Protein AF-B9Z322-F1 (afdb_monomer)

Secondary structure (DSSP, 8-state):
-HHHHHHHHHHHHHHHHHHHHTSS-HHHHHHHHHHHH-GGGS-EEEEEEEE-TTSTHHHHHHHHHHHHHTT-SEEEEEETTEEEEEE--HHHHHHHHHHHHH-HHHHHHHHHHHHHHHTT----TTSS-GGGHHHHHHHTTS--HHHHHHTHHHHHHIIIII--TT------BT-EEEETTEEEEEEE-GGGTEEEEEESSHHHHHHHHHHHHHTT-EEEEEEEEE--SHHHHHTTHHHHHHHTHHHH---GGGHHHHHHHHHHHHTT-HHHHHHHHHHHHHHHHHHHHHHHH-----S---HHHHHHHHHHHHHHHH-PPPPPPP-GGGGHHHHHHHHT-TT--HHHHHHHHHHHHHHHHHHHHHHHHHHHHHTS------SS-HHHHHHHHHHHHHHHHHHHT-SS---HHHHHHHHHHHHHHHHHHHHHHHT--TTS-HHHHHHHHHHHHS--

Nearest PDB structures (foldseek):
  6p6i-assembly1_A  TM=1.762E-01  e=2.125E+00  Escherichia coli UTI89
  3wme-assembly1_A  TM=2.097E-01  e=7.331E+00  Cyanidioschyzon merolae strain 10D

Foldseek 3Di:
DVVVVVVVVVVVLVVLLVVQQVPADPVNLVLLLVCLQPLLPLWKKKKKWFFDLCDFLLVVLVVQLCVLCPPPQWDWFDLDPDTDIDGPDPVVVVVLSCPSRFFQLLVLVLLQVVLCVVVPDDPPSPPPPVVCPSSSRSVRRGDCVVSCVLLVVLSVLCNPWADDPPADSDADALGWHDIPVAIKGWPDTRNVRMTMMMGSDCRNVVSVVVNCVSRVGTDPMDMDIDNDDPCVSLSCNLSSCSNNVCVLCVDPVLSVLQVQLSVCVVVQVLLSNLQSLQVSLQVLLQVVCCVLQVDHDPDRDGLVRSVVVVLVVLCVLVPPDQDDQQDPVVLVVLVVVQVPDPPRDPVSVVVSVVVVVVSVVVNVVSVVVVVVVVVDPDPRQDLAAPLLVVLSVLSVVSNCCSVPVDPDDRGSSSSSSNSSSSSNSSVRSVVLVVVADPVDDSSVSSVVSSVVRVVD

Sequence (456 aa):
MQNHLINFMQAEYESRRYISRDQISFEEKKKIVQYLENPVSCGLWHLNADWLPNAGITEDIWMALKEETNGKDKIAIRSGKRQRYIGLNEVWWRKISEELHSTISFVVGFFDYLARQDAQQPEDNEQFGAEHETVQQILDLIDIEPIKKKYSEALELFKSSIWHSEFKAIMSIGDPIRLNRGTFLIQKGPRDGCLAAISWDPAPLNDLKGFLSAVGKVANTTLMPVFSPEEEVFAPYFIFLGMAFDLIIPQEHLRPLVGKAVAHFTDENYTDCVSAIGLASEDVLTQIYETLYREQLTKGLTLGQLADELHAKAAARFKKKEESVPDFSSLYPDIKAAVDDANLSPARVAELLRKLLNLSAETNRHLQARIDKIGKPERRVAIWPELVNHSVNELIRYRNAASHKSRIPIGPMECRRAVFSFVVLLRWWLRERTLIDWSKSADEILKDSVERHSKG

Structure (mmCIF, N/CA/C/O backbone):
data_AF-B9Z322-F1
#
_entry.id   AF-B9Z322-F1
#
loop_
_atom_site.group_PDB
_atom_site.id
_atom_site.type_symbol
_atom_site.label_atom_id
_atom_site.label_alt_id
_atom_site.label_comp_id
_atom_site.label_asym_id
_atom_site.label_entity_id
_atom_site.label_seq_id
_atom_site.pdbx_PDB_ins_code
_atom_site.Cartn_x
_atom_site.Cartn_y
_atom_site.Cartn_z
_atom_site.occupancy
_atom_site.B_iso_or_equiv
_atom_site.auth_seq_id
_atom_site.auth_comp_id
_atom_site.auth_asym_id
_atom_site.auth_atom_id
_atom_site.pdbx_PDB_model_num
ATOM 1 N N . MET A 1 1 ? -13.847 -27.973 -1.583 1.00 39.94 1 MET A N 1
ATOM 2 C CA . MET A 1 1 ? -13.636 -27.170 -0.356 1.00 39.94 1 MET A CA 1
ATOM 3 C C . MET A 1 1 ? -12.714 -25.968 -0.588 1.00 39.94 1 MET A C 1
ATOM 5 O O . MET A 1 1 ? -13.133 -24.875 -0.247 1.00 39.94 1 MET A O 1
ATOM 9 N N . GLN A 1 2 ? -11.551 -26.101 -1.247 1.00 31.47 2 GLN A N 1
ATOM 10 C CA . GLN A 1 2 ? -10.652 -24.961 -1.552 1.00 31.47 2 GLN A CA 1
ATOM 11 C C . GLN A 1 2 ? -11.274 -23.854 -2.435 1.00 31.47 2 GLN A C 1
ATOM 13 O O . GLN A 1 2 ? -11.102 -22.680 -2.133 1.00 31.47 2 GLN A O 1
ATOM 18 N N . ASN A 1 3 ? -12.088 -24.194 -3.445 1.00 32.53 3 ASN A N 1
ATOM 19 C CA . ASN A 1 3 ? -12.756 -23.181 -4.286 1.00 32.53 3 ASN A CA 1
ATOM 20 C C . ASN A 1 3 ? -13.844 -22.372 -3.553 1.00 32.53 3 ASN A C 1
ATOM 22 O O . ASN A 1 3 ? -14.153 -21.261 -3.964 1.00 32.53 3 ASN A O 1
ATOM 26 N N . HIS A 1 4 ? -14.413 -22.895 -2.459 1.00 31.14 4 HIS A N 1
ATOM 27 C CA . HIS A 1 4 ? -15.395 -22.147 -1.665 1.00 31.14 4 HIS A CA 1
ATOM 28 C C . HIS A 1 4 ? -14.726 -21.137 -0.729 1.00 31.14 4 HIS A C 1
ATOM 30 O O . HIS A 1 4 ? -15.278 -20.063 -0.529 1.00 31.14 4 HIS A O 1
ATOM 36 N N . LEU A 1 5 ? -13.529 -21.452 -0.218 1.00 33.03 5 LEU A N 1
ATOM 37 C CA . LEU A 1 5 ? -12.736 -20.534 0.601 1.00 33.03 5 LEU A CA 1
ATOM 38 C C . LEU A 1 5 ? -12.201 -19.367 -0.243 1.00 33.03 5 LEU A C 1
ATOM 40 O O . LEU A 1 5 ? -12.301 -18.224 0.171 1.00 33.03 5 LEU A O 1
ATOM 44 N N . ILE A 1 6 ? -11.725 -19.641 -1.464 1.00 36.16 6 ILE A N 1
ATOM 45 C CA . ILE A 1 6 ? -11.254 -18.605 -2.401 1.00 36.16 6 ILE A CA 1
ATOM 46 C C . ILE A 1 6 ? -12.399 -17.671 -2.813 1.00 36.16 6 ILE A C 1
ATOM 48 O O . ILE A 1 6 ? -12.225 -16.458 -2.778 1.00 36.16 6 ILE A O 1
ATOM 52 N N . ASN A 1 7 ? -13.585 -18.210 -3.117 1.00 34.81 7 ASN A N 1
ATOM 53 C CA . ASN A 1 7 ? -14.751 -17.390 -3.463 1.00 34.81 7 ASN A CA 1
ATOM 54 C C . ASN A 1 7 ? -15.306 -16.608 -2.259 1.00 34.81 7 ASN A C 1
ATOM 56 O O . ASN A 1 7 ? -15.783 -15.495 -2.439 1.00 34.81 7 ASN A O 1
ATOM 60 N N . PHE A 1 8 ? -15.235 -17.156 -1.041 1.00 34.00 8 PHE A N 1
ATOM 61 C CA . PHE A 1 8 ? -15.630 -16.447 0.181 1.00 34.00 8 PHE A CA 1
ATOM 62 C C . PHE A 1 8 ? -14.640 -15.327 0.527 1.00 34.00 8 PHE A C 1
ATOM 64 O O . PHE A 1 8 ? -15.067 -14.222 0.829 1.00 34.00 8 PHE A O 1
ATOM 71 N N . MET A 1 9 ? -13.332 -15.565 0.388 1.00 39.16 9 MET A N 1
ATOM 72 C CA . MET A 1 9 ? -12.303 -14.540 0.598 1.00 39.16 9 MET A CA 1
ATOM 73 C C . MET A 1 9 ? -12.303 -13.479 -0.504 1.00 39.16 9 MET A C 1
ATOM 75 O O . MET A 1 9 ? -12.105 -12.309 -0.202 1.00 39.16 9 MET A O 1
ATOM 79 N N . GLN A 1 10 ? -12.582 -13.840 -1.763 1.00 41.34 10 GLN A N 1
ATOM 80 C CA . GLN A 1 10 ? -12.844 -12.856 -2.818 1.00 41.34 10 GLN A CA 1
ATOM 81 C C . GLN A 1 10 ? -14.098 -12.044 -2.515 1.00 41.34 10 GLN A C 1
ATOM 83 O O . GLN A 1 10 ? -14.047 -10.835 -2.665 1.00 41.34 10 GLN A O 1
ATOM 88 N N . ALA A 1 11 ? -15.176 -12.662 -2.028 1.00 38.16 11 ALA A N 1
ATOM 89 C CA . ALA A 1 11 ? -16.397 -11.951 -1.659 1.00 38.16 11 ALA A CA 1
ATOM 90 C C . ALA A 1 11 ? -16.225 -11.056 -0.417 1.00 38.16 11 ALA A C 1
ATOM 92 O O . ALA A 1 11 ? -16.819 -9.987 -0.367 1.00 38.16 11 ALA A O 1
ATOM 93 N N . GLU A 1 12 ? -15.404 -11.441 0.565 1.00 39.62 12 GLU A N 1
ATOM 94 C CA . GLU A 1 12 ? -15.097 -10.624 1.751 1.00 39.62 12 GLU A CA 1
ATOM 95 C C . GLU A 1 12 ? -14.103 -9.494 1.420 1.00 39.62 12 GLU A C 1
ATOM 97 O O . GLU A 1 12 ? -14.238 -8.367 1.890 1.00 39.62 12 GLU A O 1
ATOM 102 N N . TYR A 1 13 ? -13.140 -9.755 0.533 1.00 44.41 13 TYR A N 1
ATOM 103 C CA . TYR A 1 13 ? -12.247 -8.743 -0.035 1.00 44.41 13 TYR A CA 1
ATOM 104 C C . TYR A 1 13 ? -13.001 -7.764 -0.953 1.00 44.41 13 TYR A C 1
ATOM 106 O O . TYR A 1 13 ? -12.748 -6.559 -0.930 1.00 44.41 13 TYR A O 1
ATOM 114 N N . GLU A 1 14 ? -13.969 -8.251 -1.731 1.00 42.91 14 GLU A N 1
ATOM 115 C CA . GLU A 1 14 ? -14.871 -7.438 -2.550 1.00 42.91 14 GLU A CA 1
ATOM 116 C C . GLU A 1 14 ? -15.887 -6.673 -1.688 1.00 42.91 14 GLU A C 1
ATOM 118 O O . GLU A 1 14 ? -16.144 -5.505 -1.968 1.00 42.91 14 GLU A O 1
ATOM 123 N N . SER A 1 15 ? -16.404 -7.243 -0.593 1.00 37.28 15 SER A N 1
ATOM 124 C CA . SER A 1 15 ? -17.323 -6.530 0.309 1.00 37.28 15 SER A CA 1
ATOM 125 C C . SER A 1 15 ? -16.615 -5.418 1.091 1.00 37.28 15 SER A C 1
ATOM 127 O O . SER A 1 15 ? -17.135 -4.303 1.157 1.00 37.28 15 SER A O 1
ATOM 129 N N . ARG A 1 16 ? -15.384 -5.651 1.575 1.00 43.31 16 ARG A N 1
ATOM 130 C CA . ARG A 1 16 ? -14.534 -4.601 2.170 1.00 43.31 16 ARG A CA 1
ATOM 131 C C . ARG A 1 16 ? -14.155 -3.525 1.146 1.00 43.31 16 ARG A C 1
ATOM 133 O O . ARG A 1 16 ? -14.182 -2.338 1.466 1.00 43.31 16 ARG A O 1
ATOM 140 N N . ARG A 1 17 ? -13.916 -3.905 -0.121 1.00 44.41 17 ARG A N 1
ATOM 141 C CA . ARG A 1 17 ? -13.748 -2.957 -1.245 1.00 44.41 17 ARG A CA 1
ATOM 142 C C . ARG A 1 17 ? -14.955 -2.040 -1.442 1.00 44.41 17 ARG A C 1
ATOM 144 O O . ARG A 1 17 ? -14.752 -0.891 -1.823 1.00 44.41 17 ARG A O 1
ATOM 151 N N . TYR A 1 18 ? -16.181 -2.517 -1.233 1.00 39.69 18 TYR A N 1
ATOM 152 C CA . TYR A 1 18 ? -17.381 -1.698 -1.427 1.00 39.69 18 TYR A CA 1
ATOM 153 C C . TYR A 1 18 ? -17.602 -0.695 -0.286 1.00 39.69 18 TYR A C 1
ATOM 155 O O . TYR A 1 18 ? -17.944 0.450 -0.560 1.00 39.69 18 TYR A O 1
ATOM 163 N N . ILE A 1 19 ? -17.330 -1.067 0.970 1.00 40.97 19 ILE A N 1
ATOM 164 C CA . ILE A 1 19 ? -17.556 -0.179 2.128 1.00 40.97 19 ILE A CA 1
ATOM 165 C C . ILE A 1 19 ? -16.519 0.961 2.185 1.00 40.97 19 ILE A C 1
ATOM 167 O O . ILE A 1 19 ? -16.866 2.098 2.505 1.00 40.97 19 ILE A O 1
ATOM 171 N N . SER A 1 20 ? -15.265 0.690 1.803 1.00 50.03 20 SER A N 1
ATOM 172 C CA . SER A 1 20 ? -14.172 1.677 1.806 1.00 50.03 20 SER A CA 1
ATOM 173 C C . SER A 1 20 ? -14.265 2.718 0.670 1.00 50.03 20 SER A C 1
ATOM 175 O O . SER A 1 20 ? -13.796 3.847 0.829 1.00 50.03 20 SER A O 1
ATOM 177 N N . ARG A 1 21 ? -14.856 2.382 -0.488 1.00 51.66 21 ARG A N 1
ATOM 178 C CA . ARG A 1 21 ? -14.799 3.228 -1.704 1.00 51.66 21 ARG A CA 1
ATOM 179 C C . ARG A 1 21 ? -15.650 4.492 -1.658 1.00 51.66 21 ARG A C 1
ATOM 181 O O . ARG A 1 21 ? -15.271 5.480 -2.305 1.00 51.66 21 ARG A O 1
ATOM 188 N N . ASP A 1 22 ? -16.750 4.452 -0.913 1.00 56.72 22 ASP A N 1
ATOM 189 C CA . ASP A 1 22 ? -17.701 5.563 -0.792 1.00 56.72 22 ASP A CA 1
ATOM 190 C C . ASP A 1 22 ? -17.278 6.588 0.270 1.00 56.72 22 ASP A C 1
ATOM 192 O O . ASP A 1 22 ? -17.787 7.706 0.288 1.00 56.72 22 ASP A O 1
ATOM 196 N N . GLN A 1 23 ? -16.303 6.249 1.122 1.00 63.00 23 GLN A N 1
ATOM 197 C CA . GLN A 1 23 ? -15.815 7.132 2.189 1.00 63.00 23 GLN A CA 1
ATOM 198 C C . GLN A 1 23 ? -14.607 7.990 1.787 1.00 63.00 23 GLN A C 1
ATOM 200 O O . GLN A 1 23 ? -14.258 8.918 2.511 1.00 63.00 23 GLN A O 1
ATOM 205 N N . ILE A 1 24 ? -13.984 7.711 0.635 1.00 70.75 24 ILE A N 1
ATOM 206 C CA . ILE A 1 24 ? -12.796 8.429 0.156 1.00 70.75 24 ILE A CA 1
ATOM 207 C C . ILE A 1 24 ? -13.203 9.459 -0.902 1.00 70.75 24 ILE A C 1
ATOM 209 O O . ILE A 1 24 ? -13.726 9.113 -1.971 1.00 70.75 24 ILE A O 1
ATOM 213 N N . SER A 1 25 ? -12.901 10.726 -0.632 1.00 78.69 25 SER A N 1
ATOM 214 C CA . SER A 1 25 ? -13.131 11.844 -1.547 1.00 78.69 25 SER A CA 1
ATOM 215 C C . SER A 1 25 ? -12.288 11.745 -2.827 1.00 78.69 25 SER A C 1
ATOM 217 O O . SER A 1 25 ? -11.289 11.026 -2.912 1.00 78.69 25 SER A O 1
ATOM 219 N N . PHE A 1 26 ? -12.673 12.500 -3.859 1.00 80.69 26 PHE A N 1
ATOM 220 C CA . PHE A 1 26 ? -11.922 12.559 -5.117 1.00 80.69 26 PHE A CA 1
ATOM 221 C C . PHE A 1 26 ? -10.473 13.043 -4.923 1.00 80.69 26 PHE A C 1
ATOM 223 O O . PHE A 1 26 ? -9.546 12.462 -5.490 1.00 80.69 26 PHE A O 1
ATOM 230 N N . GLU A 1 27 ? -10.263 14.060 -4.084 1.00 83.62 27 GLU A N 1
ATOM 231 C CA . GLU A 1 27 ? -8.924 14.586 -3.794 1.00 83.62 27 GLU A CA 1
ATOM 232 C C . GLU A 1 27 ? -8.055 13.568 -3.048 1.00 83.62 27 GLU A C 1
ATOM 234 O O . GLU A 1 27 ? -6.872 13.416 -3.350 1.00 83.62 27 GLU A O 1
ATOM 239 N N . GLU A 1 28 ? -8.632 12.794 -2.129 1.00 82.62 28 GLU A N 1
ATOM 240 C CA . GLU A 1 28 ? -7.906 11.710 -1.461 1.00 82.62 28 GLU A CA 1
ATOM 241 C C . GLU A 1 28 ? -7.546 10.588 -2.436 1.00 82.62 28 GLU A C 1
ATOM 243 O O . GLU A 1 28 ? -6.409 10.123 -2.424 1.00 82.62 28 GLU A O 1
ATOM 248 N N . LYS A 1 29 ? -8.450 10.206 -3.349 1.00 84.00 29 LYS A N 1
ATOM 249 C CA . LYS A 1 29 ? -8.135 9.241 -4.420 1.00 84.00 29 LYS A CA 1
ATOM 250 C C . LYS A 1 29 ? -6.946 9.713 -5.259 1.00 84.00 29 LYS A C 1
ATOM 252 O O . LYS A 1 29 ? -6.073 8.913 -5.590 1.00 84.00 29 LYS A O 1
ATOM 257 N N . LYS A 1 30 ? -6.863 11.012 -5.555 1.00 86.75 30 LYS A N 1
ATOM 258 C CA . LYS A 1 30 ? -5.724 11.607 -6.267 1.00 86.75 30 LYS A CA 1
ATOM 259 C C . LYS A 1 30 ? -4.427 11.528 -5.456 1.00 86.75 30 LYS A C 1
ATOM 261 O O . LYS A 1 30 ? -3.413 11.122 -6.021 1.00 86.75 30 LYS A O 1
ATOM 266 N N . LYS A 1 31 ? -4.456 11.845 -4.154 1.00 89.19 31 LYS A N 1
ATOM 267 C CA . LYS A 1 31 ? -3.295 11.683 -3.253 1.00 89.19 31 LYS A CA 1
ATOM 268 C C . LYS A 1 31 ? -2.826 10.224 -3.191 1.00 89.19 31 LYS A C 1
ATOM 270 O O . LYS A 1 31 ? -1.632 9.963 -3.298 1.00 89.19 31 LYS A O 1
ATOM 275 N N . ILE A 1 32 ? -3.756 9.269 -3.113 1.00 89.56 32 ILE A N 1
ATOM 276 C CA . ILE A 1 32 ? -3.451 7.829 -3.120 1.00 89.56 32 ILE A CA 1
ATOM 277 C C . ILE A 1 32 ? -2.753 7.424 -4.423 1.00 89.56 32 ILE A C 1
ATOM 279 O O . ILE A 1 32 ? -1.726 6.753 -4.386 1.00 89.56 32 ILE A O 1
ATOM 283 N N . VAL A 1 33 ? -3.274 7.850 -5.578 1.00 88.94 33 VAL A N 1
ATOM 284 C CA . VAL A 1 33 ? -2.645 7.563 -6.879 1.00 88.94 33 VAL A CA 1
ATOM 285 C C . VAL A 1 33 ? -1.241 8.164 -6.957 1.00 88.94 33 VAL A C 1
ATOM 287 O O . VAL A 1 33 ? -0.319 7.481 -7.395 1.00 88.94 33 VAL A O 1
ATOM 290 N N . GLN A 1 34 ? -1.058 9.406 -6.501 1.00 90.19 34 GLN A N 1
ATOM 291 C CA . GLN A 1 34 ? 0.258 10.053 -6.454 1.00 90.19 34 GLN A CA 1
ATOM 292 C C . GLN A 1 34 ? 1.245 9.272 -5.582 1.00 90.19 34 GLN A C 1
ATOM 294 O O . GLN A 1 34 ? 2.372 9.032 -6.007 1.00 90.19 34 GLN A O 1
ATOM 299 N N . TYR A 1 35 ? 0.805 8.809 -4.412 1.00 92.06 35 TYR A N 1
ATOM 300 C CA . TYR A 1 35 ? 1.625 7.982 -3.533 1.00 92.06 35 TYR A CA 1
ATOM 301 C C . TYR A 1 35 ? 1.987 6.641 -4.161 1.00 92.06 35 TYR A C 1
ATOM 303 O O . TYR A 1 35 ? 3.142 6.241 -4.098 1.00 92.06 35 TYR A O 1
ATOM 311 N N . LEU A 1 36 ? 1.048 5.956 -4.815 1.00 91.75 36 LEU A N 1
ATOM 312 C CA . LEU A 1 36 ? 1.343 4.676 -5.464 1.00 91.75 36 LEU A CA 1
ATOM 313 C C . LEU A 1 36 ? 2.347 4.825 -6.618 1.00 91.75 36 LEU A C 1
ATOM 315 O O . LEU A 1 36 ? 3.104 3.890 -6.877 1.00 91.75 36 LEU A O 1
ATOM 319 N N . GLU A 1 37 ? 2.377 5.985 -7.280 1.00 89.88 37 GLU A N 1
ATOM 320 C CA . GLU A 1 37 ? 3.356 6.315 -8.323 1.00 89.88 37 GLU A CA 1
ATOM 321 C C . GLU A 1 37 ? 4.710 6.782 -7.753 1.00 89.88 37 GLU A C 1
ATOM 323 O O . GLU A 1 37 ? 5.745 6.513 -8.363 1.00 89.88 37 GLU A O 1
ATOM 328 N N . ASN A 1 38 ? 4.731 7.472 -6.606 1.00 88.69 38 ASN A N 1
ATOM 329 C CA . ASN A 1 38 ? 5.957 7.962 -5.968 1.00 88.69 38 ASN A CA 1
ATOM 330 C C . ASN A 1 38 ? 5.807 8.126 -4.435 1.00 88.69 38 ASN A C 1
ATOM 332 O O . ASN A 1 38 ? 5.600 9.249 -3.953 1.00 88.69 38 ASN A O 1
ATOM 336 N N . PRO A 1 39 ? 5.975 7.040 -3.654 1.00 88.50 39 PRO A N 1
ATOM 337 C CA . PRO A 1 39 ? 5.722 7.039 -2.210 1.00 88.50 39 PRO A CA 1
ATOM 338 C C . PRO A 1 39 ? 6.538 8.070 -1.423 1.00 88.50 39 PRO A C 1
ATOM 340 O O . PRO A 1 39 ? 6.023 8.717 -0.512 1.00 88.50 39 PRO A O 1
ATOM 343 N N . VAL A 1 40 ? 7.805 8.262 -1.806 1.00 83.62 40 VAL A N 1
ATOM 344 C CA . VAL A 1 40 ? 8.765 9.128 -1.099 1.00 83.62 40 VAL A CA 1
ATOM 345 C C . VAL A 1 40 ? 8.391 10.610 -1.220 1.00 83.62 40 VAL A C 1
ATOM 347 O O . VAL A 1 40 ? 8.706 11.409 -0.342 1.00 83.62 40 VAL A O 1
ATOM 350 N N . SER A 1 41 ? 7.680 10.990 -2.285 1.00 79.50 41 SER A N 1
ATOM 351 C CA . SER A 1 41 ? 7.319 12.389 -2.543 1.00 79.50 41 SER A CA 1
ATOM 352 C C . SER A 1 41 ? 6.078 12.887 -1.793 1.00 79.50 41 SER A C 1
ATOM 354 O O . SER A 1 41 ? 5.843 14.093 -1.754 1.00 79.50 41 SER A O 1
ATOM 356 N N . CYS A 1 42 ? 5.277 11.990 -1.207 1.00 75.75 42 CYS A N 1
ATOM 357 C CA . CYS A 1 42 ? 3.936 12.340 -0.727 1.00 75.75 42 CYS A CA 1
ATOM 358 C C . CYS A 1 42 ? 3.850 12.723 0.758 1.00 75.75 42 CYS A C 1
ATOM 360 O O . CYS A 1 42 ? 2.819 13.249 1.165 1.00 75.75 42 CYS A O 1
ATOM 362 N N . GLY A 1 43 ? 4.907 12.496 1.548 1.00 77.12 43 GLY A N 1
ATOM 363 C CA . GLY A 1 43 ? 5.032 12.998 2.923 1.00 77.12 43 GLY A CA 1
ATOM 364 C C . GLY A 1 43 ? 3.911 12.573 3.874 1.00 77.12 43 GLY A C 1
ATOM 365 O O . GLY A 1 43 ? 3.165 13.414 4.370 1.00 77.12 43 GLY A O 1
ATOM 366 N N . LEU A 1 44 ? 3.803 11.269 4.139 1.00 91.00 44 LEU A N 1
ATOM 367 C CA . LEU A 1 44 ? 2.849 10.727 5.109 1.00 91.00 44 LEU A CA 1
ATOM 368 C C . LEU A 1 44 ? 3.234 11.102 6.541 1.00 91.00 44 LEU A C 1
ATOM 370 O O . LEU A 1 44 ? 4.409 11.147 6.884 1.00 91.00 44 LEU A O 1
ATOM 374 N N . TRP A 1 45 ? 2.243 11.297 7.401 1.00 93.75 45 TRP A N 1
ATOM 375 C CA . TRP A 1 45 ? 2.416 11.362 8.847 1.00 93.75 45 TRP A CA 1
ATOM 376 C C . TRP A 1 45 ? 2.083 10.022 9.475 1.00 93.75 45 TRP A C 1
ATOM 378 O O . TRP A 1 45 ? 1.161 9.341 9.031 1.00 93.75 45 TRP A O 1
ATOM 388 N N . HIS A 1 46 ? 2.815 9.674 10.526 1.00 94.44 46 HIS A N 1
ATOM 389 C CA . HIS A 1 46 ? 2.660 8.421 11.241 1.00 94.44 46 HIS A CA 1
ATOM 390 C C . HIS A 1 46 ? 2.576 8.658 12.743 1.00 94.44 46 HIS A C 1
ATOM 392 O O . HIS A 1 46 ? 3.396 9.370 13.327 1.00 94.44 46 HIS A O 1
ATOM 398 N N . LEU A 1 47 ? 1.561 8.051 13.349 1.00 96.00 47 LEU A N 1
ATOM 399 C CA . LEU A 1 47 ? 1.352 7.949 14.780 1.00 96.00 47 LEU A CA 1
ATOM 400 C C . LEU A 1 47 ? 1.682 6.524 15.212 1.00 96.00 47 LEU A C 1
ATOM 402 O O . LEU A 1 47 ? 0.996 5.595 14.800 1.00 96.00 47 LEU A O 1
ATOM 406 N N . ASN A 1 48 ? 2.660 6.385 16.098 1.00 96.06 48 ASN A N 1
ATOM 407 C CA . ASN A 1 48 ? 2.920 5.168 16.856 1.00 96.06 48 ASN A CA 1
ATOM 408 C C . ASN A 1 48 ? 2.571 5.400 18.320 1.00 96.06 48 ASN A C 1
ATOM 410 O O . ASN A 1 48 ? 2.905 6.449 18.876 1.00 96.06 48 ASN A O 1
ATOM 414 N N . ALA A 1 49 ? 1.952 4.421 18.963 1.00 97.00 49 ALA A N 1
ATOM 415 C CA . ALA A 1 49 ? 1.732 4.446 20.398 1.00 97.00 49 ALA A CA 1
ATOM 416 C C . ALA A 1 49 ? 1.677 3.040 20.992 1.00 97.00 49 ALA A C 1
ATOM 418 O O . ALA A 1 49 ? 1.203 2.105 20.344 1.00 97.00 49 ALA A O 1
ATOM 419 N N . ASP A 1 50 ? 2.091 2.913 22.248 1.00 97.06 50 ASP A N 1
ATOM 420 C CA . ASP A 1 50 ? 1.887 1.692 23.020 1.00 97.06 50 ASP A CA 1
ATOM 421 C C . ASP A 1 50 ? 0.424 1.622 23.449 1.00 97.06 50 ASP A C 1
ATOM 423 O O . ASP A 1 50 ? -0.125 2.608 23.947 1.00 97.06 50 ASP A O 1
ATOM 427 N N . TRP A 1 51 ? -0.214 0.468 23.261 1.00 95.94 51 TRP A N 1
ATOM 428 C CA . TRP A 1 51 ? -1.591 0.260 23.691 1.00 95.94 51 TRP A CA 1
ATOM 429 C C . TRP A 1 51 ? -1.624 -0.287 25.115 1.00 95.94 51 TRP A C 1
ATOM 431 O O . TRP A 1 51 ? -0.937 -1.255 25.438 1.00 95.94 51 TRP A O 1
ATOM 441 N N . LEU A 1 52 ? -2.466 0.299 25.963 1.00 95.31 52 LEU A N 1
ATOM 442 C CA . LEU A 1 52 ? -2.640 -0.117 27.352 1.00 95.31 52 LEU A CA 1
ATOM 443 C C . LEU A 1 52 ? -3.951 -0.913 27.495 1.00 95.31 52 LEU A C 1
ATOM 445 O O . LEU A 1 52 ? -5.011 -0.305 27.667 1.00 95.31 52 LEU A O 1
ATOM 449 N N . PRO A 1 53 ? -3.942 -2.260 27.407 1.00 87.25 53 PRO A N 1
ATOM 450 C CA . PRO A 1 53 ? -5.172 -3.054 27.370 1.00 87.25 53 PRO A CA 1
ATOM 451 C C . PRO A 1 53 ? -5.995 -2.932 28.660 1.00 87.25 53 PRO A C 1
ATOM 453 O O . PRO A 1 53 ? -7.182 -2.623 28.587 1.00 87.25 53 PRO A O 1
ATOM 456 N N . ASN A 1 54 ? -5.359 -3.046 29.827 1.00 89.50 54 ASN A N 1
ATOM 457 C CA . ASN A 1 54 ? -6.018 -3.062 31.143 1.00 89.50 54 ASN A CA 1
ATOM 458 C C . ASN A 1 54 ? -5.813 -1.736 31.889 1.00 89.50 54 ASN A C 1
ATOM 460 O O . ASN A 1 54 ? -5.305 -1.701 33.008 1.00 89.50 54 ASN A O 1
ATOM 464 N N . ALA A 1 55 ? -6.094 -0.623 31.215 1.00 92.38 55 ALA A N 1
ATOM 465 C CA . ALA A 1 55 ? -5.943 0.709 31.785 1.00 92.38 55 ALA A CA 1
ATOM 466 C C . ALA A 1 55 ? -7.017 1.663 31.264 1.00 92.38 55 ALA A C 1
ATOM 468 O O . ALA A 1 55 ? -7.681 1.396 30.255 1.00 92.38 55 ALA A O 1
ATOM 469 N N . GLY A 1 56 ? -7.153 2.792 31.957 1.00 94.50 56 GLY A N 1
ATOM 470 C CA . GLY A 1 56 ? -8.051 3.866 31.563 1.00 94.50 56 GLY A CA 1
ATOM 471 C C . GLY A 1 56 ? -9.510 3.418 31.522 1.00 94.50 56 GLY A C 1
ATOM 472 O O . GLY A 1 56 ? -9.946 2.600 32.333 1.00 94.50 56 GLY A O 1
ATOM 473 N N . ILE A 1 57 ? -10.254 3.945 30.549 1.00 95.19 57 ILE A N 1
ATOM 474 C CA . ILE A 1 57 ? -11.712 3.795 30.509 1.00 95.19 57 ILE A CA 1
ATOM 475 C C . ILE A 1 57 ? -12.167 2.337 30.442 1.00 95.19 57 ILE A C 1
ATOM 477 O O . ILE A 1 57 ? -13.169 1.966 31.044 1.00 95.19 57 ILE A O 1
ATOM 481 N N . THR A 1 58 ? -11.420 1.487 29.738 1.00 94.06 58 THR A N 1
ATOM 482 C CA . THR A 1 58 ? -11.796 0.082 29.563 1.00 94.06 58 THR A CA 1
ATOM 483 C C . THR A 1 58 ? -11.691 -0.696 30.870 1.00 94.06 58 THR A C 1
ATOM 485 O O . THR A 1 58 ? -12.479 -1.606 31.082 1.00 94.06 58 THR A O 1
ATOM 488 N N . GLU A 1 59 ? -10.763 -0.325 31.760 1.00 95.00 59 GLU A N 1
ATOM 489 C CA . GLU A 1 59 ? -10.660 -0.947 33.087 1.00 95.00 59 GLU A CA 1
ATOM 490 C C . GLU A 1 59 ? -11.788 -0.478 34.011 1.00 95.00 59 GLU A C 1
ATOM 492 O O . GLU A 1 59 ? -12.399 -1.293 34.694 1.00 95.00 59 GLU A O 1
ATOM 497 N N . ASP A 1 60 ? -12.134 0.812 33.986 1.00 95.00 60 ASP A N 1
ATOM 498 C CA . ASP A 1 60 ? -13.265 1.322 34.771 1.00 95.00 60 ASP A CA 1
ATOM 499 C C . ASP A 1 60 ? -14.595 0.678 34.341 1.00 95.00 60 ASP A C 1
ATOM 501 O O . ASP A 1 60 ? -15.383 0.260 35.189 1.00 95.00 60 ASP A O 1
ATOM 505 N N . ILE A 1 61 ? -14.821 0.541 33.027 1.00 94.00 61 ILE A N 1
ATOM 506 C CA . ILE A 1 61 ? -15.983 -0.169 32.465 1.00 94.00 61 ILE A CA 1
ATOM 507 C C . ILE A 1 61 ? -15.975 -1.638 32.899 1.00 94.00 61 ILE A C 1
ATOM 509 O O . ILE A 1 61 ? -17.007 -2.170 33.305 1.00 94.00 61 ILE A O 1
ATOM 513 N N . TRP A 1 62 ? -14.819 -2.300 32.829 1.00 94.00 62 TRP A N 1
ATOM 514 C CA . TRP A 1 62 ? -14.677 -3.699 33.227 1.00 94.00 62 TRP A CA 1
ATOM 515 C C . TRP A 1 62 ? -15.006 -3.920 34.704 1.00 94.00 62 TRP A C 1
ATOM 517 O O . TRP A 1 62 ? -15.706 -4.873 35.053 1.00 94.00 62 TRP A O 1
ATOM 527 N N . MET A 1 63 ? -14.537 -3.025 35.572 1.00 94.06 63 MET A N 1
ATOM 528 C CA . MET A 1 63 ? -14.807 -3.079 37.006 1.00 94.06 63 MET A CA 1
ATOM 529 C C . MET A 1 63 ? -16.283 -2.822 37.317 1.00 94.06 63 MET A C 1
ATOM 531 O O . MET A 1 63 ? -16.867 -3.593 38.079 1.00 94.06 63 MET A O 1
ATOM 535 N N . ALA A 1 64 ? -16.908 -1.832 36.673 1.00 93.06 64 ALA A N 1
ATOM 536 C CA . ALA A 1 64 ? -18.345 -1.580 36.803 1.00 93.06 64 ALA A CA 1
ATOM 537 C C . ALA A 1 64 ? -19.179 -2.791 36.349 1.00 93.06 64 ALA A C 1
ATOM 539 O O . ALA A 1 64 ? -20.119 -3.205 37.027 1.00 93.06 64 ALA A O 1
ATOM 540 N N . LEU A 1 65 ? -18.789 -3.421 35.236 1.00 91.44 65 LEU A N 1
ATOM 541 C CA . LEU A 1 65 ? -19.446 -4.624 34.735 1.00 91.44 65 LEU A CA 1
ATOM 542 C C . LEU A 1 65 ? -19.321 -5.790 35.725 1.00 91.44 65 LEU A C 1
ATOM 544 O O . LEU A 1 65 ? -20.300 -6.489 35.986 1.00 91.44 65 LEU A O 1
ATOM 548 N N . LYS A 1 66 ? -18.134 -6.011 36.301 1.00 90.94 66 LYS A N 1
ATOM 549 C CA . LYS A 1 66 ? -17.919 -7.050 37.321 1.00 90.94 66 LYS A CA 1
ATOM 550 C C . LYS A 1 66 ? -18.726 -6.814 38.590 1.00 90.94 66 LYS A C 1
ATOM 552 O O . LYS A 1 66 ? -19.240 -7.775 39.153 1.00 90.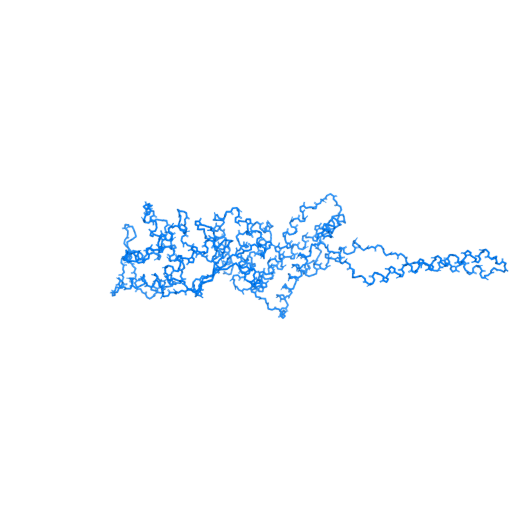94 66 LYS A O 1
ATOM 557 N N . GLU A 1 67 ? -18.834 -5.568 39.037 1.00 90.75 67 GLU A N 1
ATOM 558 C CA . GLU A 1 67 ? -19.626 -5.213 40.213 1.00 90.75 67 GLU A CA 1
ATOM 559 C C . GLU A 1 67 ? -21.110 -5.521 39.988 1.00 90.75 67 GLU A C 1
ATOM 561 O O . GLU A 1 67 ? -21.720 -6.236 40.785 1.00 90.75 67 GLU A O 1
ATOM 566 N N . GLU A 1 68 ? -21.661 -5.097 38.850 1.00 86.50 68 GLU A N 1
ATOM 567 C CA . GLU A 1 68 ? -23.076 -5.303 38.536 1.00 86.50 68 GLU A CA 1
ATOM 568 C C . GLU A 1 68 ? -23.427 -6.776 38.271 1.00 86.50 68 GLU A C 1
ATOM 570 O O . GLU A 1 68 ? -24.551 -7.231 38.504 1.00 86.50 68 GLU A O 1
ATOM 575 N N . THR A 1 69 ? -22.467 -7.559 37.784 1.00 86.62 69 THR A N 1
ATOM 576 C CA . THR A 1 69 ? -22.650 -8.985 37.471 1.00 86.62 69 THR A CA 1
ATOM 577 C C . THR A 1 69 ? -22.294 -9.918 38.629 1.00 86.62 69 THR A C 1
ATOM 579 O O . THR A 1 69 ? -22.502 -11.130 38.521 1.00 86.62 69 THR A O 1
ATOM 582 N N . ASN A 1 70 ? -21.788 -9.388 39.746 1.00 86.44 70 ASN A N 1
ATOM 583 C CA . ASN A 1 70 ? -21.273 -10.192 40.846 1.00 86.44 70 ASN A CA 1
ATOM 584 C C . ASN A 1 70 ? -22.342 -11.142 41.419 1.00 86.44 70 ASN A C 1
ATOM 586 O O . ASN A 1 70 ? -23.438 -10.726 41.797 1.00 86.44 70 ASN A O 1
ATOM 590 N N . GLY A 1 71 ? -22.019 -12.437 41.482 1.00 81.31 71 GLY A N 1
ATOM 591 C CA . GLY A 1 71 ? -22.915 -13.478 41.998 1.00 81.31 71 GLY A CA 1
ATOM 592 C C . GLY A 1 71 ? -24.131 -13.798 41.117 1.00 81.31 71 GLY A C 1
ATOM 593 O O . GLY A 1 71 ? -25.024 -14.512 41.574 1.00 81.31 71 GLY A O 1
ATOM 594 N N . LYS A 1 72 ? -24.196 -13.288 39.878 1.00 85.50 72 LYS A N 1
ATOM 595 C CA . LYS A 1 72 ? -25.272 -13.581 38.920 1.00 85.50 72 LYS A CA 1
ATOM 596 C C . LYS A 1 72 ? -24.789 -14.598 37.876 1.00 85.50 72 LYS A C 1
ATOM 598 O O . LYS A 1 72 ? -23.761 -14.400 37.244 1.00 85.50 72 LYS A O 1
ATOM 603 N N . ASP A 1 73 ? -25.581 -15.640 37.620 1.00 82.56 73 ASP A N 1
ATOM 604 C CA . ASP A 1 73 ? -25.305 -16.604 36.533 1.00 82.56 73 ASP A CA 1
ATOM 605 C C . ASP A 1 73 ? -25.900 -16.162 35.187 1.00 82.56 73 ASP A C 1
ATOM 607 O O . ASP A 1 73 ? -25.486 -16.604 34.109 1.00 82.56 73 ASP A O 1
ATOM 611 N N . LYS A 1 74 ? -26.932 -15.312 35.238 1.00 85.00 74 LYS A N 1
ATOM 612 C CA . LYS A 1 74 ? -27.624 -14.759 34.072 1.00 85.00 74 LYS A CA 1
ATOM 613 C C . LYS A 1 74 ? -28.065 -13.332 34.349 1.00 85.00 74 LYS A C 1
ATOM 615 O O . LYS A 1 74 ? -28.494 -13.030 35.461 1.00 85.00 74 LYS A O 1
ATOM 620 N N . ILE A 1 75 ? -28.052 -12.489 33.320 1.00 82.38 75 ILE A N 1
ATOM 621 C CA . ILE A 1 75 ? -28.601 -11.131 33.396 1.00 82.38 75 ILE A CA 1
ATOM 622 C C . ILE A 1 75 ? -29.616 -10.910 32.286 1.00 82.38 75 ILE A C 1
ATOM 624 O O . ILE A 1 75 ? -29.485 -11.439 31.182 1.00 82.38 75 ILE A O 1
ATOM 628 N N . ALA A 1 76 ? -30.659 -10.156 32.612 1.00 79.50 76 ALA A N 1
ATOM 629 C CA . ALA A 1 76 ? -31.632 -9.691 31.650 1.00 79.50 76 ALA A CA 1
ATOM 630 C C . ALA A 1 76 ? -31.168 -8.383 31.005 1.00 79.50 76 ALA A C 1
ATOM 632 O O . ALA A 1 76 ? -30.994 -7.389 31.699 1.00 79.50 76 ALA A O 1
ATOM 633 N N . ILE A 1 77 ? -31.057 -8.382 29.682 1.00 75.25 77 ILE A N 1
ATOM 634 C CA . ILE A 1 77 ? -30.798 -7.198 28.868 1.00 75.25 77 ILE A CA 1
ATOM 635 C C . ILE A 1 77 ? -32.096 -6.805 28.168 1.00 75.25 77 ILE A C 1
ATOM 637 O O . ILE A 1 77 ? -32.786 -7.653 27.585 1.00 75.25 77 ILE A O 1
ATOM 641 N N . ARG A 1 78 ? -32.464 -5.526 28.261 1.00 65.38 78 ARG A N 1
ATOM 642 C CA . ARG A 1 78 ? -33.626 -4.969 27.564 1.00 65.38 78 ARG A CA 1
ATOM 643 C C . ARG A 1 78 ? -33.177 -4.384 26.233 1.00 65.38 78 ARG A C 1
ATOM 645 O O . ARG A 1 78 ? -32.578 -3.327 26.205 1.00 65.38 78 ARG A O 1
ATOM 652 N N . SER A 1 79 ? -33.553 -5.038 25.140 1.00 60.06 79 SER A N 1
ATOM 653 C CA . SER A 1 79 ? -33.410 -4.489 23.792 1.00 60.06 79 SER A CA 1
ATOM 654 C C . SER A 1 79 ? -34.789 -4.024 23.319 1.00 60.06 79 SER A C 1
ATOM 656 O O . SER A 1 79 ? -35.661 -4.826 22.953 1.00 60.06 79 SER A O 1
ATOM 658 N N . GLY A 1 80 ? -35.041 -2.719 23.442 1.00 63.12 80 GLY A N 1
ATOM 659 C CA . GLY A 1 80 ? -36.352 -2.120 23.195 1.00 63.12 80 GLY A CA 1
ATOM 660 C C . GLY A 1 80 ? -37.455 -2.744 24.064 1.00 63.12 80 GLY A C 1
ATOM 661 O O . GLY A 1 80 ? -37.392 -2.738 25.292 1.00 63.12 80 GLY A O 1
ATOM 662 N N . LYS A 1 81 ? -38.493 -3.311 23.430 1.00 58.84 81 LYS A N 1
ATOM 663 C CA . LYS A 1 81 ? -39.626 -3.961 24.128 1.00 58.84 81 LYS A CA 1
ATOM 664 C C . LYS A 1 81 ? -39.352 -5.409 24.558 1.00 58.84 81 LYS A C 1
ATOM 666 O O . LYS A 1 81 ? -40.208 -6.010 25.207 1.00 58.84 81 LYS A O 1
ATOM 671 N N . ARG A 1 82 ? -38.222 -6.007 24.165 1.00 61.69 82 ARG A N 1
ATOM 672 C CA . ARG A 1 82 ? -37.908 -7.421 24.427 1.00 61.69 82 ARG A CA 1
ATOM 673 C C . ARG A 1 82 ? -36.827 -7.541 25.495 1.00 61.69 82 ARG A C 1
ATOM 675 O O . ARG A 1 82 ? -35.824 -6.840 25.466 1.00 61.69 82 ARG A O 1
ATOM 682 N N . GLN A 1 83 ? -37.025 -8.477 26.418 1.00 74.75 83 GLN A N 1
ATOM 683 C CA . GLN A 1 83 ? -36.055 -8.817 27.454 1.00 74.75 83 GLN A CA 1
ATOM 684 C C . GLN A 1 83 ? -35.381 -10.141 27.078 1.00 74.75 83 GLN A C 1
ATOM 686 O O . GLN A 1 83 ? -36.057 -11.156 26.904 1.00 74.75 83 GLN A O 1
ATOM 691 N N . ARG A 1 84 ? -34.056 -10.128 26.915 1.00 80.19 84 ARG A N 1
ATOM 692 C CA . ARG A 1 84 ? -33.235 -11.306 26.603 1.00 80.19 84 ARG A CA 1
ATOM 693 C C . ARG A 1 84 ? -32.380 -11.647 27.816 1.00 80.19 84 ARG A C 1
ATOM 695 O O . ARG A 1 84 ? -31.796 -10.758 28.418 1.00 80.19 84 ARG A O 1
ATOM 702 N N . TYR A 1 85 ? -32.281 -12.926 28.163 1.00 81.25 85 TYR A N 1
ATOM 703 C CA . TYR A 1 85 ? -31.369 -13.381 29.213 1.00 81.25 85 TYR A CA 1
ATOM 704 C C . TYR A 1 85 ? -30.053 -13.844 28.596 1.00 81.25 85 TYR A C 1
ATOM 706 O O . TYR A 1 85 ? -30.056 -14.685 27.695 1.00 81.25 85 TYR A O 1
ATOM 714 N N . ILE A 1 86 ? -28.942 -13.319 29.098 1.00 82.00 86 ILE A N 1
ATOM 715 C CA . ILE A 1 86 ? -27.590 -13.724 28.715 1.00 82.00 86 ILE A CA 1
ATOM 716 C C . ILE A 1 86 ? -26.984 -14.529 29.858 1.00 82.00 86 ILE A C 1
ATOM 718 O O . ILE A 1 86 ? -27.093 -14.135 31.017 1.00 82.00 86 ILE A O 1
ATOM 722 N N . GLY A 1 87 ? -26.387 -15.677 29.534 1.00 83.50 87 GLY A N 1
ATOM 723 C CA . GLY A 1 87 ? -25.628 -16.478 30.492 1.00 83.50 87 GLY A CA 1
ATOM 724 C C . GLY A 1 87 ? -24.209 -15.951 30.652 1.00 83.50 87 GLY A C 1
ATOM 725 O O . GLY A 1 87 ? -23.504 -15.789 29.657 1.00 83.50 87 GLY A O 1
ATOM 726 N N . LEU A 1 88 ? -23.796 -15.725 31.896 1.00 85.75 88 LEU A N 1
ATOM 727 C CA . LEU A 1 88 ? -22.474 -15.221 32.255 1.00 85.75 88 LEU A CA 1
ATOM 728 C C . LEU A 1 88 ? -21.496 -16.387 32.426 1.00 85.75 88 LEU A C 1
ATOM 730 O O . LEU A 1 88 ? -21.138 -16.772 33.534 1.00 85.75 88 LEU A O 1
ATOM 734 N N . ASN A 1 89 ? -21.100 -16.996 31.312 1.00 87.12 89 ASN A N 1
ATOM 735 C CA . ASN A 1 89 ? -20.118 -18.081 31.299 1.00 87.12 89 ASN A CA 1
ATOM 736 C C . ASN A 1 89 ? -18.715 -17.575 30.914 1.00 87.12 89 ASN A C 1
ATOM 738 O O . ASN A 1 89 ? -18.549 -16.440 30.465 1.00 87.12 89 ASN A O 1
ATOM 742 N N . GLU A 1 90 ? -17.698 -18.428 31.057 1.00 87.94 90 GLU A N 1
ATOM 743 C CA . GLU A 1 90 ? -16.306 -18.084 30.717 1.00 87.94 90 GLU A CA 1
ATOM 744 C C . GLU A 1 90 ? -16.140 -17.612 29.265 1.00 87.94 90 GLU A C 1
ATOM 746 O O . GLU A 1 90 ? -15.360 -16.704 28.987 1.00 87.94 90 GLU A O 1
ATOM 751 N N . VAL A 1 91 ? -16.897 -18.197 28.331 1.00 88.38 91 VAL A N 1
ATOM 752 C CA . VAL A 1 91 ? -16.837 -17.838 26.907 1.00 88.38 91 VAL A CA 1
ATOM 753 C C . VAL A 1 91 ? -17.311 -16.402 26.686 1.00 88.38 91 VAL A C 1
ATOM 755 O O . VAL A 1 91 ? -16.676 -15.663 25.932 1.00 88.38 91 VAL A O 1
ATOM 758 N N . TRP A 1 92 ? -18.399 -16.001 27.347 1.00 87.12 92 TRP A N 1
ATOM 759 C CA . TRP A 1 92 ? -18.913 -14.637 27.292 1.00 87.12 92 TRP A CA 1
ATOM 760 C C . TRP A 1 92 ? -17.908 -13.657 27.898 1.00 87.12 92 TRP A C 1
ATOM 762 O O . TRP A 1 92 ? -17.530 -12.696 27.233 1.00 87.12 92 TRP A O 1
ATOM 772 N N . TRP A 1 93 ? -17.391 -13.949 29.095 1.00 88.69 93 TRP A N 1
ATOM 773 C CA . TRP A 1 93 ? -16.399 -13.101 29.760 1.00 88.69 93 TRP A CA 1
ATOM 774 C C . TRP A 1 93 ? -15.135 -12.894 28.930 1.00 88.69 93 TRP A C 1
ATOM 776 O O . TRP A 1 93 ? -14.651 -11.768 28.826 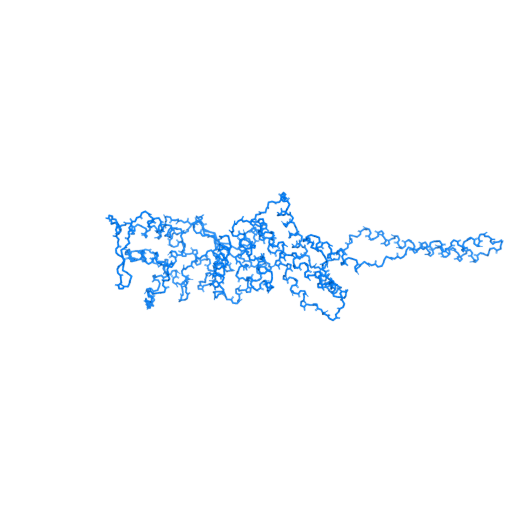1.00 88.69 93 TRP A O 1
ATOM 786 N N . ARG A 1 94 ? -14.632 -13.955 28.292 1.00 89.12 94 ARG A N 1
ATOM 787 C CA . ARG A 1 94 ? -13.485 -13.859 27.387 1.00 89.12 94 ARG A CA 1
ATOM 788 C C . ARG A 1 94 ? -13.793 -12.966 26.185 1.00 89.12 94 ARG A C 1
ATOM 790 O O . ARG A 1 94 ? -13.007 -12.073 25.898 1.00 89.12 94 ARG A O 1
ATOM 797 N N . LYS A 1 95 ? -14.944 -13.161 25.526 1.00 87.62 95 LYS A N 1
ATOM 798 C CA . LYS A 1 95 ? -15.354 -12.341 24.372 1.00 87.62 95 LYS A CA 1
ATOM 799 C C . LYS A 1 95 ? -15.454 -10.859 24.745 1.00 87.62 95 LYS A C 1
ATOM 801 O O . LYS A 1 95 ? -14.933 -10.016 24.025 1.00 87.62 95 LYS A O 1
ATOM 806 N N . ILE A 1 96 ? -16.107 -10.544 25.866 1.00 88.25 96 ILE A N 1
ATOM 807 C CA . ILE A 1 96 ? -16.236 -9.162 26.343 1.00 88.25 96 ILE A CA 1
ATOM 808 C C . ILE A 1 96 ? -14.867 -8.565 26.656 1.00 88.25 96 ILE A C 1
ATOM 810 O O . ILE A 1 96 ? -14.591 -7.451 26.234 1.00 88.25 96 ILE A O 1
ATOM 814 N N . SER A 1 97 ? -14.010 -9.304 27.362 1.00 89.81 97 SER A N 1
ATOM 815 C CA . SER A 1 97 ? -12.666 -8.844 27.717 1.00 89.81 97 SER A CA 1
ATOM 816 C C . SER A 1 97 ? -11.824 -8.536 26.473 1.00 89.81 97 SER A C 1
ATOM 818 O O . SER A 1 97 ? -11.225 -7.465 26.391 1.00 89.81 97 SER A O 1
ATOM 820 N N . GLU A 1 98 ? -11.828 -9.425 25.476 1.00 87.44 98 GLU A N 1
ATOM 821 C CA . GLU A 1 98 ? -11.115 -9.225 24.208 1.00 87.44 98 GLU A CA 1
ATOM 822 C C . GLU A 1 98 ? -11.619 -7.983 23.456 1.00 87.44 98 GLU A C 1
ATOM 824 O O . GLU A 1 98 ? -10.816 -7.154 23.023 1.00 87.44 98 GLU A O 1
ATOM 829 N N . GLU A 1 99 ? -12.937 -7.811 23.333 1.00 86.56 99 GLU A N 1
ATOM 830 C CA . GLU A 1 99 ? -13.520 -6.645 22.658 1.00 86.56 99 GLU A CA 1
ATOM 831 C C . GLU A 1 99 ? -13.238 -5.339 23.414 1.00 86.56 99 GLU A C 1
ATOM 833 O O . GLU A 1 99 ? -12.817 -4.350 22.812 1.00 86.56 99 GLU A O 1
ATOM 838 N N . LEU A 1 100 ? -13.409 -5.346 24.736 1.00 89.94 100 LEU A N 1
ATOM 839 C CA . LEU A 1 100 ? -13.240 -4.186 25.606 1.00 89.94 100 LEU A CA 1
ATOM 840 C C . LEU A 1 100 ? -11.785 -3.712 25.656 1.00 89.94 100 LEU A C 1
ATOM 842 O O . LEU A 1 100 ? -11.510 -2.523 25.503 1.00 89.94 100 LEU A O 1
ATOM 846 N N . HIS A 1 101 ? -10.839 -4.626 25.871 1.00 90.56 101 HIS A N 1
ATOM 847 C CA . HIS A 1 101 ? -9.448 -4.262 26.137 1.00 90.56 101 HIS A CA 1
ATOM 848 C C . HIS A 1 101 ? -8.580 -4.196 24.880 1.00 90.56 101 HIS A C 1
ATOM 850 O O . HIS A 1 101 ? -7.593 -3.454 24.882 1.00 90.56 101 HIS A O 1
ATOM 856 N N . SER A 1 102 ? -8.926 -4.926 23.814 1.00 86.00 102 SER A N 1
ATOM 857 C CA . SER A 1 102 ? -8.064 -5.116 22.637 1.00 86.00 102 SER A CA 1
ATOM 858 C C . SER A 1 102 ? -8.643 -4.555 21.338 1.00 86.00 102 SER A C 1
ATOM 860 O O . SER A 1 102 ? -8.138 -4.880 20.260 1.00 86.00 102 SER A O 1
ATOM 862 N N . THR A 1 103 ? -9.660 -3.691 21.403 1.00 87.38 103 THR A N 1
ATOM 863 C CA . THR A 1 103 ? -10.175 -2.991 20.218 1.00 87.38 103 THR A CA 1
ATOM 864 C C . THR A 1 103 ? -10.312 -1.490 20.448 1.00 87.38 103 THR A C 1
ATOM 866 O O . THR A 1 103 ? -10.692 -1.019 21.519 1.00 87.38 103 THR A O 1
ATOM 869 N N . ILE A 1 104 ? -9.993 -0.718 19.410 1.00 90.56 104 ILE A N 1
ATOM 870 C CA . ILE A 1 104 ? -10.227 0.728 19.393 1.00 90.56 104 ILE A CA 1
ATOM 871 C C . ILE A 1 104 ? -11.701 1.045 19.107 1.00 90.56 104 ILE A C 1
ATOM 873 O O . ILE A 1 104 ? -12.243 1.994 19.670 1.00 90.56 104 ILE A O 1
ATOM 877 N N . SER A 1 105 ? -12.360 0.205 18.301 1.00 89.06 105 SER A N 1
ATOM 878 C CA . SER A 1 105 ? -13.772 0.335 17.932 1.00 89.06 105 SER A CA 1
ATOM 879 C C . SER A 1 105 ? -14.697 0.324 19.144 1.00 89.06 105 SER A C 1
ATOM 881 O O . SER A 1 105 ? -15.667 1.073 19.155 1.00 89.06 105 SER A O 1
ATOM 883 N N . PHE A 1 106 ? -14.395 -0.461 20.188 1.00 89.44 106 PHE A N 1
ATOM 884 C CA . PHE A 1 106 ? -15.176 -0.419 21.425 1.00 89.44 106 PHE A CA 1
ATOM 885 C C . PHE A 1 106 ? -15.124 0.970 22.076 1.00 89.44 106 PHE A C 1
ATOM 887 O O . PHE A 1 106 ? -16.162 1.567 22.351 1.00 89.44 106 PHE A O 1
ATOM 894 N N . VAL A 1 107 ? -13.914 1.499 22.294 1.00 92.06 107 VAL A N 1
ATOM 895 C CA . VAL A 1 107 ? -13.704 2.798 22.954 1.00 92.06 107 VAL A CA 1
ATOM 896 C C . VAL A 1 107 ? -14.396 3.902 22.162 1.00 92.06 107 VAL A C 1
ATOM 898 O O . VAL A 1 107 ? -15.166 4.678 22.710 1.00 92.06 107 VAL A O 1
ATOM 901 N N . VAL A 1 108 ? -14.171 3.941 20.853 1.00 92.12 108 VAL A N 1
ATOM 902 C CA . VAL A 1 108 ? -14.783 4.931 19.962 1.00 92.12 108 VAL A CA 1
ATOM 903 C C . VAL A 1 108 ? -16.305 4.766 19.908 1.00 92.12 108 VAL A C 1
ATOM 905 O O . VAL A 1 108 ? -17.019 5.763 19.940 1.00 92.12 108 VAL A O 1
ATOM 908 N N . GLY A 1 109 ? -16.811 3.531 19.883 1.00 89.69 109 GLY A N 1
ATOM 909 C CA . GLY A 1 109 ? -18.244 3.228 19.884 1.00 89.69 109 GLY A CA 1
ATOM 910 C C . GLY A 1 109 ? -18.951 3.660 21.161 1.00 89.69 109 GLY A C 1
ATOM 911 O O . GLY A 1 109 ? -20.055 4.191 21.093 1.00 89.69 109 GLY A O 1
ATOM 912 N N . PHE A 1 110 ? -18.297 3.513 22.313 1.00 90.88 110 PHE A N 1
ATOM 913 C CA . PHE A 1 110 ? -18.806 4.026 23.581 1.00 90.88 110 PHE A CA 1
ATOM 914 C C . PHE A 1 110 ? -18.985 5.553 23.541 1.00 90.88 110 PHE A C 1
ATOM 916 O O . PHE A 1 110 ? -20.038 6.066 23.915 1.00 90.88 110 PHE A O 1
ATOM 923 N N . PHE A 1 111 ? -17.992 6.295 23.044 1.00 93.00 111 PHE A N 1
ATOM 924 C CA . PHE A 1 111 ? -18.096 7.755 22.949 1.00 93.00 111 PHE A CA 1
ATOM 925 C C . PHE A 1 111 ? -19.052 8.226 21.845 1.00 93.00 111 PHE A C 1
ATOM 927 O O . PHE A 1 111 ? -19.730 9.235 22.040 1.00 93.00 111 PHE A O 1
ATOM 934 N N . ASP A 1 112 ? -19.165 7.496 20.731 1.00 90.25 112 ASP A N 1
ATOM 935 C CA . ASP A 1 112 ? -20.180 7.763 19.703 1.00 90.25 112 ASP A CA 1
ATOM 936 C C . ASP A 1 112 ? -21.595 7.625 20.275 1.00 90.25 112 ASP A C 1
ATOM 938 O O . ASP A 1 112 ? -22.430 8.508 20.080 1.00 90.25 112 ASP A O 1
ATOM 942 N N . TYR A 1 113 ? -21.842 6.579 21.069 1.00 87.38 113 TYR A N 1
ATOM 943 C CA . TYR A 1 113 ? -23.106 6.402 21.782 1.00 87.38 113 TYR A CA 1
ATOM 944 C C . TYR A 1 113 ? -23.425 7.594 22.699 1.00 87.38 113 TYR A C 1
ATOM 946 O O . TYR A 1 113 ? -24.508 8.175 22.603 1.00 87.38 113 TYR A O 1
ATOM 954 N N . LEU A 1 114 ? -22.469 8.020 23.535 1.00 88.75 114 LEU A N 1
ATOM 955 C CA . LEU A 1 114 ? -22.655 9.174 24.424 1.00 88.75 114 LEU A CA 1
ATOM 956 C C . LEU A 1 114 ? -22.917 10.477 23.652 1.00 88.75 114 LEU A C 1
ATOM 958 O O . LEU A 1 114 ? -23.768 11.274 24.048 1.00 88.75 114 LEU A O 1
ATOM 962 N N . ALA A 1 115 ? -22.203 10.702 22.547 1.00 89.25 115 ALA A N 1
ATOM 963 C CA . ALA A 1 115 ? -22.380 11.890 21.718 1.00 89.25 115 ALA A CA 1
ATOM 964 C C . ALA A 1 115 ? -23.767 11.928 21.053 1.00 89.25 115 ALA A C 1
ATOM 966 O O . ALA A 1 115 ? -24.405 12.983 21.030 1.00 89.25 115 ALA A O 1
ATOM 967 N N . ARG A 1 116 ? -24.268 10.781 20.572 1.00 86.06 116 ARG A N 1
ATOM 968 C CA . ARG A 1 116 ? -25.614 10.658 19.985 1.00 86.06 116 ARG A CA 1
ATOM 969 C C . ARG A 1 116 ? -26.723 10.910 21.006 1.00 86.06 116 ARG A C 1
ATOM 971 O O . ARG A 1 116 ? -27.679 11.612 20.676 1.00 86.06 116 ARG A O 1
ATOM 978 N N . GLN A 1 117 ? -26.571 10.411 22.237 1.00 82.06 117 GLN A N 1
ATOM 979 C CA . GLN A 1 117 ? -27.508 10.696 23.331 1.00 82.06 117 GLN A CA 1
ATOM 980 C C . GLN A 1 117 ? -27.594 12.198 23.635 1.00 82.06 117 GLN A C 1
ATOM 982 O O . GLN A 1 117 ? -28.690 12.755 23.706 1.00 82.06 117 GLN A O 1
ATOM 987 N N . ASP A 1 118 ? -26.446 12.872 23.761 1.00 83.75 118 ASP A N 1
ATOM 988 C CA . ASP A 1 118 ? -26.404 14.311 24.050 1.00 83.75 118 ASP A CA 1
ATOM 989 C C . ASP A 1 118 ? -26.981 15.157 22.897 1.00 83.75 118 ASP A C 1
ATOM 991 O O . ASP A 1 118 ? -27.560 16.218 23.133 1.00 83.75 118 ASP A O 1
ATOM 995 N N . ALA A 1 119 ? -26.866 14.684 21.651 1.00 80.62 119 ALA A N 1
ATOM 996 C CA . ALA A 1 119 ? -27.385 15.359 20.463 1.00 80.62 119 ALA A CA 1
ATOM 997 C C . ALA A 1 119 ? -28.906 15.198 20.250 1.00 80.62 119 ALA A C 1
ATOM 999 O O . ALA A 1 119 ? -29.431 15.750 19.282 1.00 80.62 119 ALA A O 1
ATOM 1000 N N . GLN A 1 120 ? -29.610 14.450 21.114 1.00 71.06 120 GLN A N 1
ATOM 1001 C CA . GLN A 1 120 ? -31.045 14.139 20.986 1.00 71.06 120 GLN A CA 1
ATOM 1002 C C . GLN A 1 120 ? -31.434 13.585 19.605 1.00 71.06 120 GLN A C 1
ATOM 1004 O O . GLN A 1 120 ? -32.565 13.766 19.143 1.00 71.06 120 GLN A O 1
ATOM 1009 N N . GLN A 1 121 ? -30.503 12.920 18.918 1.00 61.12 121 GLN A N 1
ATOM 1010 C CA . GLN A 1 121 ? -30.849 12.204 17.699 1.00 61.12 121 GLN A CA 1
ATOM 1011 C C . GLN A 1 121 ? -31.720 11.007 18.094 1.00 61.12 121 GLN A C 1
ATOM 1013 O O . GLN A 1 121 ? -31.395 10.339 19.078 1.00 61.12 121 GLN A O 1
ATOM 1018 N N . PRO A 1 122 ? -32.848 10.761 17.400 1.00 49.88 122 PRO A N 1
ATOM 1019 C CA . PRO A 1 122 ? -33.731 9.662 17.752 1.00 49.88 122 PRO A CA 1
ATOM 1020 C C . PRO A 1 122 ? -32.932 8.361 17.785 1.00 49.88 122 PRO A C 1
ATOM 1022 O O . PRO A 1 122 ? -32.167 8.076 16.862 1.00 49.88 122 PRO A O 1
ATOM 1025 N N . GLU A 1 123 ? -33.121 7.591 18.858 1.00 49.06 123 GLU A N 1
ATOM 1026 C CA . GLU A 1 123 ? -32.742 6.185 18.920 1.00 49.06 123 GLU A CA 1
ATOM 1027 C C . GLU A 1 123 ? -33.523 5.434 17.833 1.00 49.06 123 GLU A C 1
ATOM 1029 O O . GLU A 1 123 ? -34.512 4.750 18.108 1.00 49.06 123 GLU A O 1
ATOM 1034 N N . ASP A 1 124 ? -33.086 5.509 16.579 1.00 41.19 124 ASP A N 1
ATOM 1035 C CA . ASP A 1 124 ? -33.273 4.366 15.704 1.00 41.19 124 ASP A CA 1
ATOM 1036 C C . ASP A 1 124 ? -32.383 3.272 16.296 1.00 41.19 124 ASP A C 1
ATOM 1038 O O . ASP A 1 124 ? -31.235 3.074 15.903 1.00 41.19 124 ASP A O 1
ATOM 1042 N N . ASN A 1 125 ? -32.935 2.563 17.285 1.00 39.53 125 ASN A N 1
ATOM 1043 C CA . ASN A 1 125 ? -32.363 1.389 17.949 1.00 39.53 125 ASN A CA 1
ATOM 1044 C C . ASN A 1 125 ? -31.996 0.258 16.954 1.00 39.53 125 ASN A C 1
ATOM 1046 O O . ASN A 1 125 ? -31.508 -0.792 17.359 1.00 39.53 125 ASN A O 1
ATOM 1050 N N . GLU A 1 126 ? -32.222 0.464 15.652 1.00 39.75 126 GLU A N 1
ATOM 1051 C CA . GLU A 1 126 ? -31.850 -0.411 14.541 1.00 39.75 126 GLU A CA 1
ATOM 1052 C C . GLU A 1 126 ? -30.570 0.031 13.793 1.00 39.75 126 GLU A C 1
ATOM 1054 O O . GLU A 1 126 ? -30.106 -0.703 12.923 1.00 39.75 126 GLU A O 1
ATOM 1059 N N . GLN A 1 127 ? -29.963 1.189 14.105 1.00 39.97 127 GLN A N 1
ATOM 1060 C CA . GLN A 1 127 ? -28.743 1.659 13.414 1.00 39.97 127 GLN A CA 1
ATOM 1061 C C . GLN A 1 127 ? -27.444 1.041 13.938 1.00 39.97 127 GLN A C 1
ATOM 1063 O O . GLN A 1 127 ? -26.438 1.016 13.224 1.00 39.97 127 GLN A O 1
ATOM 1068 N N . PHE A 1 128 ? -27.453 0.496 15.152 1.00 45.00 128 PHE A N 1
ATOM 1069 C CA . PHE A 1 128 ? -26.370 -0.361 15.607 1.00 45.00 128 PHE A CA 1
ATOM 1070 C C . PHE A 1 128 ? -26.549 -1.726 14.941 1.00 45.00 128 PHE A C 1
ATOM 1072 O O . PHE A 1 128 ? -27.305 -2.575 15.407 1.00 45.00 128 PHE A O 1
ATOM 1079 N N . GLY A 1 129 ? -25.875 -1.930 13.805 1.00 45.22 129 GLY A N 1
ATOM 1080 C CA . GLY A 1 129 ? -25.781 -3.249 13.183 1.00 45.22 129 GLY A CA 1
ATOM 1081 C C . GLY A 1 129 ? -25.280 -4.306 14.181 1.00 45.22 129 GLY A C 1
ATOM 1082 O O . GLY A 1 129 ? -24.779 -3.979 15.258 1.00 45.22 129 GLY A O 1
ATOM 1083 N N . ALA A 1 130 ? -25.363 -5.589 13.812 1.00 47.19 130 ALA A N 1
ATOM 1084 C CA . ALA A 1 130 ? -24.919 -6.721 14.645 1.00 47.19 130 ALA A CA 1
ATOM 1085 C C . ALA A 1 130 ? -23.492 -6.566 15.233 1.00 47.19 130 ALA A C 1
ATOM 1087 O O . ALA A 1 130 ? -23.144 -7.204 16.222 1.00 47.19 130 ALA A O 1
ATOM 1088 N N . GLU A 1 131 ? -22.680 -5.692 14.643 1.00 49.81 131 GLU A N 1
ATOM 1089 C CA . GLU A 1 131 ? -21.298 -5.369 14.998 1.00 49.81 131 GLU A CA 1
ATOM 1090 C C . GLU A 1 131 ? -21.157 -4.518 16.279 1.00 49.81 131 GLU A C 1
ATOM 1092 O O . GLU A 1 131 ? -20.095 -4.521 16.896 1.00 49.81 131 GLU A O 1
ATOM 1097 N N . HIS A 1 132 ? -22.226 -3.861 16.748 1.00 61.22 132 HIS A N 1
ATOM 1098 C CA . HIS A 1 132 ? -22.248 -3.089 18.002 1.00 61.22 132 HIS A CA 1
ATOM 1099 C C . HIS A 1 132 ? -22.993 -3.788 19.149 1.00 61.22 132 HIS A C 1
ATOM 1101 O O . HIS A 1 132 ? -23.138 -3.214 20.230 1.00 61.22 132 HIS A O 1
ATOM 1107 N N . GLU A 1 133 ? -23.415 -5.044 18.954 1.00 70.25 133 GLU A N 1
ATOM 1108 C CA . GLU A 1 133 ? -24.149 -5.815 19.966 1.00 70.25 133 GLU A CA 1
ATOM 1109 C C . GLU A 1 133 ? -23.377 -5.863 21.295 1.00 70.25 133 GLU A C 1
ATOM 1111 O O . GLU A 1 133 ? -23.970 -5.716 22.356 1.00 70.25 133 GLU A O 1
ATOM 1116 N N . THR A 1 134 ? -22.047 -5.995 21.253 1.00 73.56 134 THR A N 1
ATOM 1117 C CA . THR A 1 134 ? -21.200 -6.022 22.456 1.00 73.56 134 THR A CA 1
ATOM 1118 C C . THR A 1 134 ? -21.201 -4.690 23.212 1.00 73.56 134 THR A C 1
ATOM 1120 O O . THR A 1 134 ? -21.320 -4.688 24.435 1.00 73.56 134 THR A O 1
ATOM 1123 N N . VAL A 1 135 ? -21.085 -3.560 22.500 1.00 75.62 135 VAL A N 1
ATOM 1124 C CA . VAL A 1 135 ? -21.098 -2.219 23.114 1.00 75.62 135 VAL A CA 1
ATOM 1125 C C . VAL A 1 135 ? -22.449 -1.979 23.775 1.00 75.62 135 VAL A C 1
ATOM 1127 O O . VAL A 1 135 ? -22.492 -1.659 24.959 1.00 75.62 135 VAL A O 1
ATOM 1130 N N . GLN A 1 136 ? -23.542 -2.235 23.052 1.00 77.25 136 GLN A N 1
ATOM 1131 C CA . GLN A 1 136 ? -24.893 -2.070 23.583 1.00 77.25 136 GLN A CA 1
ATOM 1132 C C . GLN A 1 136 ? -25.148 -2.976 24.794 1.00 77.25 136 GLN A C 1
ATOM 1134 O O . GLN A 1 136 ? -25.668 -2.516 25.802 1.00 77.25 136 GLN A O 1
ATOM 1139 N N . GLN A 1 137 ? -24.719 -4.244 24.741 1.00 79.00 137 GLN A N 1
ATOM 1140 C CA . GLN A 1 137 ? -24.849 -5.164 25.874 1.00 79.00 137 GLN A CA 1
ATOM 1141 C C . GLN A 1 137 ? -24.154 -4.638 27.132 1.00 79.00 137 GLN A C 1
ATOM 1143 O O . GLN A 1 137 ? -24.698 -4.783 28.218 1.00 79.00 137 GLN A O 1
ATOM 1148 N N . ILE A 1 138 ? -22.961 -4.053 27.007 1.00 81.94 138 ILE A N 1
ATOM 1149 C CA . ILE A 1 138 ? -22.234 -3.497 28.155 1.00 81.94 138 ILE A CA 1
ATOM 1150 C C . ILE A 1 138 ? -22.939 -2.240 28.675 1.00 81.94 138 ILE A C 1
ATOM 1152 O O . ILE A 1 138 ? -23.118 -2.104 29.884 1.00 81.94 138 ILE A O 1
ATOM 1156 N N . LEU A 1 139 ? -23.370 -1.355 27.773 1.00 79.44 139 LEU A N 1
ATOM 1157 C CA . LEU A 1 139 ? -24.079 -0.116 28.106 1.00 79.44 139 LEU A CA 1
ATOM 1158 C C . LEU A 1 139 ? -25.414 -0.364 28.817 1.00 79.44 139 LEU A C 1
ATOM 1160 O O . LEU A 1 139 ? -25.749 0.370 29.739 1.00 79.44 139 LEU A O 1
ATOM 1164 N N . ASP A 1 140 ? -26.146 -1.410 28.431 1.00 81.12 140 ASP A N 1
ATOM 1165 C CA . ASP A 1 140 ? -27.414 -1.790 29.066 1.00 81.12 140 ASP A CA 1
ATOM 1166 C C . ASP A 1 140 ? -27.223 -2.369 30.480 1.00 81.12 140 ASP A C 1
ATOM 1168 O O . ASP A 1 140 ? -28.192 -2.507 31.231 1.00 81.12 140 ASP A O 1
ATOM 1172 N N . LEU A 1 141 ? -25.995 -2.773 30.827 1.00 84.44 141 LEU A N 1
ATOM 1173 C CA . LEU A 1 141 ? -25.678 -3.414 32.099 1.00 84.44 141 LEU A CA 1
ATOM 1174 C C . LEU A 1 141 ? -25.155 -2.429 33.139 1.00 84.44 141 LEU A C 1
ATOM 1176 O O . LEU A 1 141 ? -25.519 -2.564 34.296 1.00 84.44 141 LEU A O 1
ATOM 1180 N N . ILE A 1 142 ? -24.311 -1.470 32.768 1.00 87.31 142 ILE A N 1
ATOM 1181 C CA . ILE A 1 142 ? -23.621 -0.608 33.739 1.00 87.31 142 ILE A CA 1
ATOM 1182 C C . ILE A 1 142 ? -24.277 0.770 33.867 1.00 87.31 142 ILE A C 1
ATOM 1184 O O . ILE A 1 142 ? -24.838 1.296 32.908 1.00 87.31 142 ILE A O 1
ATOM 1188 N N . ASP A 1 143 ? -24.134 1.404 35.032 1.00 86.38 143 ASP A N 1
ATOM 1189 C CA . ASP A 1 143 ? -24.406 2.838 35.158 1.00 86.38 143 ASP A CA 1
ATOM 1190 C C . ASP A 1 143 ? -23.299 3.638 34.450 1.00 86.38 143 ASP A C 1
ATOM 1192 O O . ASP A 1 143 ? -22.137 3.648 34.867 1.00 86.38 143 ASP A O 1
ATOM 1196 N N . ILE A 1 144 ? -23.662 4.294 33.347 1.00 88.50 144 ILE A N 1
ATOM 1197 C CA . ILE A 1 144 ? -22.731 5.038 32.492 1.00 88.50 144 ILE A CA 1
ATOM 1198 C C . ILE A 1 144 ? -22.379 6.423 33.045 1.00 88.50 144 ILE A C 1
ATOM 1200 O O . ILE A 1 144 ? -21.347 6.981 32.665 1.00 88.50 144 ILE A O 1
ATOM 1204 N N . GLU A 1 145 ? -23.191 6.994 33.939 1.00 90.56 145 GLU A N 1
ATOM 1205 C CA . GLU A 1 145 ? -23.038 8.383 34.392 1.00 90.56 145 GLU A CA 1
ATOM 1206 C C . GLU A 1 145 ? -21.728 8.643 35.162 1.00 90.56 145 GLU A C 1
ATOM 1208 O O . GLU A 1 145 ? -21.046 9.637 34.871 1.00 90.56 145 GLU A O 1
ATOM 1213 N N . PRO A 1 146 ? -21.280 7.767 36.087 1.00 93.19 146 PRO A N 1
ATOM 1214 C CA . PRO A 1 146 ? -19.985 7.924 36.749 1.00 93.19 146 PRO A CA 1
ATOM 1215 C C . PRO A 1 146 ? -18.812 7.931 35.760 1.00 93.19 146 PRO A C 1
ATOM 1217 O O . PRO A 1 146 ? -17.887 8.737 35.895 1.00 93.19 146 PRO A O 1
ATOM 1220 N N . ILE A 1 147 ? -18.871 7.067 34.743 1.00 92.88 147 ILE A N 1
ATOM 1221 C CA . ILE A 1 147 ? -17.833 6.931 33.714 1.00 92.88 147 ILE A CA 1
ATOM 1222 C C . ILE A 1 147 ? -17.841 8.167 32.809 1.00 92.88 147 ILE A C 1
ATOM 1224 O O . ILE A 1 147 ? -16.795 8.788 32.611 1.00 92.88 147 ILE A O 1
ATOM 1228 N N . LYS A 1 148 ? -19.021 8.594 32.340 1.00 92.75 148 LYS A N 1
ATOM 1229 C CA . LYS A 1 148 ? -19.212 9.821 31.552 1.00 92.75 148 LYS A CA 1
ATOM 1230 C C . LYS A 1 148 ? -18.646 11.044 32.273 1.00 92.75 148 LYS A C 1
ATOM 1232 O O . LYS A 1 148 ? -17.924 11.836 31.673 1.00 92.75 148 LYS A O 1
ATOM 1237 N N . LYS A 1 149 ? -18.914 11.179 33.576 1.00 94.69 149 LYS A N 1
ATOM 1238 C CA . LYS A 1 149 ? -18.394 12.281 34.396 1.00 94.69 149 LYS A CA 1
ATOM 1239 C C . LYS A 1 149 ? -16.868 12.237 34.518 1.00 94.69 149 LYS A C 1
ATOM 1241 O O . LYS A 1 149 ? -16.218 13.270 34.343 1.00 94.69 149 LYS A O 1
ATOM 1246 N N . LYS A 1 150 ? -16.299 11.057 34.800 1.00 96.38 150 LYS A N 1
ATOM 1247 C CA . LYS A 1 150 ? -14.845 10.856 34.937 1.00 96.38 150 LYS A CA 1
ATOM 1248 C C . LYS A 1 150 ? -14.093 11.185 33.643 1.00 96.38 150 LYS A C 1
ATOM 1250 O O . LYS A 1 150 ? -13.033 11.796 33.710 1.00 96.38 150 LYS A O 1
ATOM 1255 N N . TYR A 1 151 ? -14.667 10.844 32.490 1.00 96.44 151 TYR A N 1
ATOM 1256 C CA . TYR A 1 151 ? -14.075 11.047 31.162 1.00 96.44 151 TYR A CA 1
ATOM 1257 C C . TYR A 1 151 ? -14.697 12.210 30.375 1.00 96.44 151 TYR A C 1
ATOM 1259 O O . TYR A 1 151 ? -14.695 12.212 29.144 1.00 96.44 151 TYR A O 1
ATOM 1267 N N . SER A 1 152 ? -15.213 13.221 31.074 1.00 95.19 152 SER A N 1
ATOM 1268 C CA . SER A 1 152 ? -15.884 14.373 30.454 1.00 95.19 152 SER A CA 1
ATOM 1269 C C . SER A 1 152 ? -14.975 15.162 29.502 1.00 95.19 152 SER A C 1
ATOM 1271 O O . SER A 1 152 ? -15.407 15.521 28.412 1.00 95.19 152 SER A O 1
ATOM 1273 N N . GLU A 1 153 ? -13.699 15.354 29.847 1.00 95.69 153 GLU A N 1
ATOM 1274 C CA . GLU A 1 153 ? -12.715 15.989 28.954 1.00 95.69 153 GLU A CA 1
ATOM 1275 C C . GLU A 1 153 ? -12.534 15.202 27.645 1.00 95.69 153 GLU A C 1
ATOM 1277 O O . GLU A 1 153 ? -12.548 15.779 26.558 1.00 95.69 153 GLU A O 1
ATOM 1282 N N . ALA A 1 154 ? -12.431 13.872 27.732 1.00 96.88 154 ALA A N 1
ATOM 1283 C CA . ALA A 1 154 ? -12.325 13.015 26.556 1.00 96.88 154 ALA A CA 1
ATOM 1284 C C . ALA A 1 154 ? -13.593 13.063 25.690 1.00 96.88 154 ALA A C 1
ATOM 1286 O O . ALA A 1 154 ? -13.489 13.019 24.465 1.00 96.88 154 ALA A O 1
ATOM 1287 N N . LEU A 1 155 ? -14.775 13.191 26.305 1.00 95.81 155 LEU A N 1
ATOM 1288 C CA . LEU A 1 155 ? -16.043 13.324 25.586 1.00 95.81 155 LEU A CA 1
ATOM 1289 C C . LEU A 1 155 ? -16.117 14.643 24.809 1.00 95.81 155 LEU A C 1
ATOM 1291 O O . LEU A 1 155 ? -16.535 14.646 23.653 1.00 95.81 155 LEU A O 1
ATOM 1295 N N . GLU A 1 156 ? -15.673 15.750 25.401 1.00 95.00 156 GLU A N 1
ATOM 1296 C CA . GLU A 1 156 ? -15.633 17.048 24.717 1.00 95.00 156 GLU A CA 1
ATOM 1297 C C . GLU A 1 156 ? -14.610 17.065 23.570 1.00 95.00 156 GLU A C 1
ATOM 1299 O O . GLU A 1 156 ? -14.902 17.562 22.475 1.00 95.00 156 GLU A O 1
ATOM 1304 N N . LEU A 1 157 ? -13.440 16.443 23.763 1.00 94.94 157 LEU A N 1
ATOM 1305 C CA . LEU A 1 157 ? -12.476 16.220 22.679 1.00 94.94 157 LEU A CA 1
ATOM 1306 C C . LEU A 1 157 ? -13.085 15.372 21.559 1.00 94.94 157 LEU A C 1
ATOM 1308 O O . LEU A 1 157 ? -12.985 15.726 20.387 1.00 94.94 157 LEU A O 1
ATOM 1312 N N . PHE A 1 158 ? -13.762 14.279 21.906 1.00 95.25 158 PHE A N 1
ATOM 1313 C CA . PHE A 1 158 ? -14.402 13.404 20.931 1.00 95.25 158 PHE A CA 1
ATOM 1314 C C . PHE A 1 158 ? -15.450 14.153 20.098 1.00 95.25 158 PHE A C 1
ATOM 1316 O O . PHE A 1 158 ? -15.399 14.113 18.870 1.00 95.25 158 PHE A O 1
ATOM 1323 N N . LYS A 1 159 ? -16.353 14.900 20.743 1.00 93.69 159 LYS A N 1
ATOM 1324 C CA . LYS A 1 159 ? -17.401 15.676 20.062 1.00 93.69 159 LYS A CA 1
ATOM 1325 C C . LYS A 1 159 ? -16.849 16.754 19.135 1.00 93.69 159 LYS A C 1
ATOM 1327 O O . LYS A 1 159 ? -17.386 16.965 18.053 1.00 93.69 159 LYS A O 1
ATOM 1332 N N . SER A 1 160 ? -15.800 17.455 19.560 1.00 92.81 160 SER A N 1
ATOM 1333 C CA . SER A 1 160 ? -15.239 18.577 18.798 1.00 92.81 160 SER A CA 1
ATOM 1334 C C . SER A 1 160 ? -14.342 18.128 17.639 1.00 92.81 160 SER A C 1
ATOM 1336 O O . SER A 1 160 ? -14.385 18.721 16.557 1.00 92.81 160 SER A O 1
ATOM 1338 N N . SER A 1 161 ? -13.562 17.064 17.828 1.00 91.69 161 SER A N 1
ATOM 1339 C CA . SER A 1 161 ? -12.513 16.661 16.885 1.00 91.69 161 SER A CA 1
ATOM 1340 C C . SER A 1 161 ? -12.829 15.419 16.052 1.00 91.69 161 SER A C 1
ATOM 1342 O O . SER A 1 161 ? -12.349 15.309 14.922 1.00 91.69 161 SER A O 1
ATOM 1344 N N . ILE A 1 162 ? -13.594 14.472 16.595 1.00 92.00 162 ILE A N 1
ATOM 1345 C CA . ILE A 1 162 ? -13.795 13.148 15.987 1.00 92.00 162 ILE A CA 1
ATOM 1346 C C . ILE A 1 162 ? -15.212 13.011 15.432 1.00 92.00 162 ILE A C 1
ATOM 1348 O O . ILE A 1 162 ? -15.390 12.576 14.297 1.00 92.00 162 ILE A O 1
ATOM 1352 N N . TRP A 1 163 ? -16.210 13.397 16.221 1.00 91.25 163 TRP A N 1
ATOM 1353 C CA . TRP A 1 163 ? -17.609 13.112 15.945 1.00 91.25 163 TRP A CA 1
ATOM 1354 C C . TRP A 1 163 ? -18.238 14.073 14.930 1.00 91.25 163 TRP A C 1
ATOM 1356 O O . TRP A 1 163 ? -18.047 15.290 14.980 1.00 91.25 163 TRP A O 1
ATOM 1366 N N . HIS A 1 164 ? -19.056 13.503 14.049 1.00 87.94 164 HIS A N 1
ATOM 1367 C CA . HIS A 1 164 ? -19.976 14.192 13.148 1.00 87.94 164 HIS A CA 1
ATOM 1368 C C . HIS A 1 164 ? -21.168 13.272 12.838 1.00 87.94 164 HIS A C 1
ATOM 1370 O O . HIS A 1 164 ? -21.145 12.085 13.153 1.00 87.94 164 HIS A O 1
ATOM 1376 N N . SER A 1 165 ? -22.211 13.789 12.184 1.00 81.06 165 SER A N 1
ATOM 1377 C CA . SER A 1 165 ? -23.460 13.042 11.932 1.00 81.06 165 SER A CA 1
ATOM 1378 C C . SER A 1 165 ? -23.268 11.723 11.169 1.00 81.06 165 SER A C 1
ATOM 1380 O O . SER A 1 165 ? -23.943 10.737 11.450 1.00 81.06 165 SER A O 1
ATOM 1382 N N . GLU A 1 166 ? -22.345 11.705 10.208 1.00 81.81 166 GLU A N 1
ATOM 1383 C CA . GLU A 1 166 ? -22.006 10.530 9.387 1.00 81.81 166 GLU A CA 1
ATOM 1384 C C . GLU A 1 166 ? -20.886 9.650 9.978 1.00 81.81 166 GLU A C 1
ATOM 1386 O O . GLU A 1 166 ? -20.400 8.739 9.304 1.00 81.81 166 GLU A O 1
ATOM 1391 N N . PHE A 1 167 ? -20.417 9.937 11.197 1.00 84.69 167 PHE A N 1
ATOM 1392 C CA . PHE A 1 167 ? -19.296 9.218 11.795 1.00 84.69 167 PHE A CA 1
ATOM 1393 C C . PHE A 1 167 ? -19.664 7.751 12.055 1.00 84.69 167 PHE A C 1
ATOM 1395 O O . PHE A 1 167 ? -20.753 7.445 12.548 1.00 84.69 167 PHE A O 1
ATOM 1402 N N . LYS A 1 168 ? -18.738 6.841 11.729 1.00 83.06 168 LYS A N 1
ATOM 1403 C CA . LYS A 1 168 ? -18.861 5.407 12.009 1.00 83.06 168 LYS A CA 1
ATOM 1404 C C . LYS A 1 168 ? -17.788 5.004 13.007 1.00 83.06 168 LYS A C 1
ATOM 1406 O O . LYS A 1 168 ? -16.602 5.162 12.740 1.00 83.06 168 LYS A O 1
ATOM 1411 N N . ALA A 1 169 ? -18.210 4.436 14.131 1.00 84.00 169 ALA A N 1
ATOM 1412 C CA . ALA A 1 169 ? -17.304 4.032 15.201 1.00 84.00 169 ALA A CA 1
ATOM 1413 C C . ALA A 1 169 ? -16.469 2.775 14.892 1.00 84.00 169 ALA A C 1
ATOM 1415 O O . ALA A 1 169 ? -15.546 2.443 15.637 1.00 84.00 169 ALA A O 1
ATOM 1416 N N . ILE A 1 170 ? -16.780 2.071 13.804 1.00 83.31 170 ILE A N 1
ATOM 1417 C CA . ILE A 1 170 ? -16.046 0.880 13.385 1.00 83.31 170 ILE A CA 1
ATOM 1418 C C . ILE A 1 170 ? -14.733 1.308 12.744 1.00 83.31 170 ILE A C 1
ATOM 1420 O O . ILE A 1 170 ? -14.710 1.939 11.689 1.00 83.31 170 ILE A O 1
ATOM 1424 N N . MET A 1 171 ? -13.637 0.934 13.395 1.00 86.06 171 MET A N 1
ATOM 1425 C CA . MET A 1 171 ? -12.288 1.236 12.952 1.00 86.06 171 MET A CA 1
ATOM 1426 C C . MET A 1 171 ? -11.534 -0.066 12.688 1.00 86.06 171 MET A C 1
ATOM 1428 O O . MET A 1 171 ? -11.085 -0.749 13.611 1.00 86.06 171 MET A O 1
ATOM 1432 N N . SER A 1 172 ? -11.392 -0.400 11.410 1.00 83.06 172 SER A N 1
ATOM 1433 C CA . SER A 1 172 ? -10.666 -1.584 10.954 1.00 83.06 172 SER A CA 1
ATOM 1434 C C . SER A 1 172 ? -9.289 -1.210 10.418 1.00 83.06 172 SER A C 1
ATOM 1436 O O . SER A 1 172 ? -9.057 -0.102 9.933 1.00 83.06 172 SER A O 1
ATOM 1438 N N . ILE A 1 173 ? -8.358 -2.163 10.481 1.00 84.31 173 ILE A N 1
ATOM 1439 C CA . ILE A 1 173 ? -7.039 -2.009 9.864 1.00 84.31 173 ILE A CA 1
ATOM 1440 C C . ILE A 1 173 ? -7.218 -1.830 8.355 1.00 84.31 173 ILE A C 1
ATOM 1442 O O . ILE A 1 173 ? -7.886 -2.628 7.703 1.00 84.31 173 ILE A O 1
ATOM 1446 N N . GLY A 1 174 ? -6.584 -0.795 7.813 1.00 81.12 174 GLY A N 1
ATOM 1447 C CA . GLY A 1 174 ? -6.595 -0.473 6.394 1.00 81.12 174 GLY A CA 1
ATOM 1448 C C . GLY A 1 174 ? -7.829 0.280 5.904 1.00 81.12 174 GLY A C 1
ATOM 1449 O O . GLY A 1 174 ? -7.802 0.725 4.762 1.00 81.12 174 GLY A O 1
ATOM 1450 N N . ASP A 1 175 ? -8.859 0.486 6.727 1.00 83.19 175 ASP A N 1
ATOM 1451 C CA . ASP A 1 175 ? -10.047 1.235 6.310 1.00 83.19 175 ASP A CA 1
ATOM 1452 C C . ASP A 1 175 ? -9.875 2.749 6.541 1.00 83.19 175 ASP A C 1
ATOM 1454 O O . ASP A 1 175 ? -9.302 3.156 7.559 1.00 83.19 175 ASP A O 1
ATOM 1458 N N . PRO A 1 176 ? -10.353 3.599 5.608 1.00 84.81 176 PRO A N 1
ATOM 1459 C CA . PRO A 1 176 ? -10.322 5.053 5.742 1.00 84.81 176 PRO A CA 1
ATOM 1460 C C . PRO A 1 176 ? -11.277 5.517 6.837 1.00 84.81 176 PRO A C 1
ATOM 1462 O O . PRO A 1 176 ? -12.485 5.318 6.751 1.00 84.81 176 PRO A O 1
ATOM 1465 N N . ILE A 1 177 ? -10.734 6.188 7.850 1.00 88.12 177 ILE A N 1
ATOM 1466 C CA . ILE A 1 177 ? -11.514 6.729 8.962 1.00 88.12 177 ILE A CA 1
ATOM 1467 C C . ILE A 1 177 ? -11.514 8.246 8.856 1.00 88.12 177 ILE A C 1
ATOM 1469 O O . ILE A 1 177 ? -10.481 8.900 9.025 1.00 88.12 177 ILE A O 1
ATOM 1473 N N . ARG A 1 178 ? -12.690 8.801 8.562 1.00 87.00 178 ARG A N 1
ATOM 1474 C CA . ARG A 1 178 ? -12.902 10.240 8.421 1.00 87.00 178 ARG A CA 1
ATOM 1475 C C . ARG A 1 178 ? -13.204 10.871 9.778 1.00 87.00 178 ARG A C 1
ATOM 1477 O O . ARG A 1 178 ? -14.093 10.417 10.489 1.00 87.00 178 ARG A O 1
ATOM 1484 N N . LEU A 1 179 ? -12.466 11.929 10.093 1.00 88.75 179 LEU A N 1
ATOM 1485 C CA . LEU A 1 179 ? -12.663 12.825 11.229 1.00 88.75 179 LEU A CA 1
ATOM 1486 C C . LEU A 1 179 ? -13.003 14.236 10.726 1.00 88.75 179 LEU A C 1
ATOM 1488 O O . LEU A 1 179 ? -12.889 14.536 9.533 1.00 88.75 179 LEU A O 1
ATOM 1492 N N . ASN A 1 180 ? -13.327 15.150 11.646 1.00 85.25 180 ASN A N 1
ATOM 1493 C CA . ASN A 1 180 ? -13.639 16.543 11.303 1.00 85.25 180 ASN A CA 1
ATOM 1494 C C . ASN A 1 180 ? -12.480 17.254 10.590 1.00 85.25 180 ASN A C 1
ATOM 1496 O O . ASN A 1 180 ? -12.705 18.090 9.715 1.00 85.25 180 ASN A O 1
ATOM 1500 N N . ARG A 1 181 ? -11.234 16.920 10.952 1.00 86.62 181 ARG A N 1
ATOM 1501 C CA . ARG A 1 181 ? -10.022 17.594 10.454 1.00 86.62 181 ARG A CA 1
ATOM 1502 C C . ARG A 1 181 ? -9.208 16.775 9.454 1.00 86.62 181 ARG A C 1
ATOM 1504 O O . ARG A 1 181 ? -8.071 17.140 9.163 1.00 86.62 181 ARG A O 1
ATOM 1511 N N . GLY A 1 182 ? -9.767 15.690 8.923 1.00 87.56 182 GLY A N 1
ATOM 1512 C CA . GLY A 1 182 ? -9.123 14.874 7.895 1.00 87.56 182 GLY A CA 1
ATOM 1513 C C . GLY A 1 182 ? -9.375 13.385 8.074 1.00 87.56 182 GLY A C 1
ATOM 1514 O O . GLY A 1 182 ? -10.170 12.974 8.913 1.00 87.56 182 GLY A O 1
ATOM 1515 N N . THR A 1 183 ? -8.668 12.578 7.294 1.00 89.25 183 THR A N 1
ATOM 1516 C CA . THR A 1 183 ? -8.830 11.121 7.259 1.00 89.25 183 THR A CA 1
ATOM 1517 C C . THR A 1 183 ? -7.527 10.451 7.658 1.00 89.25 183 THR A C 1
ATOM 1519 O O . THR A 1 183 ? -6.451 10.910 7.273 1.00 89.25 183 THR A O 1
ATOM 1522 N N . PHE A 1 184 ? -7.611 9.351 8.398 1.00 92.31 184 PHE A N 1
ATOM 1523 C CA . PHE A 1 184 ? -6.460 8.514 8.719 1.00 92.31 184 PHE A CA 1
ATOM 1524 C C . PHE A 1 184 ? -6.751 7.037 8.434 1.00 92.31 184 PHE A C 1
ATOM 1526 O O . PHE A 1 184 ? -7.891 6.645 8.186 1.00 92.31 184 PHE A O 1
ATOM 1533 N N . LEU A 1 185 ? -5.701 6.221 8.464 1.00 91.31 185 LEU A N 1
ATOM 1534 C CA . LEU A 1 185 ? -5.753 4.771 8.307 1.00 91.31 185 LEU A CA 1
ATOM 1535 C C . LEU A 1 185 ? -5.059 4.106 9.482 1.00 91.31 185 LEU A C 1
ATOM 1537 O O . LEU A 1 185 ? -3.958 4.511 9.851 1.00 91.31 185 LEU A O 1
ATOM 1541 N N . ILE A 1 186 ? -5.653 3.046 10.020 1.00 91.19 186 ILE A N 1
ATOM 1542 C CA . ILE A 1 186 ? -4.972 2.188 10.991 1.00 91.19 186 ILE A CA 1
ATOM 1543 C C . ILE A 1 186 ? -4.108 1.192 10.220 1.00 91.19 186 ILE A C 1
ATOM 1545 O O . ILE A 1 186 ? -4.617 0.427 9.407 1.00 91.19 186 ILE A O 1
ATOM 1549 N N . GLN A 1 187 ? -2.804 1.186 10.479 1.00 88.88 187 GLN A N 1
ATOM 1550 C CA . GLN A 1 187 ? -1.878 0.182 9.950 1.00 88.88 187 GLN A CA 1
ATOM 1551 C C . GLN A 1 187 ? -1.740 -1.013 10.888 1.00 88.88 187 GLN A C 1
ATOM 1553 O O . GLN A 1 187 ? -1.600 -2.142 10.426 1.00 88.88 187 GLN A O 1
ATOM 1558 N N . LYS A 1 188 ? -1.775 -0.764 12.200 1.00 90.12 188 LYS A N 1
ATOM 1559 C CA . LYS A 1 188 ? -1.629 -1.789 13.232 1.00 90.12 188 LYS A CA 1
ATOM 1560 C C . LYS A 1 188 ? -2.561 -1.496 14.395 1.00 90.12 188 LYS A C 1
ATOM 1562 O O . LYS A 1 188 ? -2.642 -0.354 14.847 1.00 90.12 188 LYS A O 1
ATOM 1567 N N . GLY A 1 189 ? -3.291 -2.519 14.826 1.00 89.50 189 GLY A N 1
ATOM 1568 C CA . GLY A 1 189 ? -4.348 -2.388 15.819 1.00 89.50 189 GLY A CA 1
ATOM 1569 C C . GLY A 1 189 ? -3.931 -2.839 17.225 1.00 89.50 189 GLY A C 1
ATOM 1570 O O . GLY A 1 189 ? -2.978 -3.603 17.375 1.00 89.50 189 GLY A O 1
ATOM 1571 N N . PRO A 1 190 ? -4.716 -2.467 18.250 1.00 90.06 190 PRO A N 1
ATOM 1572 C CA . PRO A 1 190 ? -4.442 -2.758 19.660 1.00 90.06 190 PRO A CA 1
ATOM 1573 C C . PRO A 1 190 ? -4.142 -4.209 20.060 1.00 90.06 190 PRO A C 1
ATOM 1575 O O . PRO A 1 190 ? -3.518 -4.437 21.097 1.00 90.06 190 PRO A O 1
ATOM 1578 N N . ARG A 1 191 ? -4.590 -5.197 19.273 1.00 87.75 191 ARG A N 1
ATOM 1579 C CA . ARG A 1 191 ? -4.355 -6.631 19.535 1.00 87.75 191 ARG A CA 1
ATOM 1580 C C . ARG A 1 191 ? -2.872 -6.993 19.581 1.00 87.75 191 ARG A C 1
ATOM 1582 O O . ARG A 1 191 ? -2.500 -7.925 20.282 1.00 87.75 191 ARG A O 1
ATOM 1589 N N . ASP A 1 192 ? -2.038 -6.211 18.907 1.00 85.56 192 ASP A N 1
ATOM 1590 C CA . ASP A 1 192 ? -0.591 -6.402 18.882 1.00 85.56 192 ASP A CA 1
ATOM 1591 C C . ASP A 1 192 ? 0.144 -5.610 19.980 1.00 85.56 192 ASP A C 1
ATOM 1593 O O . ASP A 1 192 ? 1.367 -5.460 19.927 1.00 85.56 192 ASP A O 1
ATOM 1597 N N . GLY A 1 193 ? -0.589 -5.040 20.942 1.00 91.38 193 GLY A N 1
ATOM 1598 C CA . GLY A 1 193 ? -0.030 -4.230 22.028 1.00 91.38 193 GLY A CA 1
ATOM 1599 C C . GLY A 1 193 ? 0.407 -2.822 21.616 1.00 91.38 193 GLY A C 1
ATOM 1600 O O . GLY A 1 193 ? 0.939 -2.083 22.439 1.00 91.38 193 GLY A O 1
ATOM 1601 N N . CYS A 1 194 ? 0.163 -2.412 20.372 1.00 94.19 194 CYS A N 1
ATOM 1602 C CA . CYS A 1 194 ? 0.433 -1.057 19.905 1.00 94.19 194 CYS A CA 1
ATOM 1603 C C . CYS A 1 194 ? -0.643 -0.561 18.937 1.00 94.19 194 CYS A C 1
ATOM 1605 O O . CYS A 1 194 ? -1.464 -1.326 18.435 1.00 94.19 194 CYS A O 1
ATOM 1607 N N . LEU A 1 195 ? -0.636 0.743 18.685 1.00 94.75 195 LEU A N 1
ATOM 1608 C CA . LEU A 1 195 ? -1.442 1.401 17.670 1.00 94.75 195 LEU A CA 1
ATOM 1609 C C . LEU A 1 195 ? -0.502 2.107 16.695 1.00 94.75 195 LEU A C 1
ATOM 1611 O O . LEU A 1 195 ? 0.291 2.952 17.109 1.00 94.75 195 LEU A O 1
ATOM 1615 N N . ALA A 1 196 ? -0.627 1.777 15.412 1.00 94.25 196 ALA A N 1
ATOM 1616 C CA . ALA A 1 196 ? 0.045 2.485 14.331 1.00 94.25 196 ALA A CA 1
ATOM 1617 C C . ALA A 1 196 ? -1.003 3.027 13.358 1.00 94.25 196 ALA A C 1
ATOM 1619 O O . ALA A 1 196 ? -1.849 2.269 12.871 1.00 94.25 196 ALA A O 1
ATOM 1620 N N . ALA A 1 197 ? -0.963 4.327 13.081 1.00 94.94 197 ALA A N 1
ATOM 1621 C CA . ALA A 1 197 ? -1.903 4.991 12.187 1.00 94.94 197 ALA A CA 1
ATOM 1622 C C . ALA A 1 197 ? -1.205 6.025 11.305 1.00 94.94 197 ALA A C 1
ATOM 1624 O O . ALA A 1 197 ? -0.280 6.701 11.746 1.00 94.94 197 ALA A O 1
ATOM 1625 N N . ILE A 1 198 ? -1.675 6.183 10.070 1.00 93.69 198 ILE A N 1
ATOM 1626 C CA . ILE A 1 198 ? -1.113 7.124 9.098 1.00 93.69 198 ILE A CA 1
ATOM 1627 C C . ILE A 1 198 ? -2.154 8.086 8.554 1.00 93.69 198 ILE A C 1
ATOM 1629 O O . ILE A 1 198 ? -3.342 7.783 8.512 1.00 93.69 198 ILE A O 1
ATOM 1633 N N . SER A 1 199 ? -1.691 9.235 8.085 1.00 93.31 199 SER A N 1
ATOM 1634 C CA . SER A 1 199 ? -2.515 10.251 7.440 1.00 93.31 199 SER A CA 1
ATOM 1635 C C . SER A 1 199 ? -1.663 11.089 6.492 1.00 93.31 199 SER A C 1
ATOM 1637 O O . SER A 1 199 ? -0.446 11.169 6.646 1.00 93.31 199 SER A O 1
ATOM 1639 N N . TRP A 1 200 ? -2.299 11.755 5.531 1.00 90.44 200 TRP A N 1
ATOM 1640 C CA . TRP A 1 200 ? -1.646 12.799 4.733 1.00 90.44 200 TRP A CA 1
ATOM 1641 C C . TRP A 1 200 ? -1.330 14.049 5.559 1.00 90.44 200 TRP A C 1
ATOM 1643 O O . TRP A 1 200 ? -0.392 14.775 5.254 1.00 90.44 200 TRP A O 1
ATOM 1653 N N . ASP A 1 201 ? -2.110 14.283 6.612 1.00 91.25 201 ASP A N 1
ATOM 1654 C CA . ASP A 1 201 ? -2.063 15.483 7.436 1.00 91.25 201 ASP A CA 1
ATOM 1655 C C . ASP A 1 201 ? -1.908 15.109 8.925 1.00 91.25 201 ASP A C 1
ATOM 1657 O O . ASP A 1 201 ? -2.506 14.129 9.384 1.00 91.25 201 ASP A O 1
ATOM 1661 N N . PRO A 1 202 ? -1.159 15.884 9.730 1.00 94.50 202 PRO A N 1
ATOM 1662 C CA . PRO A 1 202 ? -0.938 15.572 11.144 1.00 94.50 202 PRO A CA 1
ATOM 1663 C C . PRO A 1 202 ? -2.180 15.795 12.015 1.00 94.50 202 PRO A C 1
ATOM 1665 O O . PRO A 1 202 ? -2.268 15.246 13.110 1.00 94.50 202 PRO A O 1
ATOM 1668 N N . ALA A 1 203 ? -3.123 16.630 11.571 1.00 94.94 203 ALA A N 1
ATOM 1669 C CA . ALA A 1 203 ? -4.300 17.024 12.344 1.00 94.94 203 ALA A CA 1
ATOM 1670 C C . ALA A 1 203 ? -5.170 15.834 12.805 1.00 94.94 203 ALA A C 1
ATOM 1672 O O . ALA A 1 203 ? -5.336 15.695 14.018 1.00 94.94 203 ALA A O 1
ATOM 1673 N N . PRO A 1 204 ? -5.646 14.930 11.921 1.00 94.44 204 PRO A N 1
ATOM 1674 C CA . PRO A 1 204 ? -6.460 13.786 12.344 1.00 94.44 204 PRO A CA 1
ATOM 1675 C C . PRO A 1 204 ? -5.707 12.819 13.273 1.00 94.44 204 PRO A C 1
ATOM 1677 O O . PRO A 1 204 ? -6.303 12.226 14.168 1.00 94.44 204 PRO A O 1
ATOM 1680 N N . LEU A 1 205 ? -4.386 12.685 13.119 1.00 96.25 205 LEU A N 1
ATOM 1681 C CA . LEU A 1 205 ? -3.577 11.854 14.015 1.00 96.25 205 LEU A CA 1
ATOM 1682 C C . LEU A 1 205 ? -3.394 12.497 15.393 1.00 96.25 205 LEU A C 1
ATOM 1684 O O . LEU A 1 205 ? -3.393 11.793 16.400 1.00 96.25 205 LEU A O 1
ATOM 1688 N N . ASN A 1 206 ? -3.270 13.825 15.457 1.00 96.50 206 ASN A N 1
ATOM 1689 C CA . ASN A 1 206 ? -3.267 14.556 16.723 1.00 96.50 206 ASN A CA 1
ATOM 1690 C C . ASN A 1 206 ? -4.611 14.443 17.448 1.00 96.50 206 ASN A C 1
ATOM 1692 O O . ASN A 1 206 ? -4.614 14.280 18.665 1.00 96.50 206 ASN A O 1
ATOM 1696 N N . ASP A 1 207 ? -5.728 14.489 16.717 1.00 95.31 207 ASP A N 1
ATOM 1697 C CA . ASP A 1 207 ? -7.068 14.276 17.276 1.00 95.31 207 ASP A CA 1
ATOM 1698 C C . ASP A 1 207 ? -7.202 12.891 17.899 1.00 95.31 207 ASP A C 1
ATOM 1700 O O . ASP A 1 207 ? -7.562 12.762 19.071 1.00 95.31 207 ASP A O 1
ATOM 1704 N N . LEU A 1 208 ? -6.823 11.861 17.139 1.00 95.75 208 LEU A N 1
ATOM 1705 C CA . LEU A 1 208 ? -6.830 10.485 17.612 1.00 95.75 208 LEU A CA 1
ATOM 1706 C C . LEU A 1 208 ? -5.929 10.306 18.840 1.00 95.75 208 LEU A C 1
ATOM 1708 O O . LEU A 1 208 ? -6.351 9.736 19.845 1.00 95.75 208 LEU A O 1
ATOM 1712 N N . LYS A 1 209 ? -4.696 10.822 18.780 1.00 96.31 209 LYS A N 1
ATOM 1713 C CA . LYS A 1 209 ? -3.740 10.782 19.891 1.00 96.31 209 LYS A CA 1
ATOM 1714 C C . LYS A 1 209 ? -4.306 11.461 21.137 1.00 96.31 209 LYS A C 1
ATOM 1716 O O . LYS A 1 209 ? -4.229 10.880 22.218 1.00 96.31 209 LYS A O 1
ATOM 1721 N N . GLY A 1 210 ? -4.831 12.678 20.999 1.00 95.81 210 GLY A N 1
ATOM 1722 C CA . GLY A 1 210 ? -5.377 13.464 22.106 1.00 95.81 210 GLY A CA 1
ATOM 1723 C C . GLY A 1 210 ? -6.522 12.737 22.803 1.00 95.81 210 GLY A C 1
ATOM 1724 O O . GLY A 1 210 ? -6.471 12.530 24.014 1.00 95.81 210 GLY A O 1
ATOM 1725 N N . PHE A 1 211 ? -7.489 12.252 22.023 1.00 96.88 211 PHE A N 1
ATOM 1726 C CA . PHE A 1 211 ? -8.604 11.462 22.533 1.00 96.88 211 PHE A CA 1
ATOM 1727 C C . PHE A 1 211 ? -8.138 10.187 23.250 1.00 96.88 211 PHE A C 1
ATOM 1729 O O . PHE A 1 211 ? -8.483 9.977 24.412 1.00 96.88 211 PHE A O 1
ATOM 1736 N N . LEU A 1 212 ? -7.303 9.363 22.605 1.00 96.44 212 LEU A N 1
ATOM 1737 C CA . LEU A 1 212 ? -6.844 8.093 23.180 1.00 96.44 212 LEU A CA 1
ATOM 1738 C C . LEU A 1 212 ? -5.993 8.277 24.443 1.00 96.44 212 LEU A C 1
ATOM 1740 O O . LEU A 1 212 ? -6.004 7.422 25.333 1.00 96.44 212 LEU A O 1
ATOM 1744 N N . SER A 1 213 ? -5.259 9.387 24.527 1.00 96.38 213 SER A N 1
ATOM 1745 C CA . SER A 1 213 ? -4.478 9.743 25.714 1.00 96.38 213 SER A CA 1
ATOM 1746 C C . SER A 1 213 ? -5.404 10.158 26.860 1.00 96.38 213 SER A C 1
ATOM 1748 O O . SER A 1 213 ? -5.221 9.696 27.983 1.00 96.38 213 SER A O 1
ATOM 1750 N N . ALA A 1 214 ? -6.440 10.955 26.573 1.00 96.94 214 ALA A N 1
ATOM 1751 C CA . ALA A 1 214 ? -7.426 11.403 27.559 1.00 96.94 214 ALA A CA 1
ATOM 1752 C C . ALA A 1 214 ? -8.244 10.242 28.158 1.00 96.94 214 ALA A C 1
ATOM 1754 O O . ALA A 1 214 ? -8.587 10.265 29.339 1.00 96.94 214 ALA A O 1
ATOM 1755 N N . VAL A 1 215 ? -8.510 9.187 27.381 1.00 96.81 215 VAL A N 1
ATOM 1756 C CA . VAL A 1 215 ? -9.162 7.961 27.887 1.00 96.81 215 VAL A CA 1
ATOM 1757 C C . VAL A 1 215 ? -8.188 6.964 28.528 1.00 96.81 215 VAL A C 1
ATOM 1759 O O . VAL A 1 215 ? -8.615 5.914 29.009 1.00 96.81 215 VAL A O 1
ATOM 1762 N N . GLY A 1 216 ? -6.886 7.272 28.546 1.00 96.06 216 GLY A N 1
ATOM 1763 C CA . GLY A 1 216 ? -5.845 6.457 29.178 1.00 96.06 216 GLY A CA 1
ATOM 1764 C C . GLY A 1 216 ? -5.506 5.160 28.440 1.00 96.06 216 GLY A C 1
ATOM 1765 O O . GLY A 1 216 ? -5.108 4.189 29.080 1.00 96.06 216 GLY A O 1
ATOM 1766 N N . LYS A 1 217 ? -5.693 5.110 27.114 1.00 95.62 217 LYS A N 1
ATOM 1767 C CA . LYS A 1 217 ? -5.501 3.887 26.309 1.00 95.62 217 LYS A CA 1
ATOM 1768 C C . LYS A 1 217 ? -4.179 3.814 25.566 1.00 95.62 217 LYS A C 1
ATOM 1770 O O . LYS A 1 217 ? -3.808 2.729 25.121 1.00 95.62 217 LYS A O 1
ATOM 1775 N N . VAL A 1 218 ? -3.465 4.929 25.454 1.00 96.56 218 VAL A N 1
ATOM 1776 C CA . VAL A 1 218 ? -2.163 4.975 24.789 1.00 96.56 218 VAL A CA 1
ATOM 1777 C C . VAL A 1 218 ? -1.086 5.610 25.659 1.00 96.56 218 VAL A C 1
ATOM 1779 O O . VAL A 1 218 ? -1.358 6.527 26.432 1.00 96.56 218 VAL A O 1
ATOM 1782 N N . ALA A 1 219 ? 0.147 5.136 25.494 1.00 95.06 219 ALA A N 1
ATOM 1783 C CA . ALA A 1 219 ? 1.359 5.702 26.081 1.00 95.06 219 ALA A CA 1
ATOM 1784 C C . ALA A 1 219 ? 2.481 5.798 25.033 1.00 95.06 219 ALA A C 1
ATOM 1786 O O . ALA A 1 219 ? 2.333 5.318 23.909 1.00 95.06 219 ALA A O 1
ATOM 1787 N N . ASN A 1 220 ? 3.594 6.453 25.392 1.00 95.38 220 ASN A N 1
ATOM 1788 C CA . ASN A 1 220 ? 4.809 6.561 24.566 1.00 95.38 220 ASN A CA 1
ATOM 1789 C C . ASN A 1 220 ? 4.538 6.986 23.110 1.00 95.38 220 ASN A C 1
ATOM 1791 O O . ASN A 1 220 ? 5.119 6.478 22.153 1.00 95.38 220 ASN A O 1
ATOM 1795 N N . THR A 1 221 ? 3.616 7.933 22.939 1.00 96.00 221 THR A N 1
ATOM 1796 C CA . THR A 1 221 ? 3.125 8.327 21.618 1.00 96.00 221 THR A CA 1
ATOM 1797 C C . THR A 1 221 ? 4.194 9.081 20.826 1.00 96.00 221 THR A C 1
ATOM 1799 O O . THR A 1 221 ? 4.705 10.099 21.301 1.00 96.00 221 THR A O 1
ATOM 1802 N N . THR A 1 222 ? 4.440 8.671 19.588 1.00 94.94 222 THR A N 1
ATOM 1803 C CA . THR A 1 222 ? 5.304 9.367 18.629 1.00 94.94 222 THR A CA 1
ATOM 1804 C C . THR A 1 222 ? 4.472 9.760 17.416 1.00 94.94 222 THR A C 1
ATOM 1806 O O . THR A 1 222 ? 3.832 8.904 16.817 1.00 94.94 222 THR A O 1
ATOM 1809 N N . LEU A 1 223 ? 4.474 11.047 17.059 1.00 95.44 223 LEU A N 1
ATOM 1810 C CA . LEU A 1 223 ? 3.851 11.562 15.839 1.00 95.44 223 LEU A CA 1
ATOM 1811 C C . LEU A 1 223 ? 4.918 12.271 15.015 1.00 95.44 223 LEU A C 1
ATOM 1813 O O . LEU A 1 223 ? 5.469 13.278 15.461 1.00 95.44 223 LEU A O 1
ATOM 1817 N N . MET A 1 224 ? 5.199 11.753 13.827 1.00 92.81 224 MET A N 1
ATOM 1818 C CA . MET A 1 224 ? 6.248 12.289 12.964 1.00 92.81 224 MET A CA 1
ATOM 1819 C C . MET A 1 224 ? 5.914 12.086 11.490 1.00 92.81 224 MET A C 1
ATOM 1821 O O . MET A 1 224 ? 5.165 11.166 11.149 1.00 92.81 224 MET A O 1
ATOM 1825 N N . PRO A 1 225 ? 6.450 12.933 10.604 1.00 91.25 225 PRO A N 1
ATOM 1826 C CA . PRO A 1 225 ? 6.369 12.670 9.184 1.00 91.25 225 PRO A CA 1
ATOM 1827 C C . PRO A 1 225 ? 7.337 11.539 8.799 1.00 91.25 225 PRO A C 1
ATOM 1829 O O . PRO A 1 225 ? 8.432 11.425 9.350 1.00 91.25 225 PRO A O 1
ATOM 1832 N N . VAL A 1 226 ? 6.928 10.706 7.847 1.00 86.88 226 VAL A N 1
ATOM 1833 C CA . VAL A 1 226 ? 7.656 9.532 7.364 1.00 86.88 226 VAL A CA 1
ATOM 1834 C C . VAL A 1 226 ? 8.187 9.819 5.972 1.00 86.88 226 VAL A C 1
ATOM 1836 O O . VAL A 1 226 ? 7.445 9.892 4.993 1.00 86.88 226 VAL A O 1
ATOM 1839 N N . PHE A 1 227 ? 9.505 9.949 5.902 1.00 82.06 227 PHE A N 1
ATOM 1840 C CA . PHE A 1 227 ? 10.254 10.055 4.648 1.00 82.06 227 PHE A CA 1
ATOM 1841 C C . PHE A 1 227 ? 11.340 8.976 4.538 1.00 82.06 227 PHE A C 1
ATOM 1843 O O . PHE A 1 227 ? 11.906 8.770 3.467 1.00 82.06 227 PHE A O 1
ATOM 1850 N N . SER A 1 228 ? 11.640 8.304 5.652 1.00 78.06 228 SER A N 1
ATOM 1851 C CA . SER A 1 228 ? 12.666 7.275 5.797 1.00 78.06 228 SER A CA 1
ATOM 1852 C C . SER A 1 228 ? 12.508 6.572 7.157 1.00 78.06 228 SER A C 1
ATOM 1854 O O . SER A 1 228 ? 12.053 7.237 8.090 1.00 78.06 228 SER A O 1
ATOM 1856 N N . PRO A 1 229 ? 12.968 5.320 7.321 1.00 84.31 229 PRO A N 1
ATOM 1857 C CA . PRO A 1 229 ? 13.563 4.476 6.287 1.00 84.31 229 PRO A CA 1
ATOM 1858 C C . PRO A 1 229 ? 12.509 4.006 5.269 1.00 84.31 229 PRO A C 1
ATOM 1860 O O . PRO A 1 229 ? 11.307 4.203 5.455 1.00 84.31 229 PRO A O 1
ATOM 1863 N N . GLU A 1 230 ? 12.962 3.468 4.139 1.00 84.12 230 GLU A N 1
ATOM 1864 C CA . GLU A 1 230 ? 12.091 3.137 3.004 1.00 84.12 230 GLU A CA 1
ATOM 1865 C C . GLU A 1 230 ? 10.984 2.143 3.401 1.00 84.12 230 GLU A C 1
ATOM 1867 O O . GLU A 1 230 ? 9.843 2.248 2.957 1.00 84.12 230 GLU A O 1
ATOM 1872 N N . GLU A 1 231 ? 11.283 1.230 4.318 1.00 86.62 231 GLU A N 1
ATOM 1873 C CA . GLU A 1 231 ? 10.358 0.241 4.859 1.00 86.62 231 GLU A CA 1
ATOM 1874 C C . GLU A 1 231 ? 9.107 0.872 5.479 1.00 86.62 231 GLU A C 1
ATOM 1876 O O . GLU A 1 231 ? 8.005 0.346 5.299 1.00 86.62 231 GLU A O 1
ATOM 1881 N N . GLU A 1 232 ? 9.257 2.002 6.175 1.00 85.31 232 GLU A N 1
ATOM 1882 C CA . GLU A 1 232 ? 8.133 2.730 6.770 1.00 85.31 232 GLU A CA 1
ATOM 1883 C C . GLU A 1 232 ? 7.314 3.452 5.699 1.00 85.31 232 GLU A C 1
ATOM 1885 O O . GLU A 1 232 ? 6.083 3.398 5.715 1.00 85.31 232 GLU A O 1
ATOM 1890 N N . VAL A 1 233 ? 7.989 4.059 4.715 1.00 89.25 233 VAL A N 1
ATOM 1891 C CA . VAL A 1 233 ? 7.337 4.742 3.587 1.00 89.25 233 VAL A CA 1
ATOM 1892 C C . VAL A 1 233 ? 6.454 3.771 2.806 1.00 89.25 233 VAL A C 1
ATOM 1894 O O . VAL A 1 233 ? 5.344 4.131 2.419 1.00 89.25 233 VAL A O 1
ATOM 1897 N N . PHE A 1 234 ? 6.918 2.538 2.592 1.00 91.56 234 PHE A N 1
ATOM 1898 C CA . PHE A 1 234 ? 6.202 1.504 1.843 1.00 91.56 234 PHE A CA 1
ATOM 1899 C C . PHE A 1 234 ? 5.252 0.657 2.697 1.00 91.56 234 PHE A C 1
ATOM 1901 O O . PHE A 1 234 ? 4.467 -0.115 2.140 1.00 91.56 234 PHE A O 1
ATOM 1908 N N . ALA A 1 235 ? 5.270 0.785 4.026 1.00 88.44 235 ALA A N 1
ATOM 1909 C CA . ALA A 1 235 ? 4.419 -0.006 4.913 1.00 88.44 235 ALA A CA 1
ATOM 1910 C C . ALA A 1 235 ? 2.927 -0.041 4.499 1.00 88.44 235 ALA A C 1
ATOM 1912 O O . ALA A 1 235 ? 2.367 -1.143 4.460 1.00 88.44 235 ALA A O 1
ATOM 1913 N N . PRO A 1 236 ? 2.283 1.082 4.105 1.00 89.31 236 PRO A N 1
ATOM 1914 C CA . PRO A 1 236 ? 0.875 1.090 3.704 1.00 89.31 236 PRO A CA 1
ATOM 1915 C C . PRO A 1 236 ? 0.618 0.787 2.223 1.00 89.31 236 PRO A C 1
ATOM 1917 O O . PRO A 1 236 ? -0.522 0.912 1.775 1.00 89.31 236 PRO A O 1
ATOM 1920 N N . TYR A 1 237 ? 1.628 0.399 1.440 1.00 91.19 237 TYR A N 1
ATOM 1921 C CA . TYR A 1 237 ? 1.506 0.339 -0.020 1.00 91.19 237 TYR A CA 1
ATOM 1922 C C . TYR A 1 237 ? 0.350 -0.554 -0.503 1.00 91.19 237 TYR A C 1
ATOM 1924 O O . TYR A 1 237 ? -0.441 -0.150 -1.354 1.00 91.19 237 TYR A O 1
ATOM 1932 N N . PHE A 1 238 ? 0.184 -1.737 0.095 1.00 88.88 238 PHE A N 1
ATOM 1933 C CA . PHE A 1 238 ? -0.914 -2.656 -0.232 1.00 88.88 238 PHE A CA 1
ATOM 1934 C C . PHE A 1 238 ? -2.298 -2.133 0.170 1.00 88.88 238 PHE A C 1
ATOM 1936 O O . PHE A 1 238 ? -3.268 -2.379 -0.547 1.00 88.88 238 PHE A O 1
ATOM 1943 N N . ILE A 1 239 ? -2.389 -1.387 1.276 1.00 85.75 239 ILE A N 1
ATOM 1944 C CA . ILE A 1 239 ? -3.638 -0.765 1.736 1.00 85.75 239 ILE A CA 1
ATOM 1945 C C . ILE A 1 239 ? -4.096 0.257 0.689 1.00 85.75 239 ILE A C 1
ATOM 1947 O O . ILE A 1 239 ? -5.209 0.177 0.167 1.00 85.75 239 ILE A O 1
ATOM 1951 N N . PHE A 1 240 ? -3.197 1.164 0.304 1.00 88.12 240 PHE A N 1
ATOM 1952 C CA . PHE A 1 240 ? -3.475 2.179 -0.708 1.00 88.12 240 PHE A CA 1
ATOM 1953 C C . PHE A 1 240 ? -3.774 1.581 -2.085 1.00 88.12 240 PHE A C 1
ATOM 1955 O O . PHE A 1 240 ? -4.697 2.035 -2.768 1.00 88.12 240 PHE A O 1
ATOM 1962 N N . LEU A 1 241 ? -3.054 0.526 -2.481 1.00 87.88 241 LEU A N 1
ATOM 1963 C CA . LEU A 1 241 ? -3.337 -0.188 -3.723 1.00 87.88 241 LEU A CA 1
ATOM 1964 C C . LEU A 1 241 ? -4.740 -0.803 -3.710 1.00 87.88 241 LEU A C 1
ATOM 1966 O O . LEU A 1 241 ? -5.433 -0.734 -4.721 1.00 87.88 241 LEU A O 1
ATOM 1970 N N . GLY A 1 242 ? -5.179 -1.370 -2.583 1.00 82.38 242 GLY A N 1
ATOM 1971 C CA . GLY A 1 242 ? -6.532 -1.906 -2.428 1.00 82.38 242 GLY A CA 1
ATOM 1972 C C . GLY A 1 242 ? -7.621 -0.851 -2.657 1.00 82.38 242 GLY A C 1
ATOM 1973 O O . GLY A 1 242 ? -8.594 -1.117 -3.367 1.00 82.38 242 GLY A O 1
ATOM 1974 N N . MET A 1 243 ? -7.420 0.364 -2.137 1.00 80.88 243 MET A N 1
ATOM 1975 C CA . MET A 1 243 ? -8.368 1.482 -2.269 1.00 80.88 243 MET A CA 1
ATOM 1976 C C . MET A 1 243 ? -8.459 2.036 -3.694 1.00 80.88 243 MET A C 1
ATOM 1978 O O . MET A 1 243 ? -9.549 2.348 -4.172 1.00 80.88 243 MET A O 1
ATOM 1982 N N . ALA A 1 244 ? -7.322 2.163 -4.383 1.00 83.12 244 ALA A N 1
ATOM 1983 C CA . ALA A 1 244 ? -7.245 2.746 -5.726 1.00 83.12 244 ALA A CA 1
ATOM 1984 C C . ALA A 1 244 ? -7.109 1.697 -6.840 1.00 83.12 244 ALA A C 1
ATOM 1986 O O . ALA A 1 244 ? -6.740 2.031 -7.967 1.00 83.12 244 ALA A O 1
ATOM 1987 N N . PHE A 1 245 ? -7.415 0.434 -6.542 1.00 82.62 245 PHE A N 1
ATOM 1988 C CA . PHE A 1 245 ? -7.093 -0.699 -7.404 1.00 82.62 245 PHE A CA 1
ATOM 1989 C C . PHE A 1 245 ? -7.579 -0.533 -8.848 1.00 82.62 245 PHE A C 1
ATOM 1991 O O . PHE A 1 245 ? -6.790 -0.664 -9.778 1.00 82.62 245 PHE A O 1
ATOM 1998 N N . ASP A 1 246 ? -8.852 -0.178 -9.047 1.00 80.38 246 ASP A N 1
ATOM 1999 C CA . ASP A 1 246 ? -9.436 -0.049 -10.391 1.00 80.38 246 ASP A CA 1
ATOM 2000 C C . ASP A 1 246 ? -8.928 1.190 -11.144 1.00 80.38 246 ASP A C 1
ATOM 2002 O O . ASP A 1 246 ? -8.959 1.221 -12.374 1.00 80.38 246 ASP A O 1
ATOM 2006 N N . LEU A 1 247 ? -8.444 2.204 -10.417 1.00 83.12 247 LEU A N 1
ATOM 2007 C CA . LEU A 1 247 ? -7.865 3.418 -10.997 1.00 83.12 247 LEU A CA 1
ATOM 2008 C C . LEU A 1 247 ? -6.425 3.180 -11.470 1.00 83.12 247 LEU A C 1
ATOM 2010 O O . LEU A 1 247 ? -5.995 3.746 -12.477 1.00 83.12 247 LEU A O 1
ATOM 2014 N N . ILE A 1 248 ? -5.675 2.352 -10.739 1.00 86.12 248 ILE A N 1
ATOM 2015 C CA . ILE A 1 248 ? -4.277 2.026 -11.040 1.00 86.12 248 ILE A CA 1
ATOM 2016 C C . ILE A 1 248 ? -4.174 0.877 -12.046 1.00 86.12 248 ILE A C 1
ATOM 2018 O O . ILE A 1 248 ? -3.332 0.943 -12.943 1.00 86.12 248 ILE A O 1
ATOM 2022 N N . ILE A 1 249 ? -5.052 -0.128 -11.940 1.00 87.44 249 ILE A N 1
ATOM 2023 C CA . ILE A 1 249 ? -5.104 -1.326 -12.790 1.00 87.44 249 ILE A CA 1
ATOM 2024 C C . ILE A 1 249 ? -6.390 -1.307 -13.644 1.00 87.44 249 ILE A C 1
ATOM 2026 O O . ILE A 1 249 ? -7.351 -2.042 -13.375 1.00 87.44 249 ILE A O 1
ATOM 2030 N N . PRO A 1 250 ? -6.444 -0.471 -14.700 1.00 85.94 250 PRO A N 1
ATOM 2031 C CA . PRO A 1 250 ? -7.626 -0.380 -15.553 1.00 85.94 250 PRO A CA 1
ATOM 2032 C C . PRO A 1 250 ? -7.822 -1.627 -16.426 1.00 85.94 250 PRO A C 1
ATOM 2034 O O . PRO A 1 250 ? -8.939 -1.897 -16.850 1.00 85.94 250 PRO A O 1
ATOM 2037 N N . GLN A 1 251 ? -6.758 -2.391 -16.692 1.00 88.00 251 GLN A N 1
ATOM 2038 C CA . GLN A 1 251 ? -6.807 -3.589 -17.529 1.00 88.00 251 GLN A CA 1
ATOM 2039 C C . GLN A 1 251 ? -7.439 -4.762 -16.765 1.00 88.00 251 GLN A C 1
ATOM 2041 O O . GLN A 1 251 ? -6.855 -5.265 -15.805 1.00 88.00 251 GLN A O 1
ATOM 2046 N N . GLU A 1 252 ? -8.626 -5.203 -17.188 1.00 87.56 252 GLU A N 1
ATOM 2047 C CA . GLU A 1 252 ? -9.417 -6.211 -16.466 1.00 87.56 252 GLU A CA 1
ATOM 2048 C C . GLU A 1 252 ? -8.703 -7.553 -16.311 1.00 87.56 252 GLU A C 1
ATOM 2050 O O . GLU A 1 252 ? -8.786 -8.167 -15.250 1.00 87.56 252 GLU A O 1
ATOM 2055 N N . HIS A 1 253 ? -7.950 -7.991 -17.319 1.00 88.69 253 HIS A N 1
ATOM 2056 C CA . HIS A 1 253 ? -7.254 -9.278 -17.291 1.00 88.69 253 HIS A CA 1
ATOM 2057 C C . HIS A 1 253 ? -6.067 -9.311 -16.314 1.00 88.69 253 HIS A C 1
ATOM 2059 O O . HIS A 1 253 ? -5.698 -10.387 -15.849 1.00 88.69 253 HIS A O 1
ATOM 2065 N N . LEU A 1 254 ? -5.509 -8.152 -15.937 1.00 88.88 254 LEU A N 1
ATOM 2066 C CA . LEU A 1 254 ? -4.472 -8.053 -14.902 1.00 88.88 254 LEU A CA 1
ATOM 2067 C C . LEU A 1 254 ? -5.055 -8.113 -13.483 1.00 88.88 254 LEU A C 1
ATOM 2069 O O . LEU A 1 254 ? -4.367 -8.521 -12.545 1.00 88.88 254 LEU A O 1
ATOM 2073 N N . ARG A 1 255 ? -6.327 -7.731 -13.302 1.00 88.25 255 ARG A N 1
ATOM 2074 C CA . ARG A 1 255 ? -6.962 -7.627 -11.977 1.00 88.25 255 ARG A CA 1
ATOM 2075 C C . ARG A 1 255 ? -6.923 -8.935 -11.174 1.00 88.25 255 ARG A C 1
ATOM 2077 O O . ARG A 1 255 ? -6.580 -8.860 -9.995 1.00 88.25 255 ARG A O 1
ATOM 2084 N N . PRO A 1 256 ? -7.195 -10.126 -11.745 1.00 88.69 256 PRO A N 1
ATOM 2085 C CA . PRO A 1 256 ? -7.095 -11.381 -11.002 1.00 88.69 256 PRO A CA 1
ATOM 2086 C C . PRO A 1 256 ? -5.678 -11.680 -10.499 1.00 88.69 256 PRO A C 1
ATOM 2088 O O . PRO A 1 256 ? -5.525 -12.213 -9.404 1.00 88.69 256 PRO A O 1
ATOM 2091 N N . LEU A 1 257 ? -4.639 -11.337 -11.270 1.00 89.69 257 LEU A N 1
ATOM 2092 C CA . LEU A 1 257 ? -3.243 -11.581 -10.886 1.00 89.69 257 LEU A CA 1
ATOM 2093 C C . LEU A 1 257 ? -2.822 -10.669 -9.732 1.00 89.69 257 LEU A C 1
ATOM 2095 O O . LEU A 1 257 ? -2.289 -11.146 -8.732 1.00 89.69 257 LEU A O 1
ATOM 2099 N N . VAL A 1 258 ? -3.127 -9.373 -9.829 1.00 88.94 258 VAL A N 1
ATOM 2100 C CA . VAL A 1 258 ? -2.808 -8.419 -8.757 1.00 88.94 258 VAL A CA 1
ATOM 2101 C C . VAL A 1 258 ? -3.665 -8.698 -7.515 1.00 88.94 258 VAL A C 1
ATOM 2103 O O . VAL A 1 258 ? -3.156 -8.644 -6.403 1.00 88.94 258 VAL A O 1
ATOM 2106 N N . GLY A 1 259 ? -4.937 -9.078 -7.678 1.00 86.81 259 GLY A N 1
ATOM 2107 C CA . GLY A 1 259 ? -5.801 -9.490 -6.566 1.00 86.81 259 GLY A CA 1
ATOM 2108 C C . GLY A 1 259 ? -5.248 -10.701 -5.806 1.00 86.81 259 GLY A C 1
ATOM 2109 O O . GLY A 1 259 ? -5.186 -10.675 -4.579 1.00 86.81 259 GLY A O 1
ATOM 2110 N N . LYS A 1 260 ? -4.756 -11.722 -6.524 1.00 89.19 260 LYS A N 1
ATOM 2111 C CA . LYS A 1 260 ? -4.044 -12.859 -5.913 1.00 89.19 260 LYS A CA 1
ATOM 2112 C C . LYS A 1 260 ? -2.793 -12.417 -5.160 1.00 89.19 260 LYS A C 1
ATOM 2114 O O . LYS A 1 260 ? -2.554 -12.908 -4.064 1.00 89.19 260 LYS A O 1
ATOM 2119 N N . ALA A 1 261 ? -2.015 -11.487 -5.714 1.00 90.88 261 ALA A N 1
ATOM 2120 C CA . ALA A 1 261 ? -0.830 -10.971 -5.034 1.00 90.88 261 ALA A CA 1
ATOM 2121 C C . ALA A 1 261 ? -1.174 -10.297 -3.697 1.00 90.88 261 ALA A C 1
ATOM 2123 O O . ALA A 1 261 ? -0.507 -10.552 -2.699 1.00 90.88 261 ALA A O 1
ATOM 2124 N N . VAL A 1 262 ? -2.241 -9.488 -3.658 1.00 88.75 262 VAL A N 1
ATOM 2125 C CA . VAL A 1 262 ? -2.723 -8.859 -2.417 1.00 88.75 262 VAL A CA 1
ATOM 2126 C C . VAL A 1 262 ? -3.137 -9.916 -1.392 1.00 88.75 262 VAL A C 1
ATOM 2128 O O . VAL A 1 262 ? -2.709 -9.833 -0.246 1.00 88.75 262 VAL A O 1
ATOM 2131 N N . ALA A 1 263 ? -3.905 -10.930 -1.803 1.00 86.94 263 ALA A N 1
ATOM 2132 C CA . ALA A 1 263 ? -4.312 -12.016 -0.910 1.00 86.94 263 ALA A CA 1
ATOM 2133 C C . ALA A 1 263 ? -3.099 -12.774 -0.340 1.00 86.94 263 ALA A C 1
ATOM 2135 O O . ALA A 1 263 ? -2.983 -12.936 0.869 1.00 86.94 263 ALA A O 1
ATOM 2136 N N . HIS A 1 264 ? -2.139 -13.145 -1.193 1.00 91.38 264 HIS A N 1
ATOM 2137 C CA . HIS A 1 264 ? -0.908 -13.805 -0.755 1.00 91.38 264 HIS A CA 1
ATOM 2138 C C . HIS A 1 264 ? -0.072 -12.948 0.199 1.00 91.38 264 HIS A C 1
ATOM 2140 O O . HIS A 1 264 ? 0.541 -13.492 1.110 1.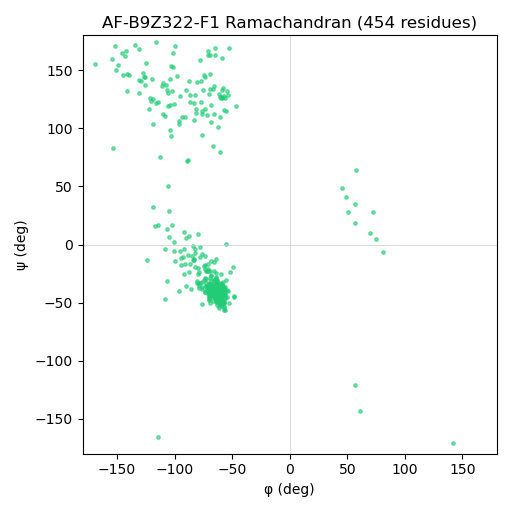00 91.38 264 HIS A O 1
ATOM 2146 N N . PHE A 1 265 ? -0.046 -11.625 0.018 1.00 90.88 265 PHE A N 1
ATOM 2147 C CA . PHE A 1 265 ? 0.621 -10.727 0.958 1.00 90.88 265 PHE A CA 1
ATOM 2148 C C . PHE A 1 265 ? -0.058 -10.734 2.334 1.00 90.88 265 PHE A C 1
ATOM 2150 O O . PHE A 1 265 ? 0.633 -10.793 3.347 1.00 90.88 265 PHE A O 1
ATOM 2157 N N . THR A 1 266 ? -1.393 -10.697 2.371 1.00 87.12 266 THR A N 1
ATOM 2158 C CA . THR A 1 266 ? -2.173 -10.778 3.617 1.00 87.12 266 THR A CA 1
ATOM 2159 C C . THR A 1 266 ? -1.978 -12.114 4.335 1.00 87.12 266 THR A C 1
ATOM 2161 O O . THR A 1 266 ? -1.872 -12.123 5.556 1.00 87.12 266 THR A O 1
ATOM 2164 N N . ASP A 1 267 ? -1.850 -13.211 3.588 1.00 88.19 267 ASP A N 1
ATOM 2165 C CA . ASP A 1 267 ? -1.588 -14.556 4.122 1.00 88.19 267 ASP A CA 1
ATOM 2166 C C . ASP A 1 267 ? -0.104 -14.794 4.486 1.00 88.19 267 ASP A C 1
ATOM 2168 O O . ASP A 1 267 ? 0.306 -15.931 4.720 1.00 88.19 267 ASP A O 1
ATOM 2172 N N . GLU A 1 268 ? 0.728 -13.746 4.468 1.00 92.50 268 GLU A N 1
ATOM 2173 C CA . GLU A 1 268 ? 2.183 -13.797 4.683 1.00 92.50 268 GLU A CA 1
ATOM 2174 C C . GLU A 1 268 ? 2.942 -14.733 3.714 1.00 92.50 268 GLU A C 1
ATOM 2176 O O . GLU A 1 268 ? 4.101 -15.099 3.929 1.00 92.50 268 GLU A O 1
ATOM 2181 N N . ASN A 1 269 ? 2.325 -15.089 2.584 1.00 93.62 269 ASN A N 1
ATOM 2182 C CA . ASN A 1 269 ? 2.933 -15.874 1.516 1.00 93.62 269 ASN A CA 1
ATOM 2183 C C . ASN A 1 269 ? 3.624 -14.963 0.488 1.00 93.62 269 ASN A C 1
ATOM 2185 O O . ASN A 1 269 ? 3.197 -14.777 -0.657 1.00 93.62 269 ASN A O 1
ATOM 2189 N N . TYR A 1 270 ? 4.744 -14.386 0.913 1.00 95.25 270 TYR A N 1
ATOM 2190 C CA . TYR A 1 270 ? 5.486 -13.382 0.149 1.00 95.25 270 TYR A CA 1
ATOM 2191 C C . TYR A 1 270 ? 6.046 -13.906 -1.188 1.00 95.25 270 TYR A C 1
ATOM 2193 O O . TYR A 1 270 ? 6.113 -13.172 -2.177 1.00 95.25 270 TYR A O 1
ATOM 2201 N N . THR A 1 271 ? 6.406 -15.191 -1.260 1.00 94.62 271 THR A N 1
ATOM 2202 C CA . THR A 1 271 ? 6.948 -15.799 -2.491 1.00 94.62 271 THR A CA 1
ATOM 2203 C C . THR A 1 271 ? 5.886 -15.890 -3.589 1.00 94.62 271 THR A C 1
ATOM 2205 O O . THR A 1 271 ? 6.155 -15.536 -4.744 1.00 94.62 271 THR A O 1
ATOM 2208 N N . ASP A 1 272 ? 4.668 -16.306 -3.238 1.00 93.81 272 ASP A N 1
ATOM 2209 C CA . ASP A 1 272 ? 3.566 -16.396 -4.199 1.00 93.81 272 ASP A CA 1
ATOM 2210 C C . ASP A 1 272 ? 3.019 -15.010 -4.561 1.00 93.81 272 ASP A C 1
ATOM 2212 O O . ASP A 1 272 ? 2.650 -14.779 -5.715 1.00 93.81 272 ASP A O 1
ATOM 2216 N N . CYS A 1 273 ? 3.077 -14.050 -3.631 1.00 95.19 273 CYS A N 1
ATOM 2217 C CA . CYS A 1 273 ? 2.803 -12.642 -3.916 1.00 95.19 273 CYS A CA 1
ATOM 2218 C C . CYS A 1 273 ? 3.711 -12.103 -5.035 1.00 95.19 273 CYS A C 1
ATOM 2220 O O . CYS A 1 273 ? 3.220 -11.640 -6.069 1.00 95.19 273 CYS A O 1
ATOM 2222 N N . VAL A 1 274 ? 5.037 -12.206 -4.875 1.00 96.19 274 VAL A N 1
ATOM 2223 C CA . VAL A 1 274 ? 6.001 -11.766 -5.903 1.00 96.19 274 VAL A CA 1
ATOM 2224 C C . VAL A 1 274 ? 5.817 -12.542 -7.206 1.00 96.19 274 VAL A C 1
ATOM 2226 O O . VAL A 1 274 ? 5.937 -11.972 -8.290 1.00 96.19 274 VAL A O 1
ATOM 2229 N N . SER A 1 275 ? 5.487 -13.831 -7.127 1.00 94.19 275 SER A N 1
ATOM 2230 C CA . SER A 1 275 ? 5.246 -14.653 -8.311 1.00 94.19 275 SER A CA 1
ATOM 2231 C C . SER A 1 275 ? 4.040 -14.179 -9.121 1.00 94.19 275 SER A C 1
ATOM 2233 O O . SER A 1 275 ? 4.148 -14.046 -10.340 1.00 94.19 275 SER A O 1
ATOM 2235 N N . ALA A 1 276 ? 2.923 -13.863 -8.463 1.00 94.44 276 ALA A N 1
ATOM 2236 C CA . ALA A 1 276 ? 1.728 -13.329 -9.113 1.00 94.44 276 ALA A CA 1
ATOM 2237 C C . ALA A 1 276 ? 1.986 -11.958 -9.769 1.00 94.44 276 ALA A C 1
ATOM 2239 O O . ALA A 1 276 ? 1.563 -11.730 -10.904 1.00 94.44 276 ALA A O 1
ATOM 2240 N N . ILE A 1 277 ? 2.744 -11.076 -9.107 1.00 96.50 277 ILE A N 1
ATOM 2241 C CA . ILE A 1 277 ? 3.172 -9.786 -9.680 1.00 96.50 277 ILE A CA 1
ATOM 2242 C C . ILE A 1 277 ? 4.135 -9.965 -10.856 1.00 96.50 277 ILE A C 1
ATOM 2244 O O . ILE A 1 277 ? 4.052 -9.230 -11.841 1.00 96.50 277 ILE A O 1
ATOM 2248 N N . GLY A 1 278 ? 5.032 -10.950 -10.789 1.00 95.44 278 GLY A N 1
ATOM 2249 C CA . GLY A 1 278 ? 5.923 -11.286 -11.895 1.00 95.44 278 GLY A CA 1
ATOM 2250 C C . GLY A 1 278 ? 5.152 -11.701 -13.146 1.00 95.44 278 GLY A C 1
ATOM 2251 O O . GLY A 1 278 ? 5.433 -11.183 -14.220 1.00 95.44 278 GLY A O 1
ATOM 2252 N N . LEU A 1 279 ? 4.129 -12.549 -12.998 1.00 94.25 279 LEU A N 1
ATOM 2253 C CA . LEU A 1 279 ? 3.253 -12.951 -14.107 1.00 94.25 279 LEU A CA 1
ATOM 2254 C C . LEU A 1 279 ? 2.478 -11.761 -14.695 1.00 94.25 279 LEU A C 1
ATOM 2256 O O . LEU A 1 279 ? 2.367 -11.637 -15.911 1.00 94.25 279 LEU A O 1
ATOM 2260 N N . ALA A 1 280 ? 1.969 -10.858 -13.849 1.00 95.38 280 ALA A N 1
ATOM 2261 C CA . ALA A 1 280 ? 1.310 -9.640 -14.324 1.00 95.38 280 ALA A CA 1
ATOM 2262 C C . ALA A 1 280 ? 2.284 -8.730 -15.096 1.00 95.38 280 ALA A C 1
ATOM 2264 O O . ALA A 1 280 ? 1.925 -8.152 -16.119 1.00 95.38 280 ALA A O 1
ATOM 2265 N N . SER A 1 281 ? 3.530 -8.631 -14.630 1.00 96.81 281 SER A N 1
ATOM 2266 C CA . SER A 1 281 ? 4.592 -7.881 -15.307 1.00 96.81 281 SER A CA 1
ATOM 2267 C C . SER A 1 281 ? 4.990 -8.506 -16.651 1.00 96.81 281 SER A C 1
ATOM 2269 O O . SER A 1 281 ? 5.223 -7.773 -17.609 1.00 96.81 281 SER A O 1
ATOM 2271 N N . GLU A 1 282 ? 5.043 -9.838 -16.747 1.00 95.44 282 GLU A N 1
ATOM 2272 C CA . GLU A 1 282 ? 5.312 -10.568 -17.997 1.00 95.44 282 GLU A CA 1
ATOM 2273 C C . GLU A 1 282 ? 4.250 -10.273 -19.059 1.00 95.44 282 GLU A C 1
ATOM 2275 O O . GLU A 1 282 ? 4.586 -10.018 -20.217 1.00 95.44 282 GLU A O 1
ATOM 2280 N N . ASP A 1 283 ? 2.978 -10.221 -18.662 1.00 94.88 283 ASP A N 1
ATOM 2281 C CA . ASP A 1 283 ? 1.892 -9.844 -19.565 1.00 94.88 283 ASP A CA 1
ATOM 2282 C C . ASP A 1 283 ? 2.029 -8.391 -20.054 1.00 94.88 283 ASP A C 1
ATOM 2284 O O . ASP A 1 283 ? 1.936 -8.125 -21.252 1.00 94.88 283 ASP A O 1
ATOM 2288 N N . VAL A 1 284 ? 2.358 -7.446 -19.166 1.00 95.88 284 VAL A N 1
ATOM 2289 C CA . VAL A 1 284 ? 2.597 -6.046 -19.563 1.00 95.88 284 VAL A CA 1
ATOM 2290 C C . VAL A 1 284 ? 3.791 -5.922 -20.518 1.00 95.88 284 VAL A C 1
ATOM 2292 O O . VAL A 1 284 ? 3.683 -5.232 -21.531 1.00 95.88 284 VAL A O 1
ATOM 2295 N N . LEU A 1 285 ? 4.912 -6.602 -20.251 1.00 95.38 285 LEU A N 1
ATOM 2296 C CA . LEU A 1 285 ? 6.068 -6.608 -21.159 1.00 95.38 285 LEU A CA 1
ATOM 2297 C C . LEU A 1 285 ? 5.743 -7.257 -22.508 1.00 95.38 285 LEU A C 1
ATOM 2299 O O . LEU A 1 285 ? 6.220 -6.782 -23.539 1.00 95.38 285 LEU A O 1
ATOM 2303 N N . THR A 1 286 ? 4.903 -8.291 -22.518 1.00 94.88 286 THR A N 1
ATOM 2304 C CA . THR A 1 286 ? 4.407 -8.904 -23.756 1.00 94.88 286 THR A CA 1
ATOM 2305 C C . THR A 1 286 ? 3.578 -7.896 -24.549 1.00 94.88 286 THR A C 1
ATOM 2307 O O . THR A 1 286 ? 3.863 -7.669 -25.720 1.00 94.88 286 THR A O 1
ATOM 2310 N N . GLN A 1 287 ? 2.641 -7.184 -23.912 1.00 93.56 287 GLN A N 1
ATOM 2311 C CA . GLN A 1 287 ? 1.872 -6.124 -24.576 1.00 93.56 287 GLN A CA 1
ATOM 2312 C C . GLN A 1 287 ? 2.776 -5.027 -25.158 1.00 93.56 287 GLN A C 1
ATOM 2314 O O . GLN A 1 287 ? 2.538 -4.571 -26.279 1.00 93.56 287 GLN A O 1
ATOM 2319 N N . ILE A 1 288 ? 3.806 -4.604 -24.415 1.00 94.00 288 ILE A N 1
ATOM 2320 C CA . ILE A 1 288 ? 4.798 -3.626 -24.884 1.00 94.00 288 ILE A CA 1
ATOM 2321 C C . ILE A 1 288 ? 5.505 -4.158 -26.131 1.00 94.00 288 ILE A C 1
ATOM 2323 O O . ILE A 1 288 ? 5.570 -3.456 -27.141 1.00 94.00 288 ILE A O 1
ATOM 2327 N N . TYR A 1 289 ? 5.993 -5.400 -26.082 1.00 93.56 289 TYR A N 1
ATOM 2328 C CA . TYR A 1 289 ? 6.665 -6.048 -27.204 1.00 93.56 289 TYR A CA 1
ATOM 2329 C C . TYR A 1 289 ? 5.763 -6.079 -28.437 1.00 93.56 289 TYR A C 1
ATOM 2331 O O . TYR A 1 289 ? 6.118 -5.540 -29.487 1.00 93.56 289 TYR A O 1
ATOM 2339 N N . GLU A 1 290 ? 4.570 -6.655 -28.304 1.00 92.75 290 GLU A N 1
ATOM 2340 C CA . GLU A 1 290 ? 3.680 -6.876 -29.440 1.00 92.75 290 GLU A CA 1
ATOM 2341 C C . GLU A 1 290 ? 3.192 -5.560 -30.044 1.00 92.75 290 GLU A C 1
ATOM 2343 O O . GLU A 1 290 ? 3.011 -5.451 -31.256 1.00 92.75 290 GLU A O 1
ATOM 2348 N N . THR A 1 291 ? 3.062 -4.522 -29.219 1.00 90.62 291 THR A N 1
ATOM 2349 C CA . THR A 1 291 ? 2.658 -3.191 -29.670 1.00 90.62 291 THR A CA 1
ATOM 2350 C C . THR A 1 291 ? 3.789 -2.445 -30.377 1.00 90.62 291 THR A C 1
ATOM 2352 O O . THR A 1 291 ? 3.586 -1.940 -31.483 1.00 90.62 291 THR A O 1
ATOM 2355 N N . LEU A 1 292 ? 4.974 -2.353 -29.761 1.00 90.19 292 LEU A N 1
ATOM 2356 C CA . LEU A 1 292 ? 6.100 -1.593 -30.318 1.00 90.19 292 LEU A CA 1
ATOM 2357 C C . LEU A 1 292 ? 6.674 -2.259 -31.570 1.00 90.19 292 LEU A C 1
ATOM 2359 O O . LEU A 1 292 ? 7.094 -1.573 -32.504 1.00 90.19 292 LEU A O 1
ATOM 2363 N N . TYR A 1 293 ? 6.678 -3.592 -31.609 1.00 90.12 293 TYR A N 1
ATOM 2364 C CA . TYR A 1 293 ? 7.228 -4.350 -32.728 1.00 90.12 293 TYR A CA 1
ATOM 2365 C C . TYR A 1 293 ? 6.180 -4.750 -33.769 1.00 90.12 293 TYR A C 1
ATOM 2367 O O . TYR A 1 293 ? 6.568 -5.007 -34.906 1.00 90.12 293 TYR A O 1
ATOM 2375 N N . ARG A 1 294 ? 4.878 -4.717 -33.435 1.00 88.56 294 ARG A N 1
ATOM 2376 C CA . ARG A 1 294 ? 3.764 -5.207 -34.279 1.00 88.56 294 ARG A CA 1
ATOM 2377 C C . ARG A 1 294 ? 3.920 -6.677 -34.675 1.00 88.56 294 ARG A C 1
ATOM 2379 O O . ARG A 1 294 ? 3.558 -7.086 -35.775 1.00 88.56 294 ARG A O 1
ATOM 2386 N N . GLU A 1 295 ? 4.471 -7.465 -33.764 1.00 90.56 295 GLU A N 1
ATOM 2387 C CA . GLU A 1 295 ? 4.768 -8.883 -33.938 1.00 90.56 295 GLU A CA 1
ATOM 2388 C C . GLU A 1 295 ? 4.180 -9.657 -32.764 1.00 90.56 295 GLU A C 1
ATOM 2390 O O . GLU A 1 295 ? 4.284 -9.197 -31.634 1.00 90.56 295 GLU A O 1
ATOM 2395 N N . GLN A 1 296 ? 3.613 -10.838 -33.004 1.00 88.44 296 GLN A N 1
ATOM 2396 C CA . GLN A 1 296 ? 3.190 -11.712 -31.910 1.00 88.44 296 GLN A CA 1
ATOM 2397 C C . GLN A 1 296 ? 4.385 -12.425 -31.286 1.00 88.44 296 GLN A C 1
ATOM 2399 O O . GLN A 1 296 ? 5.287 -12.899 -31.990 1.00 88.44 296 GLN A O 1
ATOM 2404 N N . LEU A 1 297 ? 4.366 -12.554 -29.963 1.00 87.25 297 LEU A N 1
ATOM 2405 C CA . LEU A 1 297 ? 5.366 -13.338 -29.260 1.00 87.25 297 LEU A CA 1
ATOM 2406 C C . LEU A 1 297 ? 5.097 -14.835 -29.494 1.00 87.25 297 LEU A C 1
ATOM 2408 O O . LEU A 1 297 ? 4.065 -15.376 -29.109 1.00 87.25 297 LEU A O 1
ATOM 2412 N N . THR A 1 298 ? 6.028 -15.536 -30.142 1.00 75.44 298 THR A N 1
ATOM 2413 C CA . THR A 1 298 ? 5.819 -16.939 -30.563 1.00 75.44 298 THR A CA 1
ATOM 2414 C C . THR A 1 298 ? 6.081 -17.974 -29.466 1.00 75.44 298 THR A C 1
ATOM 2416 O O . THR A 1 298 ? 5.744 -19.146 -29.634 1.00 75.44 298 THR A O 1
ATOM 2419 N N . LYS A 1 299 ? 6.701 -17.576 -28.349 1.00 80.12 299 LYS A N 1
ATOM 2420 C CA . LYS A 1 299 ? 7.039 -18.451 -27.216 1.00 80.12 299 LYS A CA 1
ATOM 2421 C C . LYS A 1 299 ? 6.817 -17.714 -25.902 1.00 80.12 299 LYS A C 1
ATOM 2423 O O . LYS A 1 299 ? 7.080 -16.521 -25.831 1.00 80.12 299 LYS A O 1
ATOM 2428 N N . GLY A 1 300 ? 6.413 -18.439 -24.860 1.00 79.94 300 GLY A N 1
ATOM 2429 C CA . GLY A 1 300 ? 6.399 -17.904 -23.499 1.00 79.94 300 GLY A CA 1
ATOM 2430 C C . GLY A 1 300 ? 7.827 -17.629 -23.034 1.00 79.94 300 GLY A C 1
ATOM 2431 O O . GLY A 1 300 ? 8.615 -18.564 -22.887 1.00 79.94 300 GLY A O 1
ATOM 2432 N N . LEU A 1 301 ? 8.157 -16.355 -22.850 1.00 88.88 301 LEU A N 1
ATOM 2433 C CA . LEU A 1 301 ? 9.439 -15.895 -22.327 1.00 88.88 301 LEU A CA 1
ATOM 2434 C C . LEU A 1 301 ? 9.255 -15.451 -20.874 1.00 88.88 301 LEU A C 1
ATOM 2436 O O . LEU A 1 301 ? 8.230 -14.870 -20.525 1.00 88.88 301 LEU A O 1
ATOM 2440 N N . THR A 1 302 ? 10.248 -15.722 -20.028 1.00 89.81 302 THR A N 1
ATOM 2441 C CA . THR A 1 302 ? 10.253 -15.194 -18.657 1.00 89.81 302 THR A CA 1
ATOM 2442 C C . THR A 1 302 ? 10.466 -13.683 -18.663 1.00 89.81 302 THR A C 1
ATOM 2444 O O . THR A 1 302 ? 10.971 -13.125 -19.638 1.00 89.81 302 THR A O 1
ATOM 2447 N N . LEU A 1 303 ? 10.152 -13.012 -17.551 1.00 90.69 303 LEU A N 1
ATOM 2448 C CA . LEU A 1 303 ? 10.314 -11.558 -17.424 1.00 90.69 303 LEU A CA 1
ATOM 2449 C C . LEU A 1 303 ? 11.697 -11.045 -17.876 1.00 90.69 303 LEU A C 1
ATOM 2451 O O . LEU A 1 303 ? 11.787 -10.065 -18.613 1.00 90.69 303 LEU A O 1
ATOM 2455 N N . GLY A 1 304 ? 12.774 -11.723 -17.462 1.00 90.62 304 GLY A N 1
ATOM 2456 C CA . GLY A 1 304 ? 14.139 -11.354 -17.853 1.00 90.62 304 GLY A CA 1
ATOM 2457 C C . GLY A 1 304 ? 14.395 -11.545 -19.347 1.00 90.62 304 GLY A C 1
ATOM 2458 O O . GLY A 1 304 ? 14.937 -10.658 -19.995 1.00 90.62 304 GLY A O 1
ATOM 2459 N N . GLN A 1 305 ? 13.923 -12.659 -19.911 1.00 92.50 305 GLN A N 1
ATOM 2460 C CA . GLN A 1 305 ? 14.051 -12.940 -21.342 1.00 92.50 305 GLN A CA 1
ATOM 2461 C C . GLN A 1 305 ? 13.265 -11.938 -22.199 1.00 92.50 305 GLN A C 1
ATOM 2463 O O . GLN A 1 305 ? 13.756 -11.523 -23.244 1.00 92.50 305 GLN A O 1
ATOM 2468 N N . LEU A 1 306 ? 12.073 -11.521 -21.754 1.00 92.69 306 LEU A N 1
ATOM 2469 C CA . LEU A 1 306 ? 11.280 -10.482 -22.416 1.00 92.69 306 LEU A CA 1
ATOM 2470 C C . LEU A 1 306 ? 12.009 -9.138 -22.428 1.00 92.69 306 LEU A C 1
ATOM 2472 O O . LEU A 1 306 ? 12.086 -8.495 -23.473 1.0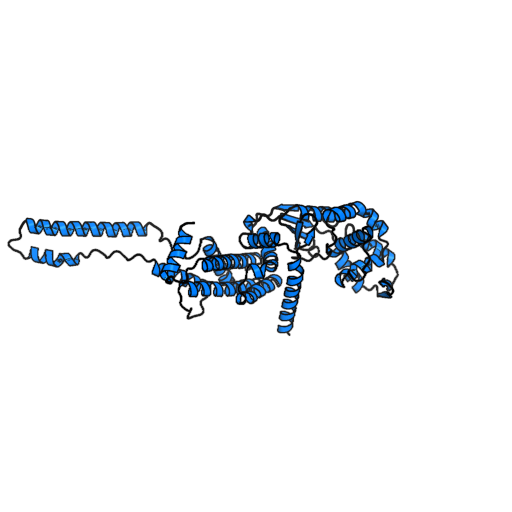0 92.69 306 LEU A O 1
ATOM 2476 N N . ALA A 1 307 ? 12.552 -8.718 -21.282 1.00 91.94 307 ALA A N 1
ATOM 2477 C CA . ALA A 1 307 ? 13.299 -7.468 -21.182 1.00 91.94 307 ALA A CA 1
ATOM 2478 C C . ALA A 1 307 ? 14.548 -7.477 -22.083 1.00 91.94 307 ALA A C 1
ATOM 2480 O O . ALA A 1 307 ? 14.793 -6.510 -22.808 1.00 91.94 307 ALA A O 1
ATOM 2481 N N . ASP A 1 308 ? 15.298 -8.582 -22.093 1.00 90.12 308 ASP A N 1
ATOM 2482 C CA . ASP A 1 308 ? 16.479 -8.741 -22.944 1.00 90.12 308 ASP A CA 1
ATOM 2483 C C . ASP A 1 308 ? 16.119 -8.712 -24.439 1.00 90.12 308 ASP A C 1
ATOM 2485 O O . ASP A 1 308 ? 16.770 -8.006 -25.211 1.00 90.12 308 ASP A O 1
ATOM 2489 N N . GLU A 1 309 ? 15.058 -9.414 -24.850 1.00 90.44 309 GLU A N 1
ATOM 2490 C CA . GLU A 1 309 ? 14.577 -9.434 -26.239 1.00 90.44 309 GLU A CA 1
ATOM 2491 C C . GLU A 1 309 ? 14.131 -8.036 -26.701 1.00 90.44 309 GLU A C 1
ATOM 2493 O O . GLU A 1 309 ? 14.525 -7.569 -27.775 1.00 90.44 309 GLU A O 1
ATOM 2498 N N . LEU A 1 310 ? 13.361 -7.329 -25.865 1.00 90.00 310 LEU A N 1
ATOM 2499 C CA . LEU A 1 310 ? 12.927 -5.952 -26.109 1.00 90.00 310 LEU A CA 1
ATOM 2500 C C . LEU A 1 310 ? 14.128 -5.019 -26.344 1.00 90.00 310 LEU A C 1
ATOM 2502 O O . LEU A 1 310 ? 14.122 -4.242 -27.303 1.00 90.00 310 LEU A O 1
ATOM 2506 N N . HIS A 1 311 ? 15.169 -5.101 -25.510 1.00 88.06 311 HIS A N 1
ATOM 2507 C CA . HIS A 1 311 ? 16.378 -4.288 -25.666 1.00 88.06 311 HIS A CA 1
ATOM 2508 C C . HIS A 1 311 ? 17.224 -4.700 -26.875 1.00 88.06 311 HIS A C 1
ATOM 2510 O O . HIS A 1 311 ? 17.729 -3.829 -27.589 1.00 88.06 311 HIS A O 1
ATOM 2516 N N . ALA A 1 312 ? 17.376 -6.001 -27.132 1.00 86.25 312 ALA A N 1
ATOM 2517 C CA . ALA A 1 312 ? 18.153 -6.516 -28.255 1.00 86.25 312 ALA A CA 1
ATOM 2518 C C . ALA A 1 312 ? 17.545 -6.096 -29.600 1.00 86.25 312 ALA A C 1
ATOM 2520 O O . ALA A 1 312 ? 18.258 -5.594 -30.476 1.00 86.25 312 ALA A O 1
ATOM 2521 N N . LYS A 1 313 ? 16.219 -6.222 -29.748 1.00 86.50 313 LYS A N 1
ATOM 2522 C CA . LYS A 1 313 ? 15.505 -5.774 -30.951 1.00 86.50 313 LYS A CA 1
ATOM 2523 C C . LYS A 1 313 ? 15.597 -4.272 -31.158 1.00 86.50 313 LYS A C 1
ATOM 2525 O O . LYS A 1 313 ? 15.803 -3.829 -32.290 1.00 86.50 313 LYS A O 1
ATOM 2530 N N . ALA A 1 314 ? 15.500 -3.490 -30.084 1.00 85.50 314 ALA A N 1
ATOM 2531 C CA . ALA A 1 314 ? 15.697 -2.055 -30.181 1.00 85.50 314 ALA A CA 1
ATOM 2532 C C . ALA A 1 314 ? 17.111 -1.751 -30.675 1.00 85.50 314 ALA A C 1
ATOM 2534 O O . ALA A 1 314 ? 17.273 -1.125 -31.719 1.00 85.50 314 ALA A O 1
ATOM 2535 N N . ALA A 1 315 ? 18.139 -2.278 -30.008 1.00 83.00 315 ALA A N 1
ATOM 2536 C CA . ALA A 1 315 ? 19.531 -2.063 -30.391 1.00 83.00 315 ALA A CA 1
ATOM 2537 C C . ALA A 1 315 ? 19.809 -2.415 -31.866 1.00 83.00 315 ALA A C 1
ATOM 2539 O O . ALA A 1 315 ? 20.499 -1.659 -32.551 1.00 83.00 315 ALA A O 1
ATOM 2540 N N . ALA A 1 316 ? 19.220 -3.497 -32.388 1.00 82.12 316 ALA A N 1
ATOM 2541 C CA . ALA A 1 316 ? 19.349 -3.881 -33.794 1.00 82.12 316 ALA A CA 1
ATOM 2542 C C . ALA A 1 316 ? 18.818 -2.811 -34.771 1.00 82.12 316 ALA A C 1
ATOM 2544 O O . ALA A 1 316 ? 19.425 -2.589 -35.818 1.00 82.12 316 ALA A O 1
ATOM 2545 N N . ARG A 1 317 ? 17.734 -2.107 -34.419 1.00 79.38 317 ARG A N 1
ATOM 2546 C CA . ARG A 1 317 ? 17.120 -1.048 -35.248 1.00 79.38 317 ARG A CA 1
ATOM 2547 C C . ARG A 1 317 ? 17.859 0.291 -35.191 1.00 79.38 317 ARG A C 1
ATOM 2549 O O . ARG A 1 317 ? 17.770 1.080 -36.130 1.00 79.38 317 ARG A O 1
ATOM 2556 N N . PHE A 1 318 ? 18.614 0.542 -34.123 1.00 74.56 318 PHE A N 1
ATOM 2557 C CA . PHE A 1 318 ? 19.435 1.751 -33.963 1.00 74.56 318 PHE A CA 1
ATOM 2558 C C . PHE A 1 318 ? 20.922 1.526 -34.260 1.00 74.56 318 PHE A C 1
ATOM 2560 O O . PHE A 1 318 ? 21.721 2.459 -34.127 1.00 74.56 318 PHE A O 1
ATOM 2567 N N . LYS A 1 319 ? 21.318 0.314 -34.674 1.00 67.50 319 LYS A N 1
ATOM 2568 C CA . LYS A 1 319 ? 22.704 0.013 -35.032 1.00 67.50 319 LYS A CA 1
ATOM 2569 C C . LYS A 1 319 ? 23.118 0.913 -36.199 1.00 67.50 319 LYS A C 1
ATOM 2571 O O . LYS A 1 319 ? 22.628 0.775 -37.320 1.00 67.50 319 LYS A O 1
ATOM 2576 N N . LYS A 1 320 ? 24.009 1.877 -35.937 1.00 59.44 320 LYS A N 1
ATOM 2577 C CA . LYS A 1 320 ? 24.579 2.727 -36.993 1.00 59.44 320 LYS A CA 1
ATOM 2578 C C . LYS A 1 320 ? 25.268 1.825 -38.013 1.00 59.44 320 LYS A C 1
ATOM 2580 O O . LYS A 1 320 ? 26.016 0.932 -37.619 1.00 59.44 320 LYS A O 1
ATOM 2585 N N . LYS A 1 321 ? 25.029 2.082 -39.305 1.00 55.97 321 LYS A N 1
ATOM 2586 C CA . LYS A 1 321 ? 25.750 1.440 -40.415 1.00 55.97 321 LYS A CA 1
ATOM 2587 C C . LYS A 1 321 ? 27.244 1.481 -40.087 1.00 55.97 321 LYS A C 1
ATOM 2589 O O . LYS A 1 321 ? 27.786 2.565 -39.866 1.00 55.97 321 LYS A O 1
ATOM 2594 N N . GLU A 1 322 ? 27.877 0.318 -39.969 1.00 59.41 322 GLU A N 1
ATOM 2595 C CA . GLU A 1 322 ? 29.325 0.262 -39.801 1.00 59.41 322 GLU A CA 1
ATOM 2596 C C . GLU A 1 322 ? 29.952 0.935 -41.027 1.00 59.41 322 GLU A C 1
ATOM 2598 O O . GLU A 1 322 ? 29.588 0.629 -42.164 1.00 59.41 322 GLU A O 1
ATOM 2603 N N . GLU A 1 323 ? 30.824 1.918 -40.798 1.00 62.44 323 GLU A N 1
ATOM 2604 C CA . GLU A 1 323 ? 31.600 2.520 -41.880 1.00 62.44 323 GLU A CA 1
ATOM 2605 C C . GLU A 1 323 ? 32.420 1.410 -42.539 1.00 62.44 323 GLU A C 1
ATOM 2607 O O . GLU A 1 323 ? 33.111 0.657 -41.847 1.00 62.44 323 GLU A O 1
ATOM 2612 N N . SER A 1 324 ? 32.308 1.282 -43.861 1.00 68.00 324 SER A N 1
ATOM 2613 C CA . SER A 1 324 ? 33.054 0.287 -44.626 1.00 68.00 324 SER A CA 1
ATOM 2614 C C . SER A 1 324 ? 34.552 0.491 -44.421 1.00 68.00 324 SER A C 1
ATOM 2616 O O . SER A 1 324 ? 35.041 1.616 -44.534 1.00 68.00 324 SER A O 1
ATOM 2618 N N . VAL A 1 325 ? 35.274 -0.595 -44.148 1.00 77.06 325 VAL A N 1
ATOM 2619 C CA . VAL A 1 325 ? 36.737 -0.575 -44.045 1.00 77.06 325 VAL A CA 1
ATOM 2620 C C . VAL A 1 325 ? 37.316 -0.124 -45.394 1.00 77.06 325 VAL A C 1
ATOM 2622 O O . VAL A 1 325 ? 36.953 -0.721 -46.411 1.00 77.06 325 VAL A O 1
ATOM 2625 N N . PRO A 1 326 ? 38.181 0.909 -45.439 1.00 79.56 326 PRO A N 1
ATOM 2626 C CA . PRO A 1 326 ? 38.863 1.296 -46.671 1.00 79.56 326 PRO A CA 1
ATOM 2627 C C . PRO A 1 326 ? 39.659 0.117 -47.252 1.00 79.56 326 PRO A C 1
ATOM 2629 O O . PRO A 1 326 ? 40.440 -0.519 -46.543 1.00 79.56 326 PRO A O 1
ATOM 2632 N N . ASP A 1 327 ? 39.452 -0.196 -48.533 1.00 83.31 327 ASP A N 1
ATOM 2633 C CA . ASP A 1 327 ? 40.029 -1.382 -49.174 1.00 83.31 327 ASP A CA 1
ATOM 2634 C C . ASP A 1 327 ? 41.332 -1.063 -49.926 1.00 83.31 327 ASP A C 1
ATOM 2636 O O . ASP A 1 327 ? 41.319 -0.538 -51.043 1.00 83.31 327 ASP A O 1
ATOM 2640 N N . PHE A 1 328 ? 42.470 -1.439 -49.334 1.00 80.19 328 PHE A N 1
ATOM 2641 C CA . PHE A 1 328 ? 43.799 -1.337 -49.958 1.00 80.19 328 PHE A CA 1
ATOM 2642 C C . PHE A 1 328 ? 43.975 -2.248 -51.173 1.00 80.19 328 PHE A C 1
ATOM 2644 O O . PHE A 1 328 ? 44.808 -1.960 -52.035 1.00 80.19 328 PHE A O 1
ATOM 2651 N N . SER A 1 329 ? 43.181 -3.315 -51.277 1.00 81.50 329 SER A N 1
ATOM 2652 C CA . SER A 1 329 ? 43.267 -4.282 -52.374 1.00 81.50 329 SER A CA 1
ATOM 2653 C C . SER A 1 329 ? 42.929 -3.635 -53.717 1.00 81.50 329 SER A C 1
ATOM 2655 O O . SER A 1 329 ? 43.474 -4.033 -54.744 1.00 81.50 329 SER A O 1
ATOM 2657 N N . SER A 1 330 ? 42.105 -2.584 -53.703 1.00 81.19 330 SER A N 1
ATOM 2658 C CA . SER A 1 330 ? 41.734 -1.803 -54.887 1.00 81.19 330 SER A CA 1
ATOM 2659 C C . SER A 1 330 ? 42.908 -1.057 -55.546 1.00 81.19 330 SER A C 1
ATOM 2661 O O . SER A 1 330 ? 42.867 -0.808 -56.749 1.00 81.19 330 SER A O 1
ATOM 2663 N N . LEU A 1 331 ? 43.977 -0.744 -54.799 1.00 83.75 331 LEU A N 1
ATOM 2664 C CA . LEU A 1 331 ? 45.171 -0.054 -55.315 1.00 83.75 331 LEU A CA 1
ATOM 2665 C C . LEU A 1 331 ? 46.260 -1.009 -55.809 1.00 83.75 331 LEU A C 1
ATOM 2667 O O . LEU A 1 331 ? 47.168 -0.595 -56.529 1.00 83.75 331 LEU A O 1
ATOM 2671 N N . TYR A 1 332 ? 46.194 -2.284 -55.433 1.00 82.50 332 TYR A N 1
ATOM 2672 C CA . TYR A 1 332 ? 47.224 -3.260 -55.776 1.00 82.50 332 TYR A CA 1
ATOM 2673 C C . TYR A 1 332 ? 47.390 -3.479 -57.295 1.00 82.50 332 TYR A C 1
ATOM 2675 O O . TYR A 1 332 ? 48.534 -3.515 -57.753 1.00 82.50 332 TYR A O 1
ATOM 2683 N N . PRO A 1 333 ? 46.315 -3.556 -58.111 1.00 84.88 333 PRO A N 1
ATOM 2684 C CA . PRO A 1 333 ? 46.440 -3.652 -59.567 1.00 84.88 333 PRO A CA 1
ATOM 2685 C C . PRO A 1 333 ? 47.111 -2.421 -60.186 1.00 84.88 333 PRO A C 1
ATOM 2687 O O . PRO A 1 333 ? 47.970 -2.565 -61.053 1.00 84.88 333 PRO A O 1
ATOM 2690 N N . ASP A 1 334 ? 46.762 -1.227 -59.696 1.00 83.69 334 ASP A N 1
ATOM 2691 C CA . ASP A 1 334 ? 47.319 0.058 -60.135 1.00 83.69 334 ASP A CA 1
ATOM 2692 C C . ASP A 1 334 ? 48.826 0.156 -59.833 1.00 83.69 334 ASP A C 1
ATOM 2694 O O . ASP A 1 334 ? 49.602 0.634 -60.661 1.00 83.69 334 ASP A O 1
ATOM 2698 N N . ILE A 1 335 ? 49.247 -0.321 -58.656 1.00 83.56 335 ILE A N 1
ATOM 2699 C CA . ILE A 1 335 ? 50.657 -0.371 -58.246 1.00 83.56 335 ILE A CA 1
ATOM 2700 C C . ILE A 1 335 ? 51.416 -1.408 -59.072 1.00 83.56 335 ILE A C 1
ATOM 2702 O O . ILE A 1 335 ? 52.496 -1.113 -59.574 1.00 83.56 335 ILE A O 1
ATOM 2706 N N . LYS A 1 336 ? 50.853 -2.607 -59.250 1.00 84.62 336 LYS A N 1
ATOM 2707 C CA . LYS A 1 336 ? 51.485 -3.679 -60.025 1.00 84.62 336 LYS A CA 1
ATOM 2708 C C . LYS A 1 336 ? 51.709 -3.265 -61.481 1.00 84.62 336 LYS A C 1
ATOM 2710 O O . LYS A 1 336 ? 52.816 -3.401 -61.985 1.00 84.62 336 LYS A O 1
ATOM 2715 N N . ALA A 1 337 ? 50.695 -2.673 -62.114 1.00 83.88 337 ALA A N 1
ATOM 2716 C CA . ALA A 1 337 ? 50.802 -2.159 -63.477 1.00 83.88 337 ALA A CA 1
ATOM 2717 C C . ALA A 1 337 ? 51.883 -1.073 -63.619 1.00 83.88 337 ALA A C 1
ATOM 2719 O O . ALA A 1 337 ? 52.525 -0.984 -64.658 1.00 83.88 337 ALA A O 1
ATOM 2720 N N . ALA A 1 338 ? 52.099 -0.261 -62.581 1.00 81.56 338 ALA A N 1
ATOM 2721 C CA . ALA A 1 338 ? 53.145 0.756 -62.576 1.00 81.56 338 ALA A CA 1
ATOM 2722 C C . ALA A 1 338 ? 54.552 0.184 -62.347 1.00 81.56 338 ALA A C 1
ATOM 2724 O O . ALA A 1 338 ? 55.515 0.725 -62.877 1.00 81.56 338 ALA A O 1
ATOM 2725 N N . VAL A 1 339 ? 54.681 -0.897 -61.572 1.00 82.25 339 VAL A N 1
ATOM 2726 C CA . VAL A 1 339 ? 55.960 -1.600 -61.358 1.00 82.25 339 VAL A CA 1
ATOM 2727 C C . VAL A 1 339 ? 56.428 -2.307 -62.634 1.00 82.25 339 VAL A C 1
ATOM 2729 O O . VAL A 1 339 ? 57.627 -2.346 -62.899 1.00 82.25 339 VAL A O 1
ATOM 2732 N N . ASP A 1 340 ? 55.489 -2.815 -63.433 1.00 84.25 340 ASP A N 1
ATOM 2733 C CA . ASP A 1 340 ? 55.774 -3.524 -64.685 1.00 84.25 340 ASP A CA 1
ATOM 2734 C C . ASP A 1 340 ? 56.015 -2.570 -65.888 1.00 84.25 340 ASP A C 1
ATOM 2736 O O . ASP A 1 340 ? 56.348 -3.026 -66.984 1.00 84.25 340 ASP A O 1
ATOM 2740 N N . ASP A 1 341 ? 55.874 -1.247 -65.709 1.00 83.75 341 ASP A N 1
ATOM 2741 C CA . ASP A 1 341 ? 56.064 -0.234 -66.760 1.00 83.75 341 ASP A CA 1
ATOM 2742 C C . ASP A 1 341 ? 57.514 0.285 -66.814 1.00 83.75 341 ASP A C 1
ATOM 2744 O O . ASP A 1 341 ? 57.968 1.052 -65.961 1.00 83.75 341 ASP A O 1
ATOM 2748 N N . ALA A 1 342 ? 58.240 -0.087 -67.873 1.00 72.88 342 ALA A N 1
ATOM 2749 C CA . ALA A 1 342 ? 59.630 0.319 -68.100 1.00 72.88 342 ALA A CA 1
ATOM 2750 C C . ALA A 1 342 ? 59.820 1.832 -68.356 1.00 72.88 342 ALA A C 1
ATOM 2752 O O . ALA A 1 342 ? 60.947 2.317 -68.265 1.00 72.88 342 ALA A O 1
ATOM 2753 N N . ASN A 1 343 ? 58.749 2.579 -68.659 1.00 83.19 343 ASN A N 1
ATOM 2754 C CA . ASN A 1 343 ? 58.774 4.021 -68.941 1.00 83.19 343 ASN A CA 1
ATOM 2755 C C . ASN A 1 343 ? 57.935 4.834 -67.939 1.00 83.19 343 ASN A C 1
ATOM 2757 O O . ASN A 1 343 ? 57.365 5.876 -68.284 1.00 83.19 343 ASN A O 1
ATOM 2761 N N . LEU A 1 344 ? 57.859 4.375 -66.688 1.00 82.12 344 LEU A N 1
ATOM 2762 C CA . LEU A 1 344 ? 57.037 4.998 -65.657 1.00 82.12 344 LEU A CA 1
ATOM 2763 C C . LEU A 1 344 ? 57.387 6.482 -65.442 1.00 82.12 344 LEU A C 1
ATOM 2765 O O . LEU A 1 344 ? 58.473 6.842 -64.981 1.00 82.12 344 LEU A O 1
ATOM 2769 N N . SER A 1 345 ? 56.430 7.366 -65.732 1.00 86.12 345 SER A N 1
ATOM 2770 C CA . SER A 1 345 ? 56.624 8.807 -65.549 1.00 86.12 345 SER A CA 1
ATOM 2771 C C . SER A 1 345 ? 56.568 9.221 -64.066 1.00 86.12 345 SER A C 1
ATOM 2773 O O . SER A 1 345 ? 55.735 8.708 -63.307 1.00 86.12 345 SER A O 1
ATOM 2775 N N . PRO A 1 346 ? 57.348 10.237 -63.641 1.00 83.56 346 PRO A N 1
ATOM 2776 C CA . PRO A 1 346 ? 57.261 10.794 -62.287 1.00 83.56 346 PRO A CA 1
ATOM 2777 C C . PRO A 1 346 ? 55.852 11.277 -61.899 1.00 83.56 346 PRO A C 1
ATOM 2779 O O . PRO A 1 346 ? 55.462 11.205 -60.734 1.00 83.56 346 PRO A O 1
ATOM 2782 N N . ALA A 1 347 ? 55.060 11.736 -62.875 1.00 83.62 347 ALA A N 1
ATOM 2783 C CA . ALA A 1 347 ? 53.682 12.175 -62.660 1.00 83.62 347 ALA A CA 1
ATOM 2784 C C . ALA A 1 347 ? 52.756 11.018 -62.245 1.00 83.62 347 ALA A C 1
ATOM 2786 O O . ALA A 1 347 ? 51.931 11.184 -61.345 1.00 83.62 347 ALA A O 1
ATOM 2787 N N . ARG A 1 348 ? 52.926 9.832 -62.847 1.00 82.31 348 ARG A N 1
ATOM 2788 C CA . ARG A 1 348 ? 52.140 8.637 -62.511 1.00 82.31 348 ARG A CA 1
ATOM 2789 C C . ARG A 1 348 ? 52.495 8.094 -61.127 1.00 82.31 348 ARG A C 1
ATOM 2791 O O . ARG A 1 348 ? 51.600 7.719 -60.373 1.00 82.31 348 ARG A O 1
ATOM 2798 N N . VAL A 1 349 ? 53.776 8.137 -60.755 1.00 84.25 349 VAL A N 1
ATOM 2799 C CA . VAL A 1 349 ? 54.234 7.808 -59.391 1.00 84.25 349 VAL A CA 1
ATOM 2800 C C . VAL A 1 349 ? 53.583 8.737 -58.366 1.00 84.25 349 VAL A C 1
ATOM 2802 O O . VAL A 1 349 ? 53.036 8.274 -57.366 1.00 84.25 349 VAL A O 1
ATOM 2805 N N . ALA A 1 350 ? 53.581 10.048 -58.626 1.00 84.38 350 ALA A N 1
ATOM 2806 C CA . ALA A 1 350 ? 52.967 11.028 -57.734 1.00 84.38 350 ALA A CA 1
ATOM 2807 C C . ALA A 1 350 ? 51.449 10.818 -57.569 1.00 84.38 350 ALA A C 1
ATOM 2809 O O . ALA A 1 350 ? 50.917 11.015 -56.477 1.00 84.38 350 ALA A O 1
ATOM 2810 N N . GLU A 1 351 ? 50.745 10.395 -58.622 1.00 87.69 351 GLU A N 1
ATOM 2811 C CA . GLU A 1 351 ? 49.317 10.059 -58.562 1.00 87.69 351 GLU A CA 1
ATOM 2812 C C . GLU A 1 351 ? 49.048 8.847 -57.657 1.00 87.69 351 GLU A C 1
ATOM 2814 O O . GLU A 1 351 ? 48.181 8.912 -56.784 1.00 87.69 351 GLU A O 1
ATOM 2819 N N . LEU A 1 352 ? 49.823 7.767 -57.808 1.00 86.50 352 LEU A N 1
ATOM 2820 C CA . LEU A 1 352 ? 49.702 6.570 -56.967 1.00 86.50 352 LEU A CA 1
ATOM 2821 C C . LEU A 1 352 ? 50.030 6.873 -55.504 1.00 86.50 352 LEU A C 1
ATOM 2823 O O . LEU A 1 352 ? 49.295 6.450 -54.612 1.00 86.50 352 LEU A O 1
ATOM 2827 N N . LEU A 1 353 ? 51.075 7.667 -55.253 1.00 86.12 353 LEU A N 1
ATOM 2828 C CA . LEU A 1 353 ? 51.416 8.126 -53.907 1.00 86.12 353 LEU A CA 1
ATOM 2829 C C . LEU A 1 353 ? 50.287 8.957 -53.290 1.00 86.12 353 LEU A C 1
ATOM 2831 O O . LEU A 1 353 ? 49.967 8.763 -52.122 1.00 86.12 353 LEU A O 1
ATOM 2835 N N . ARG A 1 354 ? 49.627 9.836 -54.057 1.00 88.25 354 ARG A N 1
ATOM 2836 C CA . ARG A 1 354 ? 48.451 10.582 -53.573 1.00 88.25 354 ARG A CA 1
ATOM 2837 C C . ARG A 1 354 ? 47.282 9.662 -53.236 1.00 88.25 354 ARG A C 1
ATOM 2839 O O . ARG A 1 354 ? 46.676 9.840 -52.184 1.00 88.25 354 ARG A O 1
ATOM 2846 N N . LYS A 1 355 ? 46.975 8.673 -54.084 1.00 87.12 355 LYS A N 1
ATOM 2847 C CA . LYS A 1 355 ? 45.921 7.684 -53.798 1.00 87.12 355 LYS A CA 1
ATOM 2848 C C . LYS A 1 355 ? 46.228 6.895 -52.520 1.00 87.12 355 LYS A C 1
ATOM 2850 O O . LYS A 1 355 ? 45.350 6.743 -51.676 1.00 87.12 355 LYS A O 1
ATOM 2855 N N . LEU A 1 356 ? 47.479 6.468 -52.343 1.00 87.50 356 LEU A N 1
ATOM 2856 C CA . LEU A 1 356 ? 47.931 5.742 -51.156 1.00 87.50 356 LEU A CA 1
ATOM 2857 C C . LEU A 1 356 ? 47.883 6.609 -49.889 1.00 87.50 356 LEU A C 1
ATOM 2859 O O . LEU A 1 356 ? 47.424 6.149 -48.846 1.00 87.50 356 LEU A O 1
ATOM 2863 N N . LEU A 1 357 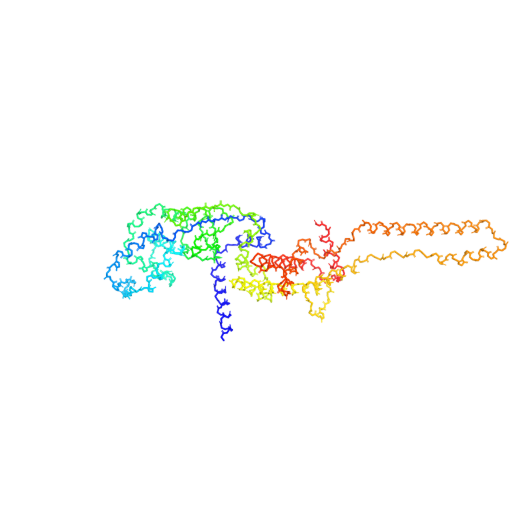? 48.309 7.873 -49.975 1.00 87.75 357 LEU A N 1
ATOM 2864 C CA . LEU A 1 357 ? 48.226 8.829 -48.868 1.00 87.75 357 LEU A CA 1
ATOM 2865 C C . LEU A 1 357 ? 46.774 9.118 -48.474 1.00 87.75 357 LEU A C 1
ATOM 2867 O O . LEU A 1 357 ? 46.471 9.152 -47.284 1.00 87.75 357 LEU A O 1
ATOM 2871 N N . ASN A 1 358 ? 45.875 9.274 -49.448 1.00 87.56 358 ASN A N 1
ATOM 2872 C CA . ASN A 1 358 ? 44.450 9.475 -49.187 1.00 87.56 358 ASN A CA 1
ATOM 2873 C C . ASN A 1 358 ? 43.827 8.249 -48.513 1.00 87.56 358 ASN A C 1
ATOM 2875 O O . ASN A 1 358 ? 43.166 8.395 -47.488 1.00 87.56 358 ASN A O 1
ATOM 2879 N N . LEU A 1 359 ? 44.102 7.044 -49.021 1.00 87.88 359 LEU A N 1
ATOM 2880 C CA . LEU A 1 359 ? 43.577 5.811 -48.436 1.00 87.88 359 LEU A CA 1
ATOM 2881 C C . LEU A 1 359 ? 44.147 5.554 -47.030 1.00 87.88 359 LEU A C 1
ATOM 2883 O O . LEU A 1 359 ? 43.429 5.129 -46.125 1.00 87.88 359 LEU A O 1
ATOM 2887 N N . SER A 1 360 ? 45.424 5.876 -46.811 1.00 86.44 360 SER A N 1
ATOM 2888 C CA . SER A 1 360 ? 46.059 5.849 -45.488 1.00 86.44 360 SER A CA 1
ATOM 2889 C C . SER A 1 360 ? 45.408 6.850 -44.527 1.00 86.44 360 SER A C 1
ATOM 2891 O O . SER A 1 360 ? 45.089 6.503 -43.390 1.00 86.44 360 SER A O 1
ATOM 2893 N N . ALA A 1 361 ? 45.122 8.07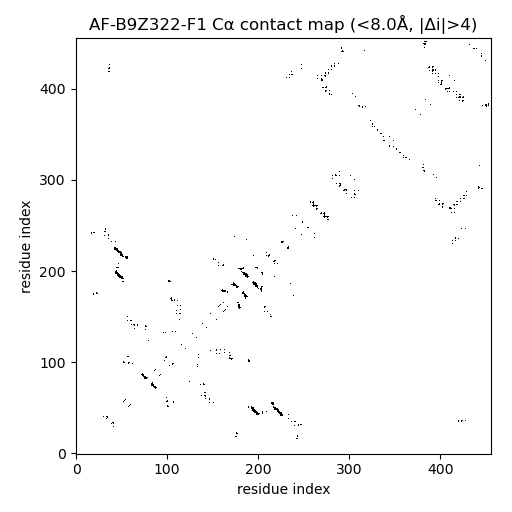3 -44.983 1.00 86.88 361 ALA A N 1
ATOM 2894 C CA . ALA A 1 361 ? 44.425 9.079 -44.186 1.00 86.88 361 ALA A CA 1
ATOM 2895 C C . ALA A 1 361 ? 42.988 8.653 -43.834 1.00 86.88 361 ALA A C 1
ATOM 2897 O O . ALA A 1 361 ? 42.562 8.829 -42.693 1.00 86.88 361 ALA A O 1
ATOM 2898 N N . GLU A 1 362 ? 42.249 8.061 -44.774 1.00 87.31 362 GLU A N 1
ATOM 2899 C CA . GLU A 1 362 ? 40.915 7.495 -44.533 1.00 87.31 362 GLU A CA 1
ATOM 2900 C C . GLU A 1 362 ? 40.957 6.330 -43.541 1.00 87.31 362 GLU A C 1
ATOM 2902 O O . GLU A 1 362 ? 40.147 6.274 -42.617 1.00 87.31 362 GLU A O 1
ATOM 2907 N N . THR A 1 363 ? 41.950 5.450 -43.666 1.00 86.44 363 THR A N 1
ATOM 2908 C CA . THR A 1 363 ? 42.164 4.331 -42.737 1.00 86.44 363 THR A CA 1
ATOM 2909 C C . THR A 1 363 ? 42.487 4.830 -41.336 1.00 86.44 363 THR A C 1
ATOM 2911 O O . THR A 1 363 ? 41.889 4.367 -40.368 1.00 86.44 363 THR A O 1
ATOM 2914 N N . ASN A 1 364 ? 43.367 5.825 -41.212 1.00 85.62 364 ASN A N 1
ATOM 2915 C CA . ASN A 1 364 ? 43.685 6.444 -39.928 1.00 85.62 364 ASN A CA 1
ATOM 2916 C C . ASN A 1 364 ? 42.455 7.110 -39.300 1.00 85.62 364 ASN A C 1
ATOM 2918 O O . ASN A 1 364 ? 42.237 6.962 -38.101 1.00 85.62 364 ASN A O 1
ATOM 2922 N N . ARG A 1 365 ? 41.606 7.781 -40.092 1.00 86.12 365 ARG A N 1
ATOM 2923 C CA . ARG A 1 365 ? 40.325 8.320 -39.601 1.00 86.12 365 ARG A CA 1
ATOM 2924 C C . ARG A 1 365 ? 39.381 7.213 -39.129 1.00 86.12 365 ARG A C 1
ATOM 2926 O O . ARG A 1 365 ? 38.804 7.348 -38.055 1.00 86.12 365 ARG A O 1
ATOM 2933 N N . HIS A 1 366 ? 39.253 6.120 -39.881 1.00 85.12 366 HIS A N 1
ATOM 2934 C CA . HIS A 1 366 ? 38.423 4.974 -39.500 1.00 85.12 366 HIS A CA 1
ATOM 2935 C C . HIS A 1 366 ? 38.915 4.311 -38.202 1.00 85.12 366 HIS A C 1
ATOM 2937 O O . HIS A 1 366 ? 38.123 4.022 -37.302 1.00 85.12 366 HIS A O 1
ATOM 2943 N N . LEU A 1 367 ? 40.229 4.105 -38.073 1.00 83.62 367 LEU A N 1
ATOM 2944 C CA . LEU A 1 367 ? 40.848 3.549 -36.870 1.00 83.62 367 LEU A CA 1
ATOM 2945 C C . LEU A 1 367 ? 40.687 4.484 -35.670 1.00 83.62 367 LEU A C 1
ATOM 2947 O O . LEU A 1 367 ? 40.293 4.018 -34.605 1.00 83.62 367 LEU A O 1
ATOM 2951 N N . GLN A 1 368 ? 40.902 5.791 -35.846 1.00 82.88 368 GLN A N 1
ATOM 2952 C CA . GLN A 1 368 ? 40.674 6.779 -34.792 1.00 82.88 368 GLN A CA 1
ATOM 2953 C C . GLN A 1 368 ? 39.207 6.778 -34.344 1.00 82.88 368 GLN A C 1
ATOM 2955 O O . GLN A 1 368 ? 38.931 6.707 -33.151 1.00 82.88 368 GLN A O 1
ATOM 2960 N N . ALA A 1 369 ? 38.257 6.742 -35.284 1.00 79.44 369 ALA A N 1
ATOM 2961 C CA . ALA A 1 369 ? 36.835 6.643 -34.971 1.00 79.44 369 ALA A CA 1
ATOM 2962 C C . ALA A 1 369 ? 36.479 5.339 -34.230 1.00 79.44 369 ALA A C 1
ATOM 2964 O O . ALA A 1 369 ? 35.594 5.339 -33.373 1.00 79.44 369 ALA A O 1
ATOM 2965 N N . ARG A 1 370 ? 37.156 4.218 -34.526 1.00 77.75 370 ARG A N 1
ATOM 2966 C CA . ARG A 1 370 ? 37.016 2.962 -33.767 1.00 77.75 370 ARG A CA 1
ATOM 2967 C C . ARG A 1 370 ? 37.605 3.061 -32.362 1.00 77.75 370 ARG A C 1
ATOM 2969 O O . ARG A 1 370 ? 36.952 2.62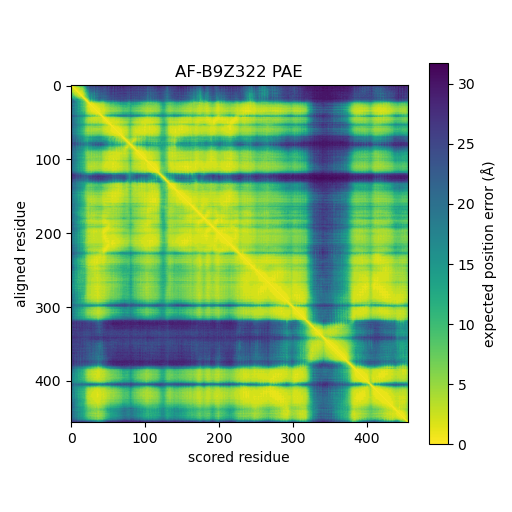3 -31.421 1.00 77.75 370 ARG A O 1
ATOM 2976 N N . ILE A 1 371 ? 38.789 3.647 -32.207 1.00 79.12 371 ILE A N 1
ATOM 2977 C CA . ILE A 1 371 ? 39.432 3.862 -30.902 1.00 79.12 371 ILE A CA 1
ATOM 2978 C C . ILE A 1 371 ? 38.554 4.761 -30.020 1.00 79.12 371 ILE A C 1
ATOM 2980 O O . ILE A 1 371 ? 38.253 4.406 -28.881 1.00 79.12 371 ILE A O 1
ATOM 2984 N N . ASP A 1 372 ? 38.044 5.862 -30.573 1.00 73.94 372 ASP A N 1
ATOM 2985 C CA . ASP A 1 372 ? 37.145 6.784 -29.873 1.00 73.94 372 ASP A CA 1
ATOM 2986 C C . ASP A 1 372 ? 35.815 6.120 -29.473 1.00 73.94 372 ASP A C 1
ATOM 2988 O O . ASP A 1 372 ? 35.214 6.493 -28.461 1.00 73.94 372 ASP A O 1
ATOM 2992 N N . LYS A 1 373 ? 35.343 5.133 -30.251 1.00 67.62 373 LYS A N 1
ATOM 2993 C CA . LYS A 1 373 ? 34.174 4.305 -29.909 1.00 67.62 373 LYS A CA 1
ATOM 2994 C C . LYS A 1 373 ? 34.474 3.314 -28.785 1.00 67.62 373 LYS A C 1
ATOM 2996 O O . LYS A 1 373 ? 33.625 3.140 -27.926 1.00 67.62 373 LYS A O 1
ATOM 3001 N N . ILE A 1 374 ? 35.657 2.698 -28.757 1.00 68.94 374 ILE A N 1
ATOM 3002 C CA . ILE A 1 374 ? 36.059 1.772 -27.681 1.00 68.94 374 ILE A CA 1
ATOM 3003 C C . ILE A 1 374 ? 36.184 2.516 -26.340 1.00 68.94 374 ILE A C 1
ATOM 3005 O O . ILE A 1 374 ? 35.840 1.967 -25.296 1.00 68.94 374 ILE A O 1
ATOM 3009 N N . GLY A 1 375 ? 36.624 3.779 -26.362 1.00 55.62 375 GLY A N 1
ATOM 3010 C CA . GLY A 1 375 ? 36.751 4.617 -25.165 1.00 55.62 375 GLY A CA 1
ATOM 3011 C C . GLY A 1 375 ? 35.436 5.180 -24.605 1.00 55.62 375 GLY A C 1
ATOM 3012 O O . GLY A 1 375 ? 35.450 5.774 -23.528 1.00 55.62 375 GLY A O 1
ATOM 3013 N N . LYS A 1 376 ? 34.302 5.025 -25.303 1.00 55.72 376 LYS A N 1
ATOM 3014 C CA . LYS A 1 376 ? 32.990 5.521 -24.857 1.00 55.72 376 LYS A CA 1
ATOM 3015 C C . LYS A 1 376 ? 32.056 4.331 -24.633 1.00 55.72 376 LYS A C 1
ATOM 3017 O O . LYS A 1 376 ? 31.820 3.595 -25.587 1.00 55.72 376 LYS A O 1
ATOM 3022 N N . PRO A 1 377 ? 31.491 4.133 -23.426 1.00 53.81 377 PRO A N 1
ATOM 3023 C CA . PRO A 1 377 ? 30.514 3.073 -23.220 1.00 53.81 377 PRO A CA 1
ATOM 3024 C C . PRO A 1 377 ? 29.372 3.269 -24.216 1.00 53.81 377 PRO A C 1
ATOM 3026 O O . PRO A 1 377 ? 28.812 4.364 -24.331 1.00 53.81 377 PRO A O 1
ATOM 3029 N N . GLU A 1 378 ? 29.079 2.220 -24.982 1.00 56.34 378 GLU A N 1
ATOM 3030 C CA . GLU A 1 378 ? 28.000 2.227 -25.958 1.00 56.34 378 GLU A CA 1
ATOM 3031 C C . GLU A 1 378 ? 26.716 2.610 -25.212 1.00 56.34 378 GLU A C 1
ATOM 3033 O O . GLU A 1 378 ? 26.301 1.916 -24.278 1.00 56.34 378 GLU A O 1
ATOM 3038 N N . ARG A 1 379 ? 26.124 3.767 -25.545 1.00 57.31 379 ARG A N 1
ATOM 3039 C CA . ARG A 1 379 ? 24.845 4.173 -24.953 1.00 57.31 379 ARG A CA 1
ATOM 3040 C C . ARG A 1 379 ? 23.822 3.125 -25.374 1.00 57.31 379 ARG A C 1
ATOM 3042 O O . ARG A 1 379 ? 23.372 3.140 -26.518 1.00 57.31 379 ARG A O 1
ATOM 3049 N N . ARG A 1 380 ? 23.493 2.202 -24.464 1.00 62.50 380 ARG A N 1
ATOM 3050 C CA . ARG A 1 380 ? 22.401 1.248 -24.664 1.00 62.50 380 ARG A CA 1
ATOM 3051 C C . ARG A 1 380 ? 21.158 2.050 -25.004 1.00 62.50 380 ARG A C 1
ATOM 3053 O O . ARG A 1 380 ? 20.823 3.001 -24.300 1.00 62.50 380 ARG A O 1
ATOM 3060 N N . VAL A 1 381 ? 20.499 1.676 -26.092 1.00 70.50 381 VAL A N 1
ATOM 3061 C CA . VAL A 1 381 ? 19.232 2.295 -26.452 1.00 70.50 381 VAL A CA 1
ATOM 3062 C C . VAL A 1 381 ? 18.202 1.873 -25.413 1.00 70.50 381 VAL A C 1
ATOM 3064 O O . VAL A 1 381 ? 17.777 0.717 -25.370 1.00 70.50 381 VAL A O 1
ATOM 3067 N N . ALA A 1 382 ? 17.857 2.808 -24.534 1.00 74.12 382 ALA A N 1
ATOM 3068 C CA . ALA A 1 382 ? 16.814 2.620 -23.548 1.00 74.12 382 ALA A CA 1
ATOM 3069 C C . ALA A 1 382 ? 15.463 2.878 -24.221 1.00 74.12 382 ALA A C 1
ATOM 3071 O O . ALA A 1 382 ? 15.191 3.976 -24.698 1.00 74.12 382 ALA A O 1
ATOM 3072 N N . ILE A 1 383 ? 14.636 1.839 -24.281 1.00 83.12 383 ILE A N 1
ATOM 3073 C CA . ILE A 1 383 ? 13.264 1.899 -24.808 1.00 83.12 383 ILE A CA 1
ATOM 3074 C C . ILE A 1 383 ? 12.272 2.518 -23.817 1.00 83.12 383 ILE A C 1
ATOM 3076 O O . ILE A 1 383 ? 11.144 2.813 -24.187 1.00 83.12 383 ILE A O 1
ATOM 3080 N N . TRP A 1 384 ? 12.688 2.712 -22.568 1.00 88.56 384 TRP A N 1
ATOM 3081 C CA 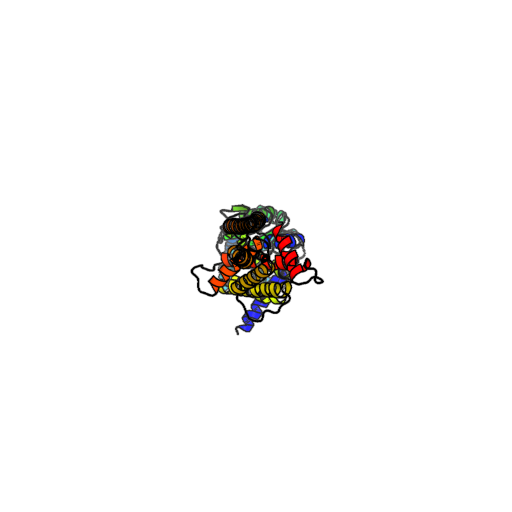. TRP A 1 384 ? 11.905 3.325 -21.501 1.00 88.56 384 TRP A CA 1
ATOM 3082 C C . TRP A 1 384 ? 12.803 4.190 -20.602 1.00 88.56 384 TRP A C 1
ATOM 3084 O O . TRP A 1 384 ? 14.027 4.017 -20.621 1.00 88.56 384 TRP A O 1
ATOM 3094 N N . PRO A 1 385 ? 12.228 5.109 -19.803 1.00 89.69 385 PRO A N 1
ATOM 3095 C CA . PRO A 1 385 ? 12.967 5.951 -18.862 1.00 89.69 385 PRO A CA 1
ATOM 3096 C C . PRO A 1 385 ? 13.768 5.160 -17.819 1.00 89.69 385 PRO A C 1
ATOM 3098 O O . PRO A 1 385 ? 13.452 4.008 -17.511 1.00 89.69 385 PRO A O 1
ATOM 3101 N N . GLU A 1 386 ? 14.753 5.814 -17.197 1.00 88.50 386 GLU A N 1
ATOM 3102 C CA . GLU A 1 386 ? 15.624 5.203 -16.181 1.00 88.50 386 GLU A CA 1
ATOM 3103 C C . GLU A 1 386 ? 14.847 4.607 -14.998 1.00 88.50 386 GLU A C 1
ATOM 3105 O O . GLU A 1 386 ? 15.136 3.486 -14.583 1.00 88.50 386 GLU A O 1
ATOM 3110 N N . LEU A 1 387 ? 13.817 5.302 -14.503 1.00 90.50 387 LEU A N 1
ATOM 3111 C CA . LEU A 1 387 ? 12.979 4.806 -13.406 1.00 90.50 387 LEU A CA 1
ATOM 3112 C C . LEU A 1 387 ? 12.289 3.480 -13.766 1.00 90.50 387 LEU A C 1
ATOM 3114 O O . LEU A 1 387 ? 12.305 2.541 -12.975 1.00 90.50 387 LEU A O 1
ATOM 3118 N N . VAL A 1 388 ? 11.741 3.375 -14.981 1.00 93.56 388 VAL A N 1
ATOM 3119 C CA . VAL A 1 388 ? 11.108 2.140 -15.473 1.00 93.56 388 VAL A CA 1
ATOM 3120 C C . VAL A 1 388 ? 12.151 1.042 -15.622 1.00 93.56 388 VAL A C 1
ATOM 3122 O O . VAL A 1 388 ? 11.910 -0.091 -15.220 1.00 93.56 388 VAL A O 1
ATOM 3125 N N . ASN A 1 389 ? 13.339 1.380 -16.127 1.00 91.94 389 ASN A N 1
ATOM 3126 C CA . ASN A 1 389 ? 14.439 0.431 -16.232 1.00 91.94 389 ASN A CA 1
ATOM 3127 C C . ASN A 1 389 ? 14.854 -0.120 -14.860 1.00 91.94 389 ASN A C 1
ATOM 3129 O O . ASN A 1 389 ? 15.060 -1.323 -14.713 1.00 91.94 389 ASN A O 1
ATOM 3133 N N . HIS A 1 390 ? 14.961 0.739 -13.845 1.00 92.56 390 HIS A N 1
ATOM 3134 C CA . HIS A 1 390 ? 15.243 0.314 -12.477 1.00 92.56 390 HIS A CA 1
ATOM 3135 C C . HIS A 1 390 ? 14.153 -0.634 -11.959 1.00 92.56 390 HIS A C 1
ATOM 3137 O O . HIS A 1 390 ? 14.468 -1.728 -11.493 1.00 92.56 390 HIS A O 1
ATOM 3143 N N . SER A 1 391 ? 12.883 -0.264 -12.132 1.00 95.31 391 SER A N 1
ATOM 3144 C CA . SER A 1 391 ? 11.738 -1.078 -11.719 1.00 95.31 391 SER A CA 1
ATOM 3145 C C . SER A 1 391 ? 11.667 -2.436 -12.424 1.00 95.31 391 SER A C 1
ATOM 3147 O O . SER A 1 391 ? 11.439 -3.456 -11.776 1.00 95.31 391 SER A O 1
ATOM 3149 N N . VAL A 1 392 ? 11.922 -2.500 -13.734 1.00 95.31 392 VAL A N 1
ATOM 3150 C CA . VAL A 1 392 ? 11.978 -3.771 -14.478 1.00 95.31 392 VAL A CA 1
ATOM 3151 C C . VAL A 1 392 ? 13.102 -4.661 -13.942 1.00 95.31 392 VAL A C 1
ATOM 3153 O O . VAL A 1 392 ? 12.883 -5.846 -13.695 1.00 95.31 392 VAL A O 1
ATOM 3156 N N . ASN A 1 393 ? 14.286 -4.101 -13.687 1.00 94.12 393 ASN A N 1
ATOM 3157 C CA . ASN A 1 393 ? 15.405 -4.861 -13.128 1.00 94.12 393 ASN A CA 1
ATOM 3158 C C . ASN A 1 393 ? 15.117 -5.376 -11.710 1.00 94.12 393 ASN A C 1
ATOM 3160 O O . ASN A 1 393 ? 15.485 -6.505 -11.376 1.00 94.12 393 ASN A O 1
ATOM 3164 N N . GLU A 1 394 ? 14.430 -4.592 -10.882 1.00 94.69 394 GLU A N 1
ATOM 3165 C CA . GLU A 1 394 ? 13.962 -5.052 -9.576 1.00 94.69 394 GLU A CA 1
ATOM 3166 C C . GLU A 1 394 ? 12.938 -6.179 -9.674 1.00 94.69 394 GLU A C 1
ATOM 3168 O O . GLU A 1 394 ? 13.072 -7.186 -8.978 1.00 94.69 394 GLU A O 1
ATOM 3173 N N . LEU A 1 395 ? 11.948 -6.050 -10.559 1.00 95.69 395 LEU A N 1
ATOM 3174 C CA . LEU A 1 395 ? 10.975 -7.110 -10.812 1.00 95.69 395 LEU A CA 1
ATOM 3175 C C . LEU A 1 395 ? 11.671 -8.407 -11.227 1.00 95.69 395 LEU A C 1
ATOM 3177 O O . LEU A 1 395 ? 11.366 -9.460 -10.671 1.00 95.69 395 LEU A O 1
ATOM 3181 N N . ILE A 1 396 ? 12.646 -8.338 -12.141 1.00 94.19 396 ILE A N 1
ATOM 3182 C CA . ILE A 1 396 ? 13.447 -9.496 -12.569 1.00 94.19 396 ILE A CA 1
ATOM 3183 C C . ILE A 1 396 ? 14.194 -10.096 -11.379 1.00 94.19 396 ILE A C 1
ATOM 3185 O O . ILE A 1 396 ? 14.149 -11.310 -11.168 1.00 94.19 396 ILE A O 1
ATOM 3189 N N . ARG A 1 397 ? 14.845 -9.258 -10.565 1.00 93.75 397 ARG A N 1
ATOM 3190 C CA . ARG A 1 397 ? 15.572 -9.694 -9.368 1.00 93.75 397 ARG A CA 1
ATOM 3191 C C . ARG A 1 397 ? 14.662 -10.457 -8.402 1.00 93.75 397 ARG A C 1
ATOM 3193 O O . ARG A 1 397 ? 15.006 -11.577 -8.021 1.00 93.75 397 ARG A O 1
ATOM 3200 N N . TYR A 1 398 ? 13.515 -9.890 -8.022 1.00 94.31 398 TYR A N 1
ATOM 3201 C CA . TYR A 1 398 ? 12.600 -10.520 -7.065 1.00 94.31 398 TYR A CA 1
ATOM 3202 C C . TYR A 1 398 ? 11.890 -11.742 -7.661 1.00 94.31 398 TYR A C 1
ATOM 3204 O O . TYR A 1 398 ? 11.764 -12.766 -6.990 1.00 94.31 398 TYR A O 1
ATOM 3212 N N . ARG A 1 399 ? 11.504 -11.698 -8.942 1.00 92.06 399 ARG A N 1
ATOM 3213 C CA . ARG A 1 399 ? 10.882 -12.834 -9.637 1.00 92.06 399 ARG A CA 1
ATOM 3214 C C . ARG A 1 399 ? 11.823 -14.032 -9.736 1.00 92.06 399 ARG A C 1
ATOM 3216 O O . ARG A 1 399 ? 11.408 -15.161 -9.463 1.00 92.06 399 ARG A O 1
ATOM 3223 N N . ASN A 1 400 ? 13.092 -13.797 -10.065 1.00 90.31 400 ASN A N 1
ATOM 3224 C CA . ASN A 1 400 ? 14.112 -14.844 -10.085 1.00 90.31 400 ASN A CA 1
ATOM 3225 C C . ASN A 1 400 ? 14.359 -15.405 -8.681 1.00 90.31 400 ASN A C 1
ATOM 3227 O O . ASN A 1 400 ? 14.496 -16.618 -8.518 1.00 90.31 400 ASN A O 1
ATOM 3231 N N . ALA A 1 401 ? 14.367 -14.542 -7.662 1.00 89.81 401 ALA A N 1
ATOM 3232 C CA . ALA A 1 401 ? 14.525 -14.958 -6.276 1.00 89.81 401 ALA A CA 1
ATOM 3233 C C . ALA A 1 401 ? 13.386 -15.866 -5.793 1.00 89.81 401 ALA A C 1
ATOM 3235 O O . ALA A 1 401 ? 13.672 -16.924 -5.226 1.00 89.81 401 ALA A O 1
ATOM 3236 N N . ALA A 1 402 ? 12.137 -15.507 -6.100 1.00 88.62 402 ALA A N 1
ATOM 3237 C CA . ALA A 1 402 ? 10.957 -16.317 -5.810 1.00 88.62 402 ALA A CA 1
ATOM 3238 C C . ALA A 1 402 ? 10.965 -17.662 -6.564 1.00 88.62 402 ALA A C 1
ATOM 3240 O O . ALA A 1 402 ? 10.616 -18.694 -5.997 1.00 88.62 402 ALA A O 1
ATOM 3241 N N . SER A 1 403 ? 11.413 -17.673 -7.825 1.00 82.31 403 SER A N 1
ATOM 3242 C CA . SER A 1 403 ? 11.356 -18.868 -8.687 1.00 82.31 403 SER A CA 1
ATOM 3243 C C . SER A 1 403 ? 12.487 -19.874 -8.434 1.00 82.31 403 SER A C 1
ATOM 3245 O O . SER A 1 403 ? 12.290 -21.075 -8.597 1.00 82.31 403 SER A O 1
ATOM 3247 N N . HIS A 1 404 ? 13.677 -19.414 -8.034 1.00 76.19 404 HIS A N 1
ATOM 3248 C CA . HIS A 1 404 ? 14.881 -20.255 -7.955 1.00 76.19 404 HIS A CA 1
ATOM 3249 C C . HIS A 1 404 ? 15.429 -20.469 -6.537 1.00 76.19 404 HIS A C 1
ATOM 3251 O O . HIS A 1 404 ? 16.573 -20.900 -6.398 1.00 76.19 404 HIS A O 1
ATOM 3257 N N . LYS A 1 405 ? 14.642 -20.196 -5.480 1.00 66.06 405 LYS A N 1
ATOM 3258 C CA . LYS A 1 405 ? 15.108 -20.229 -4.074 1.00 66.06 405 LYS A CA 1
ATOM 3259 C C . LYS A 1 405 ? 16.465 -19.524 -3.923 1.00 66.06 405 LYS A C 1
ATOM 3261 O O . LYS A 1 405 ? 17.426 -20.090 -3.399 1.00 66.06 405 LYS A O 1
ATOM 3266 N N . SER A 1 406 ? 16.573 -18.313 -4.477 1.00 68.56 406 SER A N 1
ATOM 3267 C CA . SER A 1 406 ? 17.839 -17.575 -4.436 1.00 68.56 406 SER A CA 1
ATOM 3268 C C . SER A 1 406 ? 18.222 -17.203 -2.997 1.00 68.56 406 SER A C 1
ATOM 3270 O O . SER A 1 406 ? 17.408 -17.282 -2.083 1.00 68.56 406 SER A O 1
ATOM 3272 N N . ARG A 1 407 ? 19.456 -16.723 -2.798 1.00 70.56 407 ARG A N 1
ATOM 3273 C CA . ARG A 1 407 ? 19.928 -16.218 -1.495 1.00 70.56 407 ARG A CA 1
ATOM 3274 C C . ARG A 1 407 ? 19.183 -14.974 -0.993 1.00 70.56 407 ARG A C 1
ATOM 3276 O O . ARG A 1 407 ? 19.393 -14.597 0.152 1.00 70.56 407 ARG A O 1
ATOM 3283 N N . ILE A 1 408 ? 18.387 -14.312 -1.835 1.00 80.25 408 ILE A N 1
ATOM 3284 C CA . ILE A 1 408 ? 17.605 -13.138 -1.438 1.00 80.25 408 ILE A CA 1
ATOM 3285 C C . ILE A 1 408 ? 16.328 -13.634 -0.744 1.00 80.25 408 ILE A C 1
ATOM 3287 O O . ILE A 1 408 ? 15.500 -14.251 -1.421 1.00 80.25 408 ILE A O 1
ATOM 3291 N N . PRO A 1 409 ? 16.154 -13.390 0.568 1.00 86.88 409 PRO A N 1
ATOM 3292 C CA . PRO A 1 409 ? 14.898 -13.687 1.239 1.00 86.88 409 PRO A CA 1
ATOM 3293 C C . PRO A 1 409 ? 13.805 -12.765 0.691 1.00 86.88 409 PRO A C 1
ATOM 3295 O O . PRO A 1 409 ? 14.021 -11.568 0.527 1.00 86.88 409 PRO A O 1
ATOM 3298 N N . ILE A 1 410 ? 12.640 -13.333 0.383 1.00 92.25 410 ILE A N 1
ATOM 3299 C CA . ILE A 1 410 ? 11.468 -12.571 -0.051 1.00 92.25 410 ILE A CA 1
ATOM 3300 C C . ILE A 1 410 ? 10.584 -12.340 1.170 1.00 92.25 410 ILE A C 1
ATOM 3302 O O . ILE A 1 410 ? 9.953 -13.277 1.659 1.00 92.25 410 ILE A O 1
ATOM 3306 N N . GLY A 1 411 ? 10.581 -11.107 1.672 1.00 93.81 411 GLY A N 1
ATOM 3307 C CA . GLY A 1 411 ? 9.767 -10.672 2.797 1.00 93.81 411 GLY A CA 1
ATOM 3308 C C . GLY A 1 411 ? 8.719 -9.622 2.408 1.00 93.81 411 GLY A C 1
ATOM 3309 O O . GLY A 1 411 ? 8.442 -9.394 1.221 1.00 93.81 411 GLY A O 1
ATOM 3310 N N . PRO A 1 412 ? 8.125 -8.952 3.414 1.00 93.56 412 PRO A N 1
ATOM 3311 C CA . PRO A 1 412 ? 7.103 -7.934 3.194 1.00 93.56 412 PRO A CA 1
ATOM 3312 C C . PRO A 1 412 ? 7.602 -6.757 2.349 1.00 93.56 412 PRO A C 1
ATOM 3314 O O . PRO A 1 412 ? 6.860 -6.225 1.520 1.00 93.56 412 PRO A O 1
ATOM 3317 N N . MET A 1 413 ? 8.855 -6.338 2.553 1.00 94.06 413 MET A N 1
ATOM 3318 C CA . MET A 1 413 ? 9.426 -5.187 1.855 1.00 94.06 413 MET A CA 1
ATOM 3319 C C . MET A 1 413 ? 9.660 -5.489 0.374 1.00 94.06 413 MET A C 1
ATOM 3321 O O . MET A 1 413 ? 9.253 -4.709 -0.487 1.00 94.06 413 MET A O 1
ATOM 3325 N N . GLU A 1 414 ? 10.218 -6.656 0.060 1.00 94.88 414 GLU A N 1
ATOM 3326 C CA . GLU A 1 414 ? 10.437 -7.105 -1.316 1.00 94.88 414 GLU A CA 1
ATOM 3327 C C . GLU A 1 414 ? 9.112 -7.230 -2.076 1.00 94.88 414 GLU A C 1
ATOM 3329 O O . GLU A 1 414 ? 9.038 -6.852 -3.245 1.00 94.88 414 GLU A O 1
ATOM 3334 N N . CYS A 1 415 ? 8.039 -7.678 -1.413 1.00 95.56 415 CYS A N 1
ATOM 3335 C CA . CYS A 1 415 ? 6.700 -7.690 -2.007 1.00 95.56 415 CYS A CA 1
ATOM 3336 C C . CYS A 1 415 ? 6.212 -6.283 -2.353 1.00 95.56 415 CYS A C 1
ATOM 3338 O O . CYS A 1 415 ? 5.772 -6.047 -3.477 1.00 95.56 415 CYS A O 1
ATOM 3340 N N . ARG A 1 416 ? 6.308 -5.336 -1.410 1.00 95.62 416 ARG A N 1
ATOM 3341 C CA . ARG A 1 416 ? 5.895 -3.939 -1.629 1.00 95.62 416 ARG A CA 1
ATOM 3342 C C . ARG A 1 416 ? 6.685 -3.302 -2.775 1.00 95.62 416 ARG A C 1
ATOM 3344 O O . ARG A 1 416 ? 6.081 -2.693 -3.655 1.00 95.62 416 ARG A O 1
ATOM 3351 N N . ARG A 1 417 ? 8.006 -3.511 -2.818 1.00 95.12 417 ARG A N 1
ATOM 3352 C CA . ARG A 1 417 ? 8.896 -3.044 -3.899 1.00 95.12 417 ARG A CA 1
ATOM 3353 C C . ARG A 1 417 ? 8.558 -3.674 -5.248 1.00 95.12 417 ARG A C 1
ATOM 3355 O O . ARG A 1 417 ? 8.522 -2.967 -6.252 1.00 95.12 417 ARG A O 1
ATOM 3362 N N . ALA A 1 418 ? 8.273 -4.976 -5.287 1.00 96.38 418 ALA A N 1
ATOM 3363 C CA . ALA A 1 418 ? 7.875 -5.656 -6.517 1.00 96.38 418 ALA A CA 1
ATOM 3364 C C . ALA A 1 418 ? 6.565 -5.079 -7.073 1.00 96.38 418 ALA A C 1
ATOM 3366 O O . ALA A 1 418 ? 6.488 -4.744 -8.251 1.00 96.38 418 ALA A O 1
ATOM 3367 N N . VAL A 1 419 ? 5.550 -4.897 -6.226 1.00 95.81 419 VAL A N 1
ATOM 3368 C CA . VAL A 1 419 ? 4.268 -4.311 -6.646 1.00 95.81 419 VAL A CA 1
ATOM 3369 C C . VAL A 1 419 ? 4.450 -2.869 -7.106 1.00 95.81 419 VAL A C 1
ATOM 3371 O O . VAL A 1 419 ? 3.912 -2.496 -8.145 1.00 95.81 419 VAL A O 1
ATOM 3374 N N . PHE A 1 420 ? 5.238 -2.072 -6.383 1.00 96.19 420 PHE A N 1
ATOM 3375 C CA . PHE A 1 420 ? 5.577 -0.712 -6.792 1.00 96.19 420 PHE A CA 1
ATOM 3376 C C . PHE A 1 420 ? 6.233 -0.671 -8.167 1.00 96.19 420 PHE A C 1
ATOM 3378 O O . PHE A 1 420 ? 5.781 0.058 -9.046 1.00 96.19 420 PHE A O 1
ATOM 3385 N N . SER A 1 421 ? 7.240 -1.509 -8.390 1.00 96.81 421 SER A N 1
ATOM 3386 C CA . SER A 1 421 ? 7.921 -1.589 -9.676 1.00 96.81 421 SER A CA 1
ATOM 3387 C C . SER A 1 421 ? 6.992 -2.024 -10.813 1.00 96.81 421 SER A C 1
ATOM 3389 O O . SER A 1 421 ? 7.087 -1.503 -11.926 1.00 96.81 421 SER A O 1
ATOM 3391 N N . PHE A 1 422 ? 6.037 -2.915 -10.536 1.00 97.06 422 PHE A N 1
ATOM 3392 C CA . PHE A 1 422 ? 4.976 -3.257 -11.483 1.00 97.06 422 PHE A CA 1
ATOM 3393 C C . PHE A 1 422 ? 4.052 -2.067 -11.776 1.00 97.06 422 PHE A C 1
ATOM 3395 O O . PHE A 1 422 ? 3.761 -1.798 -12.941 1.00 97.06 422 PHE A O 1
ATOM 3402 N N . VAL A 1 423 ? 3.622 -1.323 -10.753 1.00 95.69 423 VAL A N 1
ATOM 3403 C CA . VAL A 1 423 ? 2.796 -0.117 -10.927 1.00 95.69 423 VAL A CA 1
ATOM 3404 C C . VAL A 1 423 ? 3.538 0.925 -11.764 1.00 95.69 423 VAL A C 1
ATOM 3406 O O . VAL A 1 423 ? 2.951 1.464 -12.699 1.00 95.69 423 VAL A O 1
ATOM 3409 N N . VAL A 1 424 ? 4.827 1.166 -11.506 1.00 95.56 424 VAL A N 1
ATOM 3410 C CA . VAL A 1 424 ? 5.666 2.074 -12.308 1.00 95.56 424 VAL A CA 1
ATOM 3411 C C . VAL A 1 424 ? 5.683 1.651 -13.780 1.00 95.56 424 VAL A C 1
ATOM 3413 O O . VAL A 1 424 ? 5.398 2.475 -14.653 1.00 95.56 424 VAL A O 1
ATOM 3416 N N . LEU A 1 425 ? 5.952 0.371 -14.060 1.00 96.19 425 LEU A N 1
ATOM 3417 C CA . LEU A 1 425 ? 5.961 -0.176 -15.420 1.00 96.19 425 LEU A CA 1
ATOM 3418 C C . LEU A 1 425 ? 4.600 -0.008 -16.110 1.00 96.19 425 LEU A C 1
ATOM 3420 O O . LEU A 1 425 ? 4.523 0.525 -17.218 1.00 96.19 425 LEU A O 1
ATOM 3424 N N . LEU A 1 426 ? 3.518 -0.428 -15.452 1.00 95.81 426 LEU A N 1
ATOM 3425 C CA . LEU A 1 426 ? 2.169 -0.369 -16.007 1.00 95.81 426 LEU A CA 1
ATOM 3426 C C . LEU A 1 426 ? 1.731 1.074 -16.276 1.00 95.81 426 LEU A C 1
ATOM 3428 O O . LEU A 1 426 ? 1.183 1.368 -17.336 1.00 95.81 426 LEU A O 1
ATOM 3432 N N . ARG A 1 427 ? 1.964 1.991 -15.332 1.00 92.88 427 ARG A N 1
ATOM 3433 C CA . ARG A 1 427 ? 1.561 3.397 -15.467 1.00 92.88 427 ARG A CA 1
ATOM 3434 C C . ARG A 1 427 ? 2.348 4.102 -16.559 1.00 92.88 427 ARG A C 1
ATOM 3436 O O . ARG A 1 427 ? 1.750 4.862 -17.321 1.00 92.88 427 ARG A O 1
ATOM 3443 N N . TRP A 1 428 ? 3.647 3.825 -16.675 1.00 93.81 428 TRP A N 1
ATOM 3444 C CA . TRP A 1 428 ? 4.425 4.281 -17.823 1.00 93.81 428 TRP A CA 1
ATOM 3445 C C . TRP A 1 428 ? 3.836 3.742 -19.127 1.00 93.81 428 TRP A C 1
ATOM 3447 O O . TRP A 1 428 ? 3.554 4.533 -20.023 1.00 93.81 428 TRP A O 1
ATOM 3457 N N . TRP A 1 429 ? 3.557 2.438 -19.210 1.00 94.56 429 TRP A N 1
ATOM 3458 C CA . TRP A 1 429 ? 3.043 1.832 -20.435 1.00 94.56 429 TRP A CA 1
ATOM 3459 C C . TRP A 1 429 ? 1.693 2.410 -20.867 1.00 94.56 429 TRP A C 1
ATOM 3461 O O . TRP A 1 429 ? 1.497 2.758 -22.031 1.00 94.56 429 TRP A O 1
ATOM 3471 N N . LEU A 1 430 ? 0.766 2.578 -19.921 1.00 92.94 430 LEU A N 1
ATOM 3472 C CA . LEU A 1 430 ? -0.536 3.184 -20.191 1.00 92.94 430 LEU A CA 1
ATOM 3473 C C . LEU A 1 430 ? -0.400 4.613 -20.732 1.00 92.94 430 LEU A C 1
ATOM 3475 O O . LEU A 1 430 ? -1.140 4.978 -21.641 1.00 92.94 430 LEU A O 1
ATOM 3479 N N . ARG A 1 431 ? 0.550 5.407 -20.217 1.00 92.12 431 ARG A N 1
ATOM 3480 C CA . ARG A 1 431 ? 0.841 6.754 -20.735 1.00 92.12 431 ARG A CA 1
ATOM 3481 C C . ARG A 1 431 ? 1.473 6.684 -22.121 1.00 92.12 431 ARG A C 1
ATOM 3483 O O . ARG A 1 431 ? 0.972 7.329 -23.038 1.00 92.12 431 ARG A O 1
ATOM 3490 N N . GLU A 1 432 ? 2.511 5.873 -22.298 1.00 91.62 432 GLU A N 1
ATOM 3491 C CA . GLU A 1 432 ? 3.239 5.759 -23.565 1.00 91.62 432 GLU A CA 1
ATOM 3492 C C . GLU A 1 432 ? 2.305 5.330 -24.702 1.00 91.62 432 GLU A C 1
ATOM 3494 O O . GLU A 1 432 ? 2.300 5.944 -25.766 1.00 91.62 432 GLU A O 1
ATOM 3499 N N . ARG A 1 433 ? 1.415 4.364 -24.446 1.00 91.50 433 ARG A N 1
ATOM 3500 C CA . ARG A 1 433 ? 0.420 3.892 -25.417 1.00 91.50 433 ARG A CA 1
ATOM 3501 C C . ARG A 1 433 ? -0.505 5.003 -25.930 1.00 91.50 433 ARG A C 1
ATOM 3503 O O . ARG A 1 433 ? -0.927 4.943 -27.081 1.00 91.50 433 ARG A O 1
ATOM 3510 N N . THR A 1 434 ? -0.819 6.013 -25.114 1.00 91.25 434 THR A N 1
ATOM 3511 C CA . THR A 1 434 ? -1.634 7.167 -25.557 1.00 91.25 434 THR A CA 1
ATOM 3512 C C . THR A 1 434 ? -0.871 8.139 -26.455 1.00 91.25 434 THR A C 1
ATOM 3514 O O . THR A 1 434 ? -1.492 8.913 -27.177 1.00 91.25 434 THR A O 1
ATOM 3517 N N . LEU A 1 435 ? 0.462 8.085 -26.437 1.00 90.38 435 LEU A N 1
ATOM 3518 C CA . LEU A 1 435 ? 1.350 8.935 -27.233 1.00 90.38 435 LEU A CA 1
ATOM 3519 C C . LEU A 1 435 ? 1.784 8.273 -28.551 1.00 90.38 435 LEU A C 1
ATOM 3521 O O . LEU A 1 435 ? 2.489 8.898 -29.348 1.00 90.38 435 LEU A O 1
ATOM 3525 N N . ILE A 1 436 ? 1.414 7.009 -28.773 1.00 89.50 436 ILE A N 1
ATOM 3526 C CA . ILE A 1 436 ? 1.725 6.280 -30.003 1.00 89.50 436 ILE A CA 1
ATOM 3527 C C . ILE A 1 436 ? 0.785 6.739 -31.118 1.00 89.50 436 ILE A C 1
ATOM 3529 O O . ILE A 1 436 ? -0.435 6.612 -31.025 1.00 89.50 436 ILE A O 1
ATOM 3533 N N . ASP A 1 437 ? 1.378 7.214 -32.211 1.00 89.56 437 ASP A N 1
ATOM 3534 C CA . ASP A 1 437 ? 0.673 7.438 -33.467 1.00 89.56 437 ASP A CA 1
ATOM 3535 C C . ASP A 1 437 ? 0.582 6.123 -34.251 1.00 89.56 437 ASP A C 1
ATOM 3537 O O . ASP A 1 437 ? 1.565 5.626 -34.806 1.00 89.56 437 ASP A O 1
ATOM 3541 N N . TRP A 1 438 ? -0.619 5.550 -34.299 1.00 90.00 438 TRP A N 1
ATOM 3542 C CA . TRP A 1 438 ? -0.877 4.263 -34.947 1.00 90.00 438 TRP A CA 1
ATOM 3543 C C . TRP A 1 438 ? -0.734 4.297 -36.473 1.00 90.00 438 TRP A C 1
ATOM 3545 O O . TRP A 1 438 ? -0.615 3.233 -37.086 1.00 90.00 438 TRP A O 1
ATOM 3555 N N . SER A 1 439 ? -0.694 5.484 -37.087 1.00 90.88 439 SER A N 1
ATOM 3556 C CA . SER A 1 439 ? -0.448 5.623 -38.526 1.00 90.88 439 SER A CA 1
ATOM 3557 C C . SER A 1 439 ? 1.012 5.355 -38.915 1.00 90.88 439 SER A C 1
ATOM 3559 O O . SER A 1 439 ? 1.284 5.000 -40.062 1.00 90.88 439 SER A O 1
ATOM 3561 N N . LYS A 1 440 ? 1.943 5.461 -37.960 1.00 90.44 440 LYS A N 1
ATOM 3562 C CA . LYS A 1 440 ? 3.380 5.268 -38.179 1.00 90.44 440 LYS A CA 1
ATOM 3563 C C . LYS A 1 440 ? 3.768 3.794 -38.261 1.00 90.44 440 LYS A C 1
ATOM 3565 O O . LYS A 1 440 ? 3.065 2.908 -37.771 1.00 90.44 440 LYS A O 1
ATOM 3570 N N . SER A 1 441 ? 4.911 3.517 -38.876 1.00 89.50 441 SER A N 1
ATOM 3571 C CA . SER A 1 441 ? 5.532 2.189 -38.868 1.00 89.50 441 SER A CA 1
ATOM 3572 C C . SER A 1 441 ? 6.103 1.831 -37.486 1.00 89.50 441 SER A C 1
ATOM 3574 O O . SER A 1 441 ? 6.333 2.700 -36.645 1.00 89.50 441 SER A O 1
ATOM 3576 N N . ALA A 1 442 ? 6.373 0.543 -37.244 1.00 87.25 442 ALA A N 1
ATOM 3577 C CA . ALA A 1 442 ? 6.971 0.078 -35.985 1.00 87.25 442 ALA A CA 1
ATOM 3578 C C . ALA A 1 442 ? 8.338 0.737 -35.698 1.00 87.25 442 ALA A C 1
ATOM 3580 O O . ALA A 1 442 ? 8.652 1.053 -34.552 1.00 87.25 442 ALA A O 1
ATOM 3581 N N . ASP A 1 443 ? 9.141 0.985 -36.737 1.00 86.94 443 ASP A N 1
ATOM 3582 C CA . ASP A 1 443 ? 10.450 1.633 -36.604 1.00 86.94 443 ASP A CA 1
ATOM 3583 C C . ASP A 1 443 ? 10.330 3.112 -36.226 1.00 86.94 443 ASP A C 1
ATOM 3585 O O . ASP A 1 443 ? 11.119 3.612 -35.426 1.00 86.94 443 ASP A O 1
ATOM 3589 N N . GLU A 1 444 ? 9.348 3.817 -36.787 1.00 88.06 444 GLU A N 1
ATOM 3590 C CA . GLU A 1 444 ? 9.077 5.219 -36.460 1.00 88.06 444 GLU A CA 1
ATOM 3591 C C . GLU A 1 444 ? 8.534 5.367 -35.037 1.00 88.06 444 GLU A C 1
ATOM 3593 O O . GLU A 1 444 ? 9.023 6.211 -34.292 1.00 88.06 444 GLU A O 1
ATOM 3598 N N . ILE A 1 445 ? 7.597 4.505 -34.624 1.00 87.62 445 ILE A N 1
ATOM 3599 C CA . ILE A 1 445 ? 7.067 4.489 -33.251 1.00 87.62 445 ILE A CA 1
ATOM 3600 C C . ILE A 1 445 ? 8.195 4.264 -32.238 1.00 87.62 445 ILE A C 1
ATOM 3602 O O . ILE A 1 445 ? 8.273 4.959 -31.224 1.00 87.62 445 ILE A O 1
ATOM 3606 N N . LEU A 1 446 ? 9.091 3.312 -32.517 1.00 87.38 446 LEU A N 1
ATOM 3607 C CA . LEU A 1 446 ? 10.210 3.005 -31.632 1.00 87.38 446 LEU A CA 1
ATOM 3608 C C . LEU A 1 446 ? 11.220 4.161 -31.557 1.00 87.38 446 LEU A C 1
ATOM 3610 O O . LEU A 1 446 ? 11.704 4.474 -30.470 1.00 87.38 446 LEU A O 1
ATOM 3614 N N . LYS A 1 447 ? 11.523 4.815 -32.687 1.00 86.50 447 LYS A N 1
ATOM 3615 C CA . LYS A 1 447 ? 12.365 6.025 -32.719 1.00 86.50 447 LYS A CA 1
ATOM 3616 C C . LYS A 1 447 ? 11.760 7.148 -31.892 1.00 86.50 447 LYS A C 1
ATOM 3618 O O . LYS A 1 447 ? 12.455 7.684 -31.033 1.00 86.50 447 LYS A O 1
ATOM 3623 N N . ASP A 1 448 ? 10.478 7.441 -32.088 1.00 86.94 448 ASP A N 1
ATOM 3624 C CA . ASP A 1 448 ? 9.772 8.469 -31.323 1.00 86.94 448 ASP A CA 1
ATOM 3625 C C . ASP A 1 448 ? 9.825 8.182 -29.815 1.00 86.94 448 ASP A C 1
ATOM 3627 O O . ASP A 1 448 ? 10.102 9.081 -29.021 1.00 86.94 448 ASP A O 1
ATOM 3631 N N . SER A 1 449 ? 9.592 6.927 -29.416 1.00 85.75 449 SER A N 1
ATOM 3632 C CA . SER A 1 449 ? 9.629 6.507 -28.011 1.00 85.75 449 SER A CA 1
ATOM 3633 C C . SER A 1 449 ? 11.024 6.691 -27.397 1.00 85.75 449 SER A C 1
ATOM 3635 O O . SER A 1 449 ? 11.182 7.372 -26.382 1.00 85.75 449 SER A O 1
ATOM 3637 N N . VAL A 1 450 ? 12.072 6.203 -28.067 1.00 84.88 450 VAL A N 1
ATOM 3638 C CA . VAL A 1 450 ? 13.467 6.363 -27.617 1.00 84.88 450 VAL A CA 1
ATOM 3639 C C . VAL A 1 450 ? 13.879 7.837 -27.543 1.00 84.88 450 VAL A C 1
ATOM 3641 O O . VAL A 1 450 ? 14.544 8.252 -26.590 1.00 84.88 450 VAL A O 1
ATOM 3644 N N . GLU A 1 451 ? 13.488 8.656 -28.520 1.00 83.69 451 GLU A N 1
ATOM 3645 C CA . GLU A 1 451 ? 13.802 10.086 -28.530 1.00 83.69 451 GLU A CA 1
ATOM 3646 C C . GLU A 1 451 ? 13.118 10.847 -27.392 1.00 83.69 451 GLU A C 1
ATOM 3648 O O . GLU A 1 451 ? 13.743 11.734 -26.803 1.00 83.69 451 GLU A O 1
ATOM 3653 N N . ARG A 1 452 ? 11.871 10.490 -27.046 1.00 84.62 452 ARG A N 1
ATOM 3654 C CA . ARG A 1 452 ? 11.166 11.054 -25.884 1.00 84.62 452 ARG A CA 1
ATOM 3655 C C . ARG A 1 452 ? 11.918 10.782 -24.583 1.00 84.62 452 ARG A C 1
ATOM 3657 O O . ARG A 1 452 ? 11.981 11.661 -23.730 1.00 84.62 452 ARG A O 1
ATOM 3664 N N . HIS A 1 453 ? 12.508 9.599 -24.442 1.00 80.31 453 HIS A N 1
ATOM 3665 C CA . HIS A 1 453 ? 13.205 9.187 -23.219 1.00 80.31 453 HIS A CA 1
ATOM 3666 C C . HIS A 1 453 ? 14.672 9.623 -23.160 1.00 80.31 453 HIS A C 1
ATOM 3668 O O . HIS A 1 453 ? 15.256 9.644 -22.087 1.00 80.31 453 HIS A O 1
ATOM 3674 N N . SER A 1 454 ? 15.264 10.006 -24.293 1.00 68.31 454 SER A N 1
ATOM 3675 C CA . SER A 1 454 ? 16.655 10.478 -24.361 1.00 68.31 454 SER A CA 1
ATOM 3676 C C . SER A 1 454 ? 16.820 11.976 -24.054 1.00 68.31 454 SER A C 1
ATOM 3678 O O . SER A 1 454 ? 17.951 12.459 -23.987 1.00 68.31 454 SER A O 1
ATOM 3680 N N . LYS A 1 455 ? 15.712 12.726 -23.956 1.00 55.19 455 LYS A N 1
ATOM 3681 C CA . LYS A 1 455 ? 15.679 14.193 -23.788 1.00 55.19 455 LYS A CA 1
ATOM 3682 C C . LYS A 1 455 ? 15.239 14.662 -22.392 1.00 55.19 455 LYS A C 1
ATOM 3684 O O . LYS A 1 455 ? 15.239 15.870 -22.163 1.00 55.19 455 LYS A O 1
ATOM 3689 N N . GLY A 1 456 ? 14.852 13.746 -21.507 1.00 46.00 456 GLY A N 1
ATOM 3690 C CA . GLY A 1 456 ? 14.579 14.001 -20.087 1.00 46.00 456 GLY A CA 1
ATOM 3691 C C . GLY A 1 456 ? 15.668 13.378 -19.239 1.00 46.00 456 GLY A C 1
ATOM 3692 O O . GLY A 1 456 ? 16.000 13.995 -18.207 1.00 46.00 456 GLY A O 1
#

pLDDT: mean 83.57, std 14.44, range [31.14, 97.06]

Radius of gyration: 34.8 Å; Cα contacts (8 Å, |Δi|>4): 514; chains: 1; bounding box: 99×46×111 Å

Mean predicted aligned error: 11.54 Å

Solvent-accessible surface area (backbone atoms only — not comparable to full-atom values): 25271 Å² total; per-residue (Å²): 112,71,71,58,53,52,53,48,51,50,49,51,54,49,50,52,49,58,67,48,56,80,74,54,51,73,69,53,52,50,53,46,52,50,29,63,71,39,51,74,80,59,52,36,23,38,35,41,26,39,38,40,44,86,31,42,54,44,36,55,52,50,50,46,45,49,63,72,44,61,97,49,64,58,50,78,41,73,60,85,96,44,79,45,77,45,68,64,42,72,71,51,53,49,52,52,49,49,45,49,36,36,35,62,28,45,59,44,35,54,52,50,52,55,51,41,61,76,64,68,56,78,82,60,82,74,73,65,48,86,88,40,50,67,59,52,57,51,60,74,66,37,82,57,63,68,55,50,63,75,39,40,69,30,49,54,45,35,53,73,43,44,53,56,96,86,55,70,45,77,7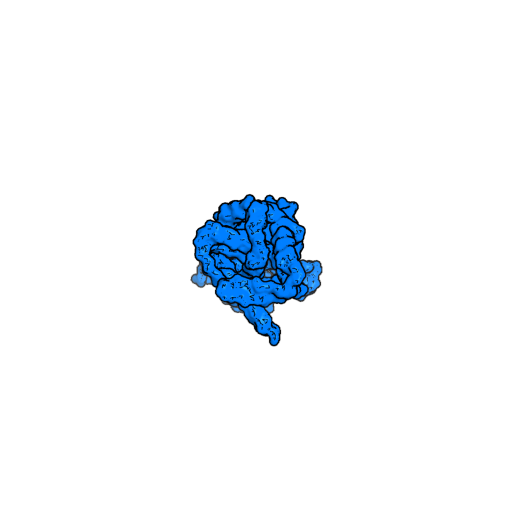0,50,73,58,37,77,45,69,36,73,67,39,49,34,30,32,76,39,54,40,75,76,48,26,36,31,34,36,20,73,49,62,56,34,54,49,43,51,50,52,35,37,44,60,41,39,36,45,44,86,70,44,78,47,76,41,71,63,60,66,66,66,51,45,63,55,46,67,45,49,46,62,74,43,37,68,79,76,50,71,54,71,84,48,44,64,33,51,51,49,18,54,52,26,48,76,71,67,36,27,46,60,14,33,45,28,43,38,55,44,43,33,51,52,52,47,53,50,45,30,63,47,63,71,44,81,80,91,62,96,60,55,56,57,55,47,53,51,50,54,41,51,56,48,40,64,76,67,56,71,81,75,78,77,77,77,66,68,73,76,49,47,62,62,52,51,57,50,72,73,39,94,77,67,49,74,67,59,53,52,51,51,52,49,52,50,52,51,52,49,52,51,40,50,51,52,50,50,55,50,52,59,49,72,77,40,83,78,78,71,63,50,78,57,43,70,70,42,52,52,23,52,54,48,36,38,52,51,32,48,22,53,74,62,74,41,94,57,81,65,41,74,62,54,35,44,52,36,50,39,23,42,46,44,43,50,54,49,48,62,53,53,62,74,72,57,63,82,90,52,54,46,68,54,48,48,49,54,47,28,53,63,46,74,75,114

Organism: NCBI:txid279714